Protein 1N1C (pdb70)

Organism: Shewanella massilia (NCBI:txid76854)

Solvent-accessible surface area: 19824 Å² total

Sequence (391 aa):
VDINPARALVYQLLSSLFAREVDEQQRLKELTSEAAQQFWEQLSLEANFTQSVDKIRSTLNGIKDDEALLELAADYCCGLFLVGTSASPYASLYLLLFGEQHQQSEFLHQSKLQVQSHFPEPADHLAVLAYAHLCCHSENSVQLSFLQTCVNSWLAKFINHLTQCNKNGFYSAVATLTLAWVKQDIAQLEPAVAIISLDINPARALVYQLLSSLFAREVDEQRLKELTSEAAQQFWEQLSLEEANFTQSVDKIRSTLNGIKDDEALLELAADYCCGLFLVGSASPYASLYLGEQHQQSEFLHQSKLQVQSHFPEEPADHLAVLAYAHLCCHSENSVQLSFLQTCVNSWLAKFINHLTQCNKNGFYSAVATLTLAWVKQDIAQLEPAVAIISLEHHH

Radius of gyration: 26.05 Å; Cα contacts (8 Å, |Δi|>4): 404; chains: 2; bounding box: 69×71×58 Å

Foldseek 3Di:
DDCVVVVVVVVVVVVVVLQAQADDVNLCVCQPPVNVVVLVVQLPPVVCVPVSCVVVVLSVVPDDVVSSVVRRVVSCVAAAPDPDHHPDPVVVHVCVVVVVVVVVCCVVVVRHGDYPDDDPCLDPVVVVVCVCVPVHDLVVVLCCLVPRPLVCLVVVLVVCVVPDPVCPVNVVSVVVNVVSVVSNVVSVVVVVVVVD/DCVVVVVVVVVVVCVVLQAQDDPVNLCVCQDPVNVVVLVVQLVDPVCVVVSCVVRVLSVPPDDDVSSVVSRVVSCCCDAPPVVPPDPVVPHDVVVVCCVCCVPVVRHGDYPDDDPCLDPVVVVVCVCVPVHDLVVVLCCLVPRNLVPLVVVLVVVVVPDPPCPVNVVSVVVNVVSVVSNVVSVVVVVVCCVVVVD

InterPro domains:
  IPR020945 DMSO/Nitrate reductase chaperone [PF02613] (47-171)
  IPR023069 Chaperone TorD [MF_01150] (2-201)
  IPR023069 Chaperone TorD [NF003442] (2-202)
  IPR036386 HscB, C-terminal domain superfamily [G3DSA:1.20.1280.20] (129-209)
  IPR036411 TorD-like superfamily [SSF89155] (5-204)
  IPR050289 TorD/DmsD family chaperones [PTHR34227] (1-204)

Nearest PDB structures (foldseek):
  1n1c-assembly1_B  TM=1.005E+00  e=2.623E-27  Shewanella massilia
  1n1c-assembly1_A  TM=9.947E-01  e=1.427E-23  Shewanella massilia
  1n1c-assembly1_A  TM=1.005E+00  e=2.225E-29  Shewanella massilia
  1n1c-assembly1_B  TM=9.793E-01  e=1.863E-25  Shewanella massilia

Structure (mmCIF, N/CA/C/O backbone):
data_1N1C
#
_entry.id   1N1C
#
_cell.length_a   65.958
_cell.length_b   93.441
_cell.length_c   95.136
_cell.angle_alpha   90.00
_cell.angle_beta   90.00
_cell.angle_gamma   90.00
#
_symmetry.space_group_name_H-M   'P 21 21 21'
#
loop_
_entity.id
_entity.type
_entity.pdbx_description
1 polymer 'TorA specific chaperone'
2 non-polymer 2,3-DIHYDROXY-1,4-DITHIOBUTANE
3 water water
#
loop_
_atom_site.group_PDB
_atom_site.id
_atom_site.type_symbol
_atom_site.label_atom_id
_atom_site.label_alt_id
_atom_site.label_comp_id
_atom_site.label_asym_id
_atom_site.label_entity_id
_atom_site.label_seq_id
_atom_site.pdbx_PDB_ins_code
_atom_site.Cartn_x
_atom_site.Cartn_y
_atom_site.Cartn_z
_atom_site.occupancy
_atom_site.B_iso_or_equiv
_atom_site.auth_seq_id
_atom_site.auth_comp_id
_atom_site.auth_asym_id
_atom_site.auth_atom_id
_atom_site.pdbx_PDB_model_num
ATOM 1 N N . VAL A 1 4 ? 11.258 46.687 1.107 1.00 57.97 4 VAL A N 1
ATOM 2 C CA . VAL A 1 4 ? 12.422 46.056 0.425 1.00 57.61 4 VAL A CA 1
ATOM 3 C C . VAL A 1 4 ? 13.476 45.622 1.450 1.00 56.30 4 VAL A C 1
ATOM 4 O O . VAL A 1 4 ? 13.694 46.300 2.456 1.00 56.13 4 VAL A O 1
ATOM 8 N N . ASP A 1 5 ? 14.124 44.490 1.184 1.00 54.18 5 ASP A N 1
ATOM 9 C CA . ASP A 1 5 ? 15.129 43.943 2.086 1.00 51.58 5 ASP A CA 1
ATOM 10 C C . ASP A 1 5 ? 16.518 44.549 1.893 1.00 48.78 5 ASP A C 1
ATOM 11 O O . ASP A 1 5 ? 17.143 44.394 0.835 1.00 49.23 5 ASP A O 1
ATOM 16 N N . ILE A 1 6 ? 16.994 45.221 2.938 1.00 45.53 6 ILE A N 1
ATOM 17 C CA . ILE A 1 6 ? 18.294 45.877 2.927 1.00 42.54 6 ILE A CA 1
ATOM 18 C C . ILE A 1 6 ? 19.407 45.089 3.635 1.00 39.77 6 ILE A C 1
ATOM 19 O O . ILE A 1 6 ? 20.569 45.505 3.626 1.00 38.58 6 ILE A O 1
ATOM 24 N N . ASN A 1 7 ? 19.062 43.966 4.259 1.00 37.59 7 ASN A N 1
ATOM 25 C CA . ASN A 1 7 ? 20.073 43.174 4.938 1.00 35.09 7 ASN A CA 1
ATOM 26 C C . ASN A 1 7 ? 21.170 42.728 3.980 1.00 34.24 7 ASN A C 1
ATOM 27 O O . ASN A 1 7 ? 22.345 42.710 4.350 1.00 34.03 7 ASN A O 1
ATOM 32 N N . PRO A 1 8 ? 20.809 42.325 2.748 1.00 33.00 8 PRO A N 1
ATOM 33 C CA . PRO A 1 8 ? 21.953 41.932 1.918 1.00 31.87 8 PRO A CA 1
ATOM 34 C C . PRO A 1 8 ? 22.842 43.108 1.514 1.00 30.70 8 PRO A C 1
ATOM 35 O O . PRO A 1 8 ? 24.040 42.933 1.255 1.00 30.17 8 PRO A O 1
ATOM 39 N N . ALA A 1 9 ? 22.257 44.302 1.473 1.00 28.93 9 ALA A N 1
ATOM 40 C CA . ALA A 1 9 ? 22.999 45.510 1.128 1.00 28.42 9 ALA A CA 1
ATOM 41 C C . ALA A 1 9 ? 23.949 45.857 2.284 1.00 27.69 9 ALA A C 1
ATOM 42 O O . ALA A 1 9 ? 25.102 46.235 2.068 1.00 27.24 9 ALA A O 1
ATOM 44 N N . ARG A 1 10 ? 23.462 45.720 3.513 1.00 27.01 10 ARG A N 1
ATOM 45 C CA . ARG A 1 10 ? 24.296 45.992 4.679 1.00 26.73 10 ARG A CA 1
ATOM 46 C C . ARG A 1 10 ? 25.470 45.007 4.706 1.00 25.81 10 ARG A C 1
ATOM 47 O O . ARG A 1 10 ? 26.602 45.393 4.962 1.00 26.99 10 ARG A O 1
ATOM 55 N N . ALA A 1 11 ? 25.211 43.739 4.422 1.00 25.01 11 ALA A N 1
ATOM 56 C CA . ALA A 1 11 ? 26.279 42.747 4.440 1.00 25.57 11 ALA A CA 1
ATOM 57 C C . ALA A 1 11 ? 27.391 43.100 3.446 1.00 25.24 11 ALA A C 1
ATOM 58 O O . ALA A 1 11 ? 28.584 42.996 3.754 1.00 25.75 11 ALA A O 1
ATOM 60 N N . LEU A 1 12 ? 27.000 43.539 2.259 1.00 25.49 12 LEU A N 1
ATOM 61 C CA . LEU A 1 12 ? 27.979 43.913 1.248 1.00 25.46 12 LEU A CA 1
ATOM 62 C C . LEU A 1 12 ? 28.860 45.048 1.742 1.00 25.52 12 LEU A C 1
ATOM 63 O O . LEU A 1 12 ? 30.056 45.055 1.475 1.00 27.23 12 LEU A O 1
ATOM 68 N N . VAL A 1 13 ? 28.286 46.008 2.464 1.00 25.62 13 VAL A N 1
ATOM 69 C CA . VAL A 1 13 ? 29.091 47.123 2.946 1.00 26.21 13 VAL A CA 1
ATOM 70 C C . VAL A 1 13 ? 30.048 46.654 4.023 1.00 27.23 13 VAL A C 1
ATOM 71 O O . VAL A 1 13 ? 31.217 47.050 4.035 1.00 26.75 13 VAL A O 1
ATOM 75 N N . TYR A 1 14 ? 29.572 45.793 4.920 1.00 26.89 14 TYR A N 1
ATOM 76 C CA . TYR A 1 14 ? 30.458 45.285 5.959 1.00 27.95 14 TYR A CA 1
ATOM 77 C C . TYR A 1 14 ? 31.607 44.489 5.345 1.00 28.31 14 TYR A C 1
ATOM 78 O O . TYR A 1 14 ? 32.735 44.561 5.841 1.00 28.30 14 TYR A O 1
ATOM 87 N N . GLN A 1 15 ? 31.314 43.750 4.268 1.00 28.23 15 GLN A N 1
ATOM 88 C CA . GLN A 1 15 ? 32.321 42.943 3.578 1.00 29.00 15 GLN A CA 1
ATOM 89 C C . GLN A 1 15 ? 33.359 43.810 2.920 1.00 28.63 15 GLN A C 1
ATOM 90 O O . GLN A 1 15 ? 34.549 43.465 2.906 1.00 29.17 15 GLN A O 1
ATOM 96 N N . LEU A 1 16 ? 32.908 44.938 2.375 1.00 27.94 16 LEU A N 1
ATOM 97 C CA . LEU A 1 16 ? 33.803 45.882 1.732 1.00 26.57 16 LEU A CA 1
ATOM 98 C C . LEU A 1 16 ? 34.743 46.446 2.776 1.00 26.63 16 LEU A C 1
ATOM 99 O O . LEU A 1 16 ? 35.943 46.517 2.546 1.00 27.51 16 LEU A O 1
ATOM 104 N N . LEU A 1 17 ? 34.195 46.867 3.917 1.00 26.85 17 LEU A N 1
ATOM 105 C CA . LEU A 1 17 ? 35.021 47.410 4.995 1.00 27.25 17 LEU A CA 1
ATOM 106 C C . LEU A 1 17 ? 35.960 46.300 5.494 1.00 27.44 17 LEU A C 1
ATOM 107 O O . LEU A 1 17 ? 37.134 46.530 5.815 1.00 27.10 17 LEU A O 1
ATOM 112 N N . SER A 1 18 ? 35.427 45.087 5.543 1.00 27.51 18 SER A N 1
ATOM 113 C CA . SER A 1 18 ? 36.205 43.935 5.966 1.00 28.70 18 SER A CA 1
ATOM 114 C C . SER A 1 18 ? 37.416 43.774 5.057 1.00 29.05 18 SER A C 1
ATOM 115 O O . SER A 1 18 ? 38.545 43.674 5.526 1.00 29.76 18 SER A O 1
ATOM 118 N N . SER A 1 19 ? 37.170 43.748 3.752 1.00 28.75 19 SER A N 1
ATOM 119 C CA . SER A 1 19 ? 38.246 43.577 2.775 1.00 29.62 19 SER A CA 1
ATOM 120 C C . SER A 1 19 ? 39.365 44.603 2.920 1.00 29.66 19 SER A C 1
ATOM 121 O O . SER A 1 19 ? 40.537 44.271 2.752 1.00 29.99 19 SER A O 1
ATOM 124 N N . LEU A 1 20 ? 39.008 45.847 3.227 1.00 28.92 20 LEU A N 1
ATOM 125 C CA . LEU A 1 20 ? 40.006 46.893 3.354 1.00 28.80 20 LEU A CA 1
ATOM 126 C C . LEU A 1 20 ? 40.965 46.687 4.524 1.00 29.50 20 LEU A C 1
ATOM 127 O O . LEU A 1 20 ? 42.088 47.204 4.507 1.00 30.60 20 LEU A O 1
ATOM 132 N N . PHE A 1 21 ? 40.535 45.944 5.543 1.00 28.72 21 PHE A N 1
ATOM 133 C CA . PHE A 1 21 ? 41.411 45.645 6.664 1.00 28.55 21 PHE A CA 1
ATOM 134 C C . PHE A 1 21 ? 41.995 44.244 6.491 1.00 30.85 21 PHE A C 1
ATOM 135 O O . PHE A 1 21 ? 43.031 43.915 7.078 1.00 30.70 21 PHE A O 1
ATOM 143 N N . ALA A 1 22 ? 41.338 43.429 5.672 1.00 30.86 22 ALA A N 1
ATOM 144 C CA . ALA A 1 22 ? 41.769 42.061 5.438 1.00 34.15 22 ALA A CA 1
ATOM 145 C C . ALA A 1 22 ? 43.128 41.913 4.778 1.00 36.53 22 ALA A C 1
ATOM 146 O O . ALA A 1 22 ? 43.913 41.063 5.181 1.00 37.77 22 ALA A O 1
ATOM 148 N N . ARG A 1 23 ? 43.417 42.731 3.772 1.00 37.72 23 ARG A N 1
ATOM 149 C CA . ARG A 1 23 ? 44.694 42.621 3.066 1.00 38.27 23 ARG A CA 1
ATOM 150 C C . ARG A 1 23 ? 45.022 43.862 2.256 1.00 38.98 23 ARG A C 1
ATOM 151 O O . ARG A 1 23 ? 44.141 44.661 1.931 1.00 39.43 23 ARG A O 1
ATOM 159 N N . GLU A 1 24 ? 46.301 44.022 1.935 1.00 39.15 24 GLU A N 1
ATOM 160 C CA . GLU A 1 24 ? 46.746 45.168 1.159 1.00 38.73 24 GLU A CA 1
ATOM 161 C C . GLU A 1 24 ? 46.023 45.155 -0.174 1.00 38.36 24 GLU A C 1
ATOM 162 O O . GLU A 1 24 ? 45.671 44.091 -0.688 1.00 37.76 24 GLU A O 1
ATOM 168 N N . VAL A 1 25 ? 45.812 46.338 -0.738 1.00 38.46 25 VAL A N 1
ATOM 169 C CA . VAL A 1 25 ? 45.131 46.445 -2.022 1.00 39.91 25 VAL A CA 1
ATOM 170 C C . VAL A 1 25 ? 46.080 46.120 -3.178 1.00 40.88 25 VAL A C 1
ATOM 171 O O . VAL A 1 25 ? 47.173 46.687 -3.264 1.00 40.94 25 VAL A O 1
ATOM 175 N N . ASP A 1 26 ? 45.676 45.196 -4.048 1.00 41.85 26 ASP A N 1
ATOM 176 C CA . ASP A 1 26 ? 46.496 44.856 -5.203 1.00 44.11 26 ASP A CA 1
ATOM 177 C C . ASP A 1 26 ? 45.849 45.421 -6.474 1.00 45.29 26 ASP A C 1
ATOM 178 O O . ASP A 1 26 ? 44.744 45.962 -6.428 1.00 46.29 26 ASP A O 1
ATOM 183 N N . GLU A 1 27 ? 46.537 45.298 -7.602 1.00 46.12 27 GLU A N 1
ATOM 184 C CA . GLU A 1 27 ? 46.049 45.830 -8.875 1.00 46.93 27 GLU A CA 1
ATOM 185 C C . GLU A 1 27 ? 44.619 45.451 -9.242 1.00 45.96 27 GLU A C 1
ATOM 186 O O . GLU A 1 27 ? 43.816 46.316 -9.604 1.00 46.80 27 GLU A O 1
ATOM 192 N N A GLN A 1 28 ? 44.305 44.163 -9.155 0.50 45.29 28 GLN A N 1
ATOM 193 N N B GLN A 1 28 ? 44.294 44.165 -9.167 0.50 45.38 28 GLN A N 1
ATOM 194 C CA A GLN A 1 28 ? 42.964 43.691 -9.472 0.50 44.58 28 GLN A CA 1
ATOM 195 C CA B GLN A 1 28 ? 42.943 43.729 -9.498 0.50 44.76 28 GLN A CA 1
ATOM 196 C C A GLN A 1 28 ? 41.946 44.361 -8.554 0.50 43.48 28 GLN A C 1
ATOM 197 C C B GLN A 1 28 ? 41.935 44.376 -8.552 0.50 43.59 28 GLN A C 1
ATOM 198 O O A GLN A 1 28 ? 40.912 44.841 -9.011 0.50 43.58 28 GLN A O 1
ATOM 199 O O B GLN A 1 28 ? 40.891 44.853 -8.989 0.50 43.70 28 GLN A O 1
ATOM 210 N N . ARG A 1 29 ? 42.254 44.399 -7.260 1.00 42.34 29 ARG A N 1
ATOM 211 C CA . ARG A 1 29 ? 41.360 45.002 -6.274 1.00 41.22 29 ARG A CA 1
ATOM 212 C C . ARG A 1 29 ? 41.196 46.500 -6.487 1.00 39.26 29 ARG A C 1
ATOM 213 O O . ARG A 1 29 ? 40.111 47.039 -6.274 1.00 37.74 29 ARG A O 1
ATOM 221 N N . LEU A 1 30 ? 42.265 47.177 -6.895 1.00 39.38 30 LEU A N 1
ATOM 222 C CA . LEU A 1 30 ? 42.170 48.610 -7.136 1.00 39.37 30 LEU A CA 1
ATOM 223 C C . LEU A 1 30 ? 41.173 48.835 -8.268 1.00 39.36 30 LEU A C 1
ATOM 224 O O . LEU A 1 30 ? 40.356 49.745 -8.202 1.00 39.25 30 LEU A O 1
ATOM 229 N N . LYS A 1 31 ? 41.236 47.989 -9.296 1.00 40.41 31 LYS A N 1
ATOM 230 C CA . LYS A 1 31 ? 40.321 48.098 -10.428 1.00 41.29 31 LYS A CA 1
ATOM 231 C C . LYS A 1 31 ? 38.876 47.883 -10.018 1.00 40.59 31 LYS A C 1
ATOM 232 O O . LYS A 1 31 ? 37.995 48.642 -10.428 1.00 40.96 31 LYS A O 1
ATOM 238 N N . GLU A 1 32 ? 38.611 46.853 -9.219 1.00 40.11 32 GLU A N 1
ATOM 239 C CA . GLU A 1 32 ? 37.236 46.628 -8.806 1.00 40.42 32 GLU A CA 1
ATOM 240 C C . GLU A 1 32 ? 36.727 47.679 -7.810 1.00 38.81 32 GLU A C 1
ATOM 241 O O . GLU A 1 32 ? 35.528 47.900 -7.698 1.00 38.62 32 GLU A O 1
ATOM 247 N N . LEU A 1 33 ? 37.637 48.347 -7.111 1.00 38.32 33 LEU A N 1
ATOM 248 C CA . LEU A 1 33 ? 37.248 49.389 -6.167 1.00 38.65 33 LEU A CA 1
ATOM 249 C C . LEU A 1 33 ? 37.091 50.736 -6.881 1.00 39.32 33 LEU A C 1
ATOM 250 O O . LEU A 1 33 ? 36.570 51.684 -6.303 1.00 38.91 33 LEU A O 1
ATOM 255 N N . THR A 1 34 ? 37.549 50.831 -8.131 1.00 39.66 34 THR A N 1
ATOM 256 C CA . THR A 1 34 ? 37.429 52.093 -8.854 1.00 39.78 34 THR A CA 1
ATOM 257 C C . THR A 1 34 ? 36.666 51.998 -10.168 1.00 40.51 34 THR A C 1
ATOM 258 O O . THR A 1 34 ? 36.650 52.952 -10.949 1.00 40.47 34 THR A O 1
ATOM 262 N N . SER A 1 35 ? 36.028 50.856 -10.408 1.00 40.62 35 SER A N 1
ATOM 263 C CA . SER A 1 35 ? 35.251 50.671 -11.633 1.00 40.76 35 SER A CA 1
ATOM 264 C C . SER A 1 35 ? 34.134 51.720 -11.702 1.00 41.45 35 SER A C 1
ATOM 265 O O . SER A 1 35 ? 33.852 52.426 -10.730 1.00 41.52 35 SER A O 1
ATOM 268 N N . GLU A 1 36 ? 33.494 51.810 -12.859 1.00 41.77 36 GLU A N 1
ATOM 269 C CA . GLU A 1 36 ? 32.420 52.765 -13.052 1.00 41.55 36 GLU A CA 1
ATOM 270 C C . GLU A 1 36 ? 31.246 52.443 -12.127 1.00 40.37 36 GLU A C 1
ATOM 271 O O . GLU A 1 36 ? 30.546 53.348 -11.659 1.00 40.96 36 GLU A O 1
ATOM 277 N N . ALA A 1 37 ? 31.036 51.158 -11.857 1.00 38.48 37 ALA A N 1
ATOM 278 C CA . ALA A 1 37 ? 29.954 50.732 -10.971 1.00 37.06 37 ALA A CA 1
ATOM 279 C C . ALA A 1 37 ? 30.334 51.104 -9.535 1.00 36.74 37 ALA A C 1
ATOM 280 O O . ALA A 1 37 ? 29.490 51.529 -8.740 1.00 35.96 37 ALA A O 1
ATOM 282 N N . ALA A 1 38 ? 31.616 50.946 -9.217 1.00 36.68 38 ALA A N 1
ATOM 283 C CA . ALA A 1 38 ? 32.125 51.284 -7.893 1.00 36.81 38 ALA A CA 1
ATOM 284 C C . ALA A 1 38 ? 32.091 52.799 -7.643 1.00 36.57 38 ALA A C 1
ATOM 285 O O . ALA A 1 38 ? 31.872 53.225 -6.521 1.00 35.97 38 ALA A O 1
ATOM 287 N N . GLN A 1 39 ? 32.310 53.611 -8.680 1.00 37.22 39 GLN A N 1
ATOM 288 C CA . GLN A 1 39 ? 32.283 55.070 -8.519 1.00 37.28 39 GLN A CA 1
ATOM 289 C C . GLN A 1 39 ? 30.896 55.526 -8.108 1.00 37.36 39 GLN A C 1
ATOM 290 O O . GLN A 1 39 ? 30.749 56.478 -7.345 1.00 38.51 39 GLN A O 1
ATOM 296 N N . GLN A 1 40 ? 29.879 54.844 -8.618 1.00 36.96 40 GLN A N 1
ATOM 297 C CA . GLN A 1 40 ? 28.498 55.182 -8.296 1.00 37.13 40 GLN A CA 1
ATOM 298 C C . GLN A 1 40 ? 28.249 54.915 -6.812 1.00 36.35 40 GLN A C 1
ATOM 299 O O . GLN A 1 40 ? 27.633 55.727 -6.108 1.00 36.60 40 GLN A O 1
ATOM 305 N N . PHE A 1 41 ? 28.728 53.765 -6.342 1.00 34.89 41 PHE A N 1
ATOM 306 C CA . PHE A 1 41 ? 28.560 53.396 -4.955 1.00 33.39 41 PHE A CA 1
ATOM 307 C C . PHE A 1 41 ? 29.189 54.428 -4.012 1.00 32.83 41 PHE A C 1
ATOM 308 O O . PHE A 1 41 ? 28.528 54.913 -3.090 1.00 32.93 41 PHE A O 1
ATOM 316 N N . TRP A 1 42 ? 30.459 54.763 -4.240 1.00 31.70 42 TRP A N 1
ATOM 317 C CA . TRP A 1 42 ? 31.163 55.740 -3.404 1.00 31.86 42 TRP A CA 1
ATOM 318 C C . TRP A 1 42 ? 30.479 57.111 -3.390 1.00 32.37 42 TRP A C 1
ATOM 319 O O . TRP A 1 42 ? 30.326 57.731 -2.334 1.00 32.51 42 TRP A O 1
ATOM 330 N N . GLU A 1 43 ? 30.081 57.590 -4.566 1.00 33.30 43 GLU A N 1
ATOM 331 C CA . GLU A 1 43 ? 29.416 58.886 -4.684 1.00 33.60 43 GLU A CA 1
ATOM 332 C C . GLU A 1 43 ? 28.177 58.908 -3.792 1.00 33.32 43 GLU A C 1
ATOM 333 O O . GLU A 1 43 ? 27.974 59.825 -2.995 1.00 33.85 43 GLU A O 1
ATOM 339 N N . GLN A 1 44 ? 27.366 57.869 -3.926 1.00 33.19 44 GLN A N 1
ATOM 340 C CA . GLN A 1 44 ? 26.141 57.729 -3.162 1.00 33.43 44 GLN A CA 1
ATOM 341 C C . GLN A 1 44 ? 26.444 57.627 -1.672 1.00 33.74 44 GLN A C 1
ATOM 342 O O . GLN A 1 44 ? 25.751 58.222 -0.845 1.00 33.79 44 GLN A O 1
ATOM 348 N N . LEU A 1 45 ? 27.480 56.873 -1.321 1.00 33.16 45 LEU A N 1
ATOM 349 C CA . LEU A 1 45 ? 27.820 56.730 0.082 1.00 32.92 45 LEU A CA 1
ATOM 350 C C . LEU A 1 45 ? 28.291 58.076 0.636 1.00 33.34 45 LEU A C 1
ATOM 351 O O . LEU A 1 45 ? 27.976 58.425 1.776 1.00 32.15 45 LEU A O 1
ATOM 356 N N . SER A 1 46 ? 29.023 58.835 -0.183 1.00 33.77 46 SER A N 1
ATOM 357 C CA . SER A 1 46 ? 29.541 60.144 0.227 1.00 34.66 46 SER A CA 1
ATOM 358 C C . SER A 1 46 ? 28.449 61.173 0.481 1.00 35.02 46 SER A C 1
ATOM 359 O O . SER A 1 46 ? 28.689 62.188 1.132 1.00 35.77 46 SER A O 1
ATOM 362 N N . LEU A 1 47 ? 27.254 60.923 -0.031 1.00 35.32 47 LEU A N 1
ATOM 363 C CA . LEU A 1 47 ? 26.154 61.848 0.176 1.00 36.20 47 LEU A CA 1
ATOM 364 C C . LEU A 1 47 ? 25.594 61.767 1.597 1.00 37.86 47 LEU A C 1
ATOM 365 O O . LEU A 1 47 ? 24.813 62.620 2.012 1.00 39.33 47 LEU A O 1
ATOM 370 N N . GLU A 1 48 ? 25.977 60.737 2.341 1.00 38.68 48 GLU A N 1
ATOM 371 C CA . GLU A 1 48 ? 25.538 60.630 3.724 1.00 40.14 48 GLU A CA 1
ATOM 372 C C . GLU A 1 48 ? 26.442 61.628 4.429 1.00 40.48 48 GLU A C 1
ATOM 373 O O . GLU A 1 48 ? 27.668 61.516 4.349 1.00 41.08 48 GLU A O 1
ATOM 379 N N . ALA A 1 49 ? 25.853 62.608 5.106 1.00 40.23 49 ALA A N 1
ATOM 380 C CA . ALA A 1 49 ? 26.650 63.629 5.787 1.00 40.07 49 ALA A CA 1
ATOM 381 C C . ALA A 1 49 ? 27.727 63.068 6.712 1.00 39.41 49 ALA A C 1
ATOM 382 O O . ALA A 1 49 ? 28.846 63.566 6.727 1.00 39.54 49 ALA A O 1
ATOM 384 N N . ASN A 1 50 ? 27.383 62.046 7.494 1.00 39.71 50 ASN A N 1
ATOM 385 C CA . ASN A 1 50 ? 28.338 61.425 8.416 1.00 39.43 50 ASN A CA 1
ATOM 386 C C . ASN A 1 50 ? 29.537 60.746 7.721 1.00 38.29 50 ASN A C 1
ATOM 387 O O . ASN A 1 50 ? 30.598 60.606 8.322 1.00 37.58 50 ASN A O 1
ATOM 392 N N . PHE A 1 51 ? 29.372 60.340 6.464 1.00 37.41 51 PHE A N 1
ATOM 393 C CA . PHE A 1 51 ? 30.435 59.643 5.730 1.00 37.33 51 PHE A CA 1
ATOM 394 C C . PHE A 1 51 ? 31.291 60.474 4.754 1.00 38.30 51 PHE A C 1
ATOM 395 O O . PHE A 1 51 ? 32.422 60.088 4.428 1.00 38.66 51 PHE A O 1
ATOM 403 N N . THR A 1 52 ? 30.753 61.599 4.287 1.00 38.38 52 THR A N 1
ATOM 404 C CA . THR A 1 52 ? 31.427 62.445 3.306 1.00 37.71 52 THR A CA 1
ATOM 405 C C . THR A 1 52 ? 32.944 62.598 3.358 1.00 37.45 52 THR A C 1
ATOM 406 O O . THR A 1 52 ? 33.637 62.251 2.403 1.00 37.37 52 THR A O 1
ATOM 410 N N . GLN A 1 53 ? 33.459 63.132 4.461 1.00 37.52 53 GLN A N 1
ATOM 411 C CA . GLN A 1 53 ? 34.889 63.369 4.587 1.00 37.93 53 GLN A CA 1
ATOM 412 C C . GLN A 1 53 ? 35.794 62.142 4.427 1.00 37.92 53 GLN A C 1
ATOM 413 O O . GLN A 1 53 ? 36.770 62.182 3.658 1.00 37.84 53 GLN A O 1
ATOM 419 N N . SER A 1 54 ? 35.490 61.056 5.136 1.00 35.96 54 SER A N 1
ATOM 420 C CA . SER A 1 54 ? 36.311 59.857 5.015 1.00 35.13 54 SER A CA 1
ATOM 421 C C . SER A 1 54 ? 36.155 59.201 3.633 1.00 34.18 54 SER A C 1
ATOM 422 O O . SER A 1 54 ? 37.132 58.724 3.050 1.00 33.51 54 SER A O 1
ATOM 425 N N . VAL A 1 55 ? 34.935 59.192 3.104 1.00 33.38 55 VAL A N 1
ATOM 426 C CA . VAL A 1 55 ? 34.693 58.599 1.794 1.00 33.24 55 VAL A CA 1
ATOM 427 C C . VAL A 1 55 ? 35.523 59.310 0.720 1.00 34.05 55 VAL A C 1
ATOM 428 O O . VAL A 1 55 ? 36.178 58.654 -0.099 1.00 33.47 55 VAL A O 1
ATOM 432 N N . ASP A 1 56 ? 35.502 60.646 0.729 1.00 33.81 56 ASP A N 1
ATOM 433 C CA . ASP A 1 56 ? 36.262 61.418 -0.254 1.00 34.59 56 ASP A CA 1
ATOM 434 C C . ASP A 1 56 ? 37.760 61.189 -0.089 1.00 34.00 56 ASP A C 1
ATOM 435 O O . ASP A 1 56 ? 38.522 61.352 -1.038 1.00 35.12 56 ASP A O 1
ATOM 440 N N . LYS A 1 57 ? 38.193 60.840 1.117 1.00 33.11 57 LYS A N 1
ATOM 441 C CA . LYS A 1 57 ? 39.614 60.575 1.331 1.00 33.48 57 LYS A CA 1
ATOM 442 C C . LYS A 1 57 ? 39.888 59.196 0.750 1.00 33.67 57 LYS A C 1
ATOM 443 O O . LYS A 1 57 ? 40.925 58.955 0.141 1.00 33.59 57 LYS A O 1
ATOM 449 N N . ILE A 1 58 ? 38.923 58.299 0.923 1.00 34.32 58 ILE A N 1
ATOM 450 C CA . ILE A 1 58 ? 39.058 56.945 0.419 1.00 34.34 58 ILE A CA 1
ATOM 451 C C . ILE A 1 58 ? 39.150 56.914 -1.084 1.00 34.29 58 ILE A C 1
ATOM 452 O O . ILE A 1 58 ? 40.104 56.366 -1.635 1.00 33.94 58 ILE A O 1
ATOM 457 N N . ARG A 1 59 ? 38.162 57.506 -1.750 1.00 35.25 59 ARG A N 1
ATOM 458 C CA . ARG A 1 59 ? 38.144 57.466 -3.202 1.00 36.65 59 ARG A CA 1
ATOM 459 C C . ARG A 1 59 ? 39.158 58.360 -3.896 1.00 36.64 59 ARG A C 1
ATOM 460 O O . ARG A 1 59 ? 39.630 58.021 -4.978 1.00 37.74 59 ARG A O 1
ATOM 468 N N . SER A 1 60 ? 39.514 59.484 -3.285 1.00 37.21 60 SER A N 1
ATOM 469 C CA . SER A 1 60 ? 40.509 60.359 -3.895 1.00 38.00 60 SER A CA 1
ATOM 470 C C . SER A 1 60 ? 41.853 59.630 -3.884 1.00 38.31 60 SER A C 1
ATOM 471 O O . SER A 1 60 ? 42.660 59.771 -4.806 1.00 38.40 60 SER A O 1
ATOM 474 N N . THR A 1 61 ? 42.085 58.853 -2.826 1.00 38.77 61 THR A N 1
ATOM 475 C CA . THR A 1 61 ? 43.309 58.077 -2.692 1.00 38.94 61 THR A CA 1
ATOM 476 C C . THR A 1 61 ? 43.328 56.967 -3.734 1.00 39.79 61 THR A C 1
ATOM 477 O O . THR A 1 61 ? 44.314 56.806 -4.446 1.00 40.73 61 THR A O 1
ATOM 481 N N . LEU A 1 62 ? 42.238 56.206 -3.827 1.00 40.29 62 LEU A N 1
ATOM 482 C CA . LEU A 1 62 ? 42.145 55.108 -4.794 1.00 40.29 62 LEU A CA 1
ATOM 483 C C . LEU A 1 62 ? 42.165 55.608 -6.234 1.00 41.51 62 LEU A C 1
ATOM 484 O O . LEU A 1 62 ? 42.769 54.978 -7.102 1.00 41.49 62 LEU A O 1
ATOM 489 N N . ASN A 1 63 ? 41.508 56.734 -6.502 1.00 42.24 63 ASN A N 1
ATOM 490 C CA . ASN A 1 63 ? 41.512 57.271 -7.863 1.00 43.09 63 ASN A CA 1
ATOM 491 C C . ASN A 1 63 ? 42.870 57.895 -8.208 1.00 43.85 63 ASN A C 1
ATOM 492 O O . ASN A 1 63 ? 43.253 57.963 -9.373 1.00 44.21 63 ASN A O 1
ATOM 497 N N . GLY A 1 64 ? 43.594 58.342 -7.190 1.00 44.48 64 GLY A N 1
ATOM 498 C CA . GLY A 1 64 ? 44.897 58.937 -7.418 1.00 46.48 64 GLY A CA 1
ATOM 499 C C . GLY A 1 64 ? 45.969 57.926 -7.784 1.00 48.08 64 GLY A C 1
ATOM 500 O O . GLY A 1 64 ? 47.014 58.295 -8.320 1.00 47.86 64 GLY A O 1
ATOM 501 N N . ILE A 1 65 ? 45.720 56.650 -7.499 1.00 49.94 65 ILE A N 1
ATOM 502 C CA . ILE A 1 65 ? 46.691 55.598 -7.803 1.00 52.57 65 ILE A CA 1
ATOM 503 C C . ILE A 1 65 ? 46.769 55.398 -9.311 1.00 54.48 65 ILE A C 1
ATOM 504 O O . ILE A 1 65 ? 45.912 54.738 -9.890 1.00 53.96 65 ILE A O 1
ATOM 509 N N . LYS A 1 66 ? 47.792 55.948 -9.955 1.00 56.90 66 LYS A N 1
ATOM 510 C CA . LYS A 1 66 ? 47.888 55.788 -11.403 1.00 59.75 66 LYS A CA 1
ATOM 511 C C . LYS A 1 66 ? 49.121 55.048 -11.915 1.00 61.28 66 LYS A C 1
ATOM 512 O O . LYS A 1 66 ? 49.249 54.807 -13.113 1.00 61.83 66 LYS A O 1
ATOM 518 N N . ASP A 1 67 ? 50.016 54.680 -11.001 1.00 62.57 67 ASP A N 1
ATOM 519 C CA . ASP A 1 67 ? 51.223 53.925 -11.336 1.00 63.49 67 ASP A CA 1
ATOM 520 C C . ASP A 1 67 ? 51.505 52.955 -10.193 1.00 63.46 67 ASP A C 1
ATOM 521 O O . ASP A 1 67 ? 50.944 53.092 -9.107 1.00 62.85 67 ASP A O 1
ATOM 526 N N . ASP A 1 68 ? 52.365 51.973 -10.432 1.00 64.12 68 ASP A N 1
ATOM 527 C CA . ASP A 1 68 ? 52.677 50.984 -9.405 1.00 64.32 68 ASP A CA 1
ATOM 528 C C . ASP A 1 68 ? 53.373 51.563 -8.176 1.00 63.94 68 ASP A C 1
ATOM 529 O O . ASP A 1 68 ? 53.250 51.020 -7.080 1.00 64.06 68 ASP A O 1
ATOM 534 N N . GLU A 1 69 ? 54.095 52.666 -8.350 1.00 63.29 69 GLU A N 1
ATOM 535 C CA . GLU A 1 69 ? 54.788 53.288 -7.225 1.00 62.61 69 GLU A CA 1
ATOM 536 C C . GLU A 1 69 ? 53.788 53.708 -6.156 1.00 61.17 69 GLU A C 1
ATOM 537 O O . GLU A 1 69 ? 53.977 53.432 -4.970 1.00 61.19 69 GLU A O 1
ATOM 543 N N . ALA A 1 70 ? 52.727 54.385 -6.583 1.00 59.61 70 ALA A N 1
ATOM 544 C CA . ALA A 1 70 ? 51.701 54.845 -5.660 1.00 58.00 70 ALA A CA 1
ATOM 545 C C . ALA A 1 70 ? 50.986 53.648 -5.035 1.00 57.09 70 ALA A C 1
ATOM 546 O O . ALA A 1 70 ? 50.611 53.687 -3.860 1.00 56.81 70 ALA A O 1
ATOM 548 N N . LEU A 1 71 ? 50.804 52.586 -5.816 1.00 55.83 71 LEU A N 1
ATOM 549 C CA . LEU A 1 71 ? 50.143 51.386 -5.316 1.00 55.69 71 LEU A CA 1
ATOM 550 C C . LEU A 1 71 ? 51.013 50.723 -4.250 1.00 55.72 71 LEU A C 1
ATOM 551 O O . LEU A 1 71 ? 50.512 50.315 -3.208 1.00 55.87 71 LEU A O 1
ATOM 556 N N . LEU A 1 72 ? 52.314 50.626 -4.520 1.00 55.99 72 LEU A N 1
ATOM 557 C CA . LEU A 1 72 ? 53.269 50.031 -3.583 1.00 56.14 72 LEU A CA 1
ATOM 558 C C . LEU A 1 72 ? 53.337 50.865 -2.314 1.00 55.24 72 LEU A C 1
ATOM 559 O O . LEU A 1 72 ? 53.603 50.354 -1.228 1.00 55.24 72 LEU A O 1
ATOM 564 N N . GLU A 1 73 ? 53.098 52.160 -2.466 1.00 54.53 73 GLU A N 1
ATOM 565 C CA . GLU A 1 73 ? 53.126 53.073 -1.338 1.00 54.27 73 GLU A CA 1
ATOM 566 C C . GLU A 1 73 ? 51.944 52.801 -0.408 1.00 53.20 73 GLU A C 1
ATOM 567 O O . GLU A 1 73 ? 52.081 52.878 0.809 1.00 53.53 73 GLU A O 1
ATOM 573 N N . LEU A 1 74 ? 50.785 52.479 -0.981 1.00 51.44 74 LEU A N 1
ATOM 574 C CA . LEU A 1 74 ? 49.604 52.190 -0.174 1.00 50.32 74 LEU A CA 1
ATOM 575 C C . LEU A 1 74 ? 49.794 50.847 0.525 1.00 49.72 74 LEU A C 1
ATOM 576 O O . LEU A 1 74 ? 49.453 50.692 1.700 1.00 48.30 74 LEU A O 1
ATOM 581 N N . ALA A 1 75 ? 50.353 49.885 -0.204 1.00 50.12 75 ALA A N 1
ATOM 582 C CA . ALA A 1 75 ? 50.596 48.553 0.339 1.00 50.96 75 ALA A CA 1
ATOM 583 C C . ALA A 1 75 ? 51.604 48.646 1.469 1.00 51.45 75 ALA A C 1
ATOM 584 O O . ALA A 1 75 ? 51.570 47.854 2.411 1.00 52.28 75 ALA A O 1
ATOM 586 N N . ALA A 1 76 ? 52.498 49.623 1.371 1.00 51.24 76 ALA A N 1
ATOM 587 C CA . ALA A 1 76 ? 53.522 49.823 2.388 1.00 50.88 76 ALA A CA 1
ATOM 588 C C . ALA A 1 76 ? 52.877 50.408 3.633 1.00 50.71 76 ALA A C 1
ATOM 589 O O . ALA A 1 76 ? 53.291 50.114 4.757 1.00 50.38 76 ALA A O 1
ATOM 591 N N . ASP A 1 77 ? 51.866 51.248 3.420 1.00 50.48 77 ASP A N 1
ATOM 592 C CA . ASP A 1 77 ? 51.143 51.875 4.523 1.00 49.90 77 ASP A CA 1
ATOM 593 C C . ASP A 1 77 ? 50.443 50.780 5.288 1.00 48.76 77 ASP A C 1
ATOM 594 O O . ASP A 1 77 ? 50.460 50.753 6.516 1.00 47.46 77 ASP A O 1
ATOM 599 N N . TYR A 1 78 ? 49.835 49.872 4.532 1.00 48.33 78 TYR A N 1
ATOM 600 C CA . TYR A 1 78 ? 49.116 48.748 5.099 1.00 48.65 78 TYR A CA 1
ATOM 601 C C . TYR A 1 78 ? 50.014 47.883 5.989 1.00 48.75 78 TYR A C 1
ATOM 602 O O . TYR A 1 78 ? 49.688 47.623 7.150 1.00 49.10 78 TYR A O 1
ATOM 611 N N A CYS A 1 79 ? 51.141 47.444 5.435 0.50 48.35 79 CYS A N 1
ATOM 612 N N B CYS A 1 79 ? 51.137 47.443 5.426 0.50 48.84 79 CYS A N 1
ATOM 613 C CA A CYS A 1 79 ? 52.089 46.596 6.154 0.50 47.58 79 CYS A CA 1
ATOM 614 C CA B CYS A 1 79 ? 52.100 46.594 6.125 0.50 48.59 79 CYS A CA 1
ATOM 615 C C A CYS A 1 79 ? 52.732 47.294 7.341 0.50 47.55 79 CYS A C 1
ATOM 616 C C B CYS A 1 79 ? 52.759 47.279 7.318 0.50 48.09 79 CYS A C 1
ATOM 617 O O A CYS A 1 79 ? 52.800 46.739 8.438 0.50 47.83 79 CYS A O 1
ATOM 618 O O B CYS A 1 79 ? 52.860 46.698 8.398 0.50 48.34 79 CYS A O 1
ATOM 623 N N . GLY A 1 80 ? 53.210 48.512 7.119 1.00 47.81 80 GLY A N 1
ATOM 624 C CA . GLY A 1 80 ? 53.859 49.248 8.191 1.00 47.90 80 GLY A CA 1
ATOM 625 C C . GLY A 1 80 ? 52.907 49.716 9.266 1.00 48.45 80 GLY A C 1
ATOM 626 O O . GLY A 1 80 ? 53.320 50.325 10.258 1.00 49.65 80 GLY A O 1
ATOM 627 N N . LEU A 1 81 ? 51.629 49.408 9.081 1.00 47.26 81 LEU A N 1
ATOM 628 C CA . LEU A 1 81 ? 50.599 49.826 10.015 1.00 46.15 81 LEU A CA 1
ATOM 629 C C . LEU A 1 81 ? 49.951 48.649 10.745 1.00 46.07 81 LEU A C 1
ATOM 630 O O . LEU A 1 81 ? 49.732 48.706 11.959 1.00 44.91 81 LEU A O 1
ATOM 635 N N . PHE A 1 82 ? 49.666 47.583 10.002 1.00 46.21 82 PHE A N 1
ATOM 636 C CA . PHE A 1 82 ? 48.997 46.412 10.555 1.00 47.45 82 PHE A CA 1
ATOM 637 C C . PHE A 1 82 ? 49.842 45.147 10.690 1.00 49.53 82 PHE A C 1
ATOM 638 O O . PHE A 1 82 ? 49.671 44.387 11.641 1.00 50.27 82 PHE A O 1
ATOM 646 N N . LEU A 1 83 ? 50.745 44.914 9.747 1.00 51.45 83 LEU A N 1
ATOM 647 C CA . LEU A 1 83 ? 51.574 43.715 9.776 1.00 53.64 83 LEU A CA 1
ATOM 648 C C . LEU A 1 83 ? 52.856 43.784 10.611 1.00 55.95 83 LEU A C 1
ATOM 649 O O . LEU A 1 83 ? 53.438 42.749 10.918 1.00 57.06 83 LEU A O 1
ATOM 654 N N . VAL A 1 84 ? 53.306 44.982 10.973 1.00 58.16 84 VAL A N 1
ATOM 655 C CA . VAL A 1 84 ? 54.525 45.112 11.774 1.00 60.24 84 VAL A CA 1
ATOM 656 C C . VAL A 1 84 ? 54.271 44.576 13.185 1.00 62.11 84 VAL A C 1
ATOM 657 O O . VAL A 1 84 ? 54.290 43.363 13.417 1.00 62.52 84 VAL A O 1
ATOM 659 N N . GLY A 1 85 ? 54.032 45.486 14.126 1.00 63.16 85 GLY A N 1
ATOM 660 C CA . GLY A 1 85 ? 53.764 45.076 15.499 1.00 64.35 85 GLY A CA 1
ATOM 661 C C . GLY A 1 85 ? 54.324 46.129 16.435 1.00 65.46 85 GLY A C 1
ATOM 662 O O . GLY A 1 85 ? 54.578 45.847 17.627 1.00 65.50 85 GLY A O 1
ATOM 663 N N . THR A 1 86 ? 54.524 47.339 15.886 1.00 66.17 86 THR A N 1
ATOM 664 C CA . THR A 1 86 ? 55.072 48.491 16.633 1.00 66.67 86 THR A CA 1
ATOM 665 C C . THR A 1 86 ? 55.929 49.337 15.686 1.00 66.68 86 THR A C 1
ATOM 666 O O . THR A 1 86 ? 57.080 48.942 15.376 1.00 66.71 86 THR A O 1
ATOM 668 N N . SER A 1 89 ? 52.444 49.416 14.198 1.00 51.39 89 SER A N 1
ATOM 669 C CA . SER A 1 89 ? 52.119 50.466 15.157 1.00 50.88 89 SER A CA 1
ATOM 670 C C . SER A 1 89 ? 50.629 50.555 15.502 1.00 49.35 89 SER A C 1
ATOM 671 O O . SER A 1 89 ? 50.257 51.236 16.452 1.00 48.66 89 SER A O 1
ATOM 674 N N . ALA A 1 90 ? 49.782 49.870 14.734 1.00 48.46 90 ALA A N 1
ATOM 675 C CA . ALA A 1 90 ? 48.339 49.866 14.995 1.00 47.15 90 ALA A CA 1
ATOM 676 C C . ALA A 1 90 ? 47.697 48.536 14.590 1.00 46.55 90 ALA A C 1
ATOM 677 O O . ALA A 1 90 ? 46.901 48.484 13.655 1.00 46.89 90 ALA A O 1
ATOM 679 N N . SER A 1 91 ? 48.039 47.454 15.279 1.00 45.62 91 SER A N 1
ATOM 680 C CA . SER A 1 91 ? 47.455 46.160 14.935 1.00 44.84 91 SER A CA 1
ATOM 681 C C . SER A 1 91 ? 45.938 46.201 15.060 1.00 42.97 91 SER A C 1
ATOM 682 O O . SER A 1 91 ? 45.403 46.724 16.036 1.00 43.59 91 SER A O 1
ATOM 685 N N . PRO A 1 92 ? 45.226 45.638 14.071 1.00 40.92 92 PRO A N 1
ATOM 686 C CA . PRO A 1 92 ? 43.763 45.607 14.046 1.00 39.24 92 PRO A CA 1
ATOM 687 C C . PRO A 1 92 ? 43.104 44.539 14.931 1.00 38.29 92 PRO A C 1
ATOM 688 O O . PRO A 1 92 ? 42.076 43.963 14.565 1.00 36.95 92 PRO A O 1
ATOM 692 N N . TYR A 1 93 ? 43.692 44.275 16.095 1.00 38.26 93 TYR A N 1
ATOM 693 C CA . TYR A 1 93 ? 43.126 43.288 17.013 1.00 37.19 93 TYR A CA 1
ATOM 694 C C . TYR A 1 93 ? 42.482 43.966 18.203 1.00 36.91 93 TYR A C 1
ATOM 695 O O . TYR A 1 93 ? 43.120 44.765 18.889 1.00 35.73 93 TYR A O 1
ATOM 704 N N . ALA A 1 94 ? 41.212 43.639 18.431 1.00 37.96 94 ALA A N 1
ATOM 705 C CA . ALA A 1 94 ? 40.418 44.206 19.522 1.00 40.09 94 ALA A CA 1
ATOM 706 C C . ALA A 1 94 ? 41.066 44.062 20.898 1.00 41.81 94 ALA A C 1
ATOM 707 O O . ALA A 1 94 ? 41.095 45.013 21.675 1.00 41.53 94 ALA A O 1
ATOM 709 N N . SER A 1 95 ? 41.585 42.875 21.193 1.00 44.35 95 SER A N 1
ATOM 710 C CA . SER A 1 95 ? 42.222 42.615 22.479 1.00 47.72 95 SER A CA 1
ATOM 711 C C . SER A 1 95 ? 43.310 43.636 22.813 1.00 49.45 95 SER A C 1
ATOM 712 O O . SER A 1 95 ? 43.527 43.955 23.985 1.00 50.42 95 SER A O 1
ATOM 715 N N . LEU A 1 96 ? 43.983 44.153 21.785 1.00 49.96 96 LEU A N 1
ATOM 716 C CA . LEU A 1 96 ? 45.056 45.133 21.977 1.00 50.35 96 LEU A CA 1
ATOM 717 C C . LEU A 1 96 ? 44.600 46.535 22.374 1.00 50.67 96 LEU A C 1
ATOM 718 O O . LEU A 1 96 ? 45.438 47.400 22.628 1.00 50.80 96 LEU A O 1
ATOM 723 N N . TYR A 1 97 ? 43.289 46.765 22.423 1.00 51.14 97 TYR A N 1
ATOM 724 C CA . TYR A 1 97 ? 42.758 48.078 22.786 1.00 51.39 97 TYR A CA 1
ATOM 725 C C . TYR A 1 97 ? 41.708 47.977 23.892 1.00 53.17 97 TYR A C 1
ATOM 726 O O . TYR A 1 97 ? 41.148 48.986 24.326 1.00 53.92 97 TYR A O 1
ATOM 735 N N . LEU A 1 98 ? 41.442 46.755 24.339 1.00 54.21 98 LEU A N 1
ATOM 736 C CA . LEU A 1 98 ? 40.474 46.506 25.405 1.00 55.29 98 LEU A CA 1
ATOM 737 C C . LEU A 1 98 ? 41.156 45.836 26.598 1.00 56.42 98 LEU A C 1
ATOM 738 O O . LEU A 1 98 ? 41.482 44.643 26.554 1.00 57.47 98 LEU A O 1
ATOM 743 N N . LEU A 1 105 ? 31.223 41.935 28.801 1.00 87.12 105 LEU A N 1
ATOM 744 C CA . LEU A 1 105 ? 30.972 40.689 29.516 1.00 87.44 105 LEU A CA 1
ATOM 745 C C . LEU A 1 105 ? 30.561 39.591 28.535 1.00 87.66 105 LEU A C 1
ATOM 746 O O . LEU A 1 105 ? 31.088 38.477 28.579 1.00 87.63 105 LEU A O 1
ATOM 748 N N . LEU A 1 106 ? 29.618 39.910 27.651 1.00 87.82 106 LEU A N 1
ATOM 749 C CA . LEU A 1 106 ? 29.150 38.956 26.650 1.00 87.70 106 LEU A CA 1
ATOM 750 C C . LEU A 1 106 ? 30.112 38.969 25.464 1.00 87.72 106 LEU A C 1
ATOM 751 O O . LEU A 1 106 ? 29.784 38.489 24.379 1.00 87.95 106 LEU A O 1
ATOM 753 N N . PHE A 1 107 ? 31.303 39.520 25.694 1.00 87.61 107 PHE A N 1
ATOM 754 C CA . PHE A 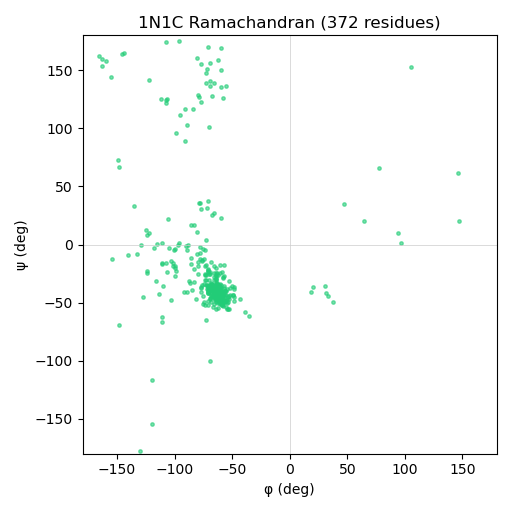1 107 ? 32.353 39.638 24.679 1.00 87.36 107 PHE A CA 1
ATOM 755 C C . PHE A 1 107 ? 33.010 38.301 24.364 1.00 86.98 107 PHE A C 1
ATOM 756 O O . PHE A 1 107 ? 32.909 37.792 23.249 1.00 86.95 107 PHE A O 1
ATOM 764 N N . GLY A 1 108 ? 33.688 37.742 25.358 1.00 86.92 108 GLY A N 1
ATOM 765 C CA . GLY A 1 108 ? 34.373 36.476 25.177 1.00 86.90 108 GLY A CA 1
ATOM 766 C C . GLY A 1 108 ? 33.511 35.316 24.716 1.00 86.74 108 GLY A C 1
ATOM 767 O O . GLY A 1 108 ? 34.014 34.395 24.070 1.00 86.53 108 GLY A O 1
ATOM 768 N N . GLU A 1 109 ? 32.219 35.347 25.027 1.00 86.80 109 GLU A N 1
ATOM 769 C CA . GLU A 1 109 ? 31.347 34.247 24.631 1.00 86.94 109 GLU A CA 1
ATOM 770 C C . GLU A 1 109 ? 30.901 34.309 23.169 1.00 86.48 109 GLU A C 1
ATOM 771 O O . GLU A 1 109 ? 30.391 33.325 22.629 1.00 86.52 109 GLU A O 1
ATOM 777 N N . GLN A 1 110 ? 31.085 35.459 22.529 1.00 85.87 110 GLN A N 1
ATOM 778 C CA . GLN A 1 110 ? 30.705 35.598 21.126 1.00 84.84 110 GLN A CA 1
ATOM 779 C C . GLN A 1 110 ? 31.874 35.189 20.236 1.00 83.93 110 GLN A C 1
ATOM 780 O O . GLN A 1 110 ? 31.749 35.144 19.013 1.00 83.87 110 GLN A O 1
ATOM 786 N N . HIS A 1 111 ? 33.009 34.888 20.863 1.00 82.84 111 HIS A N 1
ATOM 787 C CA . HIS A 1 111 ? 34.201 34.472 20.138 1.00 81.25 111 HIS A CA 1
ATOM 788 C C . HIS A 1 111 ? 34.103 33.005 19.750 1.00 79.88 111 HIS A C 1
ATOM 789 O O . HIS A 1 111 ? 34.808 32.543 18.855 1.00 79.80 111 HIS A O 1
ATOM 796 N N . GLN A 1 112 ? 33.220 32.278 20.424 1.00 78.35 112 GLN A N 1
ATOM 797 C CA . GLN A 1 112 ? 33.033 30.866 20.135 1.00 76.44 112 GLN A CA 1
ATOM 798 C C . GLN A 1 112 ? 32.397 30.687 18.760 1.00 74.90 112 GLN A C 1
ATOM 799 O O . GLN A 1 112 ? 32.752 29.770 18.021 1.00 74.90 112 GLN A O 1
ATOM 801 N N . GLN A 1 113 ? 31.464 31.569 18.414 1.00 73.39 113 GLN A N 1
ATOM 802 C CA . GLN A 1 113 ? 30.783 31.474 17.128 1.00 71.60 113 GLN A CA 1
ATOM 803 C C . GLN A 1 113 ? 31.622 32.003 15.967 1.00 69.24 113 GLN A C 1
ATOM 804 O O . GLN A 1 113 ? 31.479 31.542 14.834 1.00 69.13 113 GLN A O 1
ATOM 818 N N . SER A 1 115 ? 34.893 31.716 15.647 1.00 60.91 115 SER A N 1
ATOM 819 C CA . SER A 1 115 ? 35.886 30.705 15.304 1.00 58.52 115 SER A CA 1
ATOM 820 C C . SER A 1 115 ? 35.253 29.735 14.320 1.00 56.50 115 SER A C 1
ATOM 821 O O . SER A 1 115 ? 35.880 29.338 13.335 1.00 56.12 115 SER A O 1
ATOM 823 N N . GLU A 1 116 ? 34.000 29.368 14.581 1.00 54.57 116 GLU A N 1
ATOM 824 C CA . GLU A 1 116 ? 33.290 28.449 13.703 1.00 52.62 116 GLU A CA 1
ATOM 825 C C . GLU A 1 116 ? 33.117 29.082 12.326 1.00 50.74 116 GLU A C 1
ATOM 826 O O . GLU A 1 116 ? 33.328 28.428 11.309 1.00 50.24 116 GLU A O 1
ATOM 832 N N . PHE A 1 117 ? 32.726 30.356 12.309 1.00 48.69 117 PHE A N 1
ATOM 833 C CA . PHE A 1 117 ? 32.539 31.103 11.067 1.00 46.66 117 PHE A CA 1
ATOM 834 C C . PHE A 1 117 ? 33.891 31.286 10.380 1.00 45.99 117 PHE A C 1
ATOM 835 O O . PHE A 1 117 ? 33.982 31.268 9.157 1.00 45.25 117 PHE A O 1
ATOM 843 N N . LEU A 1 118 ? 34.939 31.471 11.176 1.00 46.25 118 LEU A N 1
ATOM 844 C CA . LEU A 1 118 ? 36.275 31.661 10.637 1.00 47.54 118 LEU A CA 1
ATOM 845 C C . LEU A 1 118 ? 36.778 30.373 9.988 1.00 48.46 118 LEU A C 1
ATOM 846 O O . LEU A 1 118 ? 37.519 30.408 9.011 1.00 48.48 118 LEU A O 1
ATOM 851 N N . HIS A 1 119 ? 36.365 29.239 10.543 1.00 49.89 119 HIS A N 1
ATOM 852 C CA . HIS A 1 119 ? 36.760 27.935 10.027 1.00 51.35 119 HIS A CA 1
ATOM 853 C C . HIS A 1 119 ? 35.972 27.592 8.773 1.00 52.37 119 HIS A C 1
ATOM 854 O O . HIS A 1 119 ? 36.493 26.971 7.851 1.00 51.78 119 HIS A O 1
ATOM 861 N N . GLN A 1 120 ? 34.706 27.992 8.755 1.00 54.14 120 GLN A N 1
ATOM 862 C CA . GLN A 1 120 ? 33.829 27.726 7.626 1.00 56.87 120 GLN A CA 1
ATOM 863 C C . GLN A 1 120 ? 34.013 28.707 6.478 1.00 57.59 120 GLN A C 1
ATOM 864 O O . GLN A 1 120 ? 34.107 28.304 5.324 1.00 58.59 120 GLN A O 1
ATOM 870 N N . SER A 1 121 ? 34.062 29.995 6.789 1.00 58.07 121 SER A N 1
ATOM 871 C CA . SER A 1 121 ? 34.209 31.007 5.752 1.00 58.72 121 SER A CA 1
ATOM 872 C C . SER A 1 121 ? 35.547 30.872 5.040 1.00 59.02 121 SER A C 1
ATOM 873 O O . SER A 1 121 ? 35.721 31.357 3.923 1.00 59.03 121 SER A O 1
ATOM 876 N N . LYS A 1 122 ? 36.487 30.200 5.690 1.00 59.65 122 LYS A N 1
ATOM 877 C CA . LYS A 1 122 ? 37.819 30.029 5.131 1.00 60.82 122 LYS A CA 1
ATOM 878 C C . LYS A 1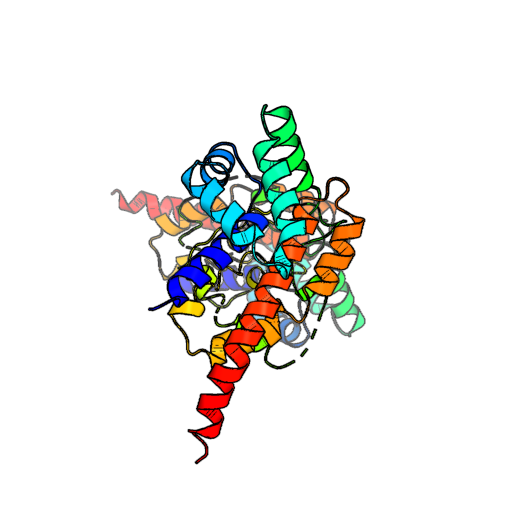 122 ? 38.332 31.368 4.614 1.00 61.18 122 LYS A C 1
ATOM 879 O O . LYS A 1 122 ? 39.043 31.446 3.610 1.00 61.04 122 LYS A O 1
ATOM 885 N N . LEU A 1 123 ? 37.949 32.426 5.320 1.00 61.07 123 LEU A N 1
ATOM 886 C CA . LEU A 1 123 ? 38.370 33.768 4.976 1.00 60.11 123 LEU A CA 1
ATOM 887 C C . LEU A 1 123 ? 39.838 33.880 5.365 1.00 59.06 123 LEU A C 1
ATOM 888 O O . LEU A 1 123 ? 40.251 33.404 6.425 1.00 59.21 123 LEU A O 1
ATOM 890 N N . GLN A 1 124 ? 40.624 34.519 4.505 1.00 57.89 124 GLN A N 1
ATOM 891 C CA . GLN A 1 124 ? 42.052 34.657 4.738 1.00 56.58 124 GLN A CA 1
ATOM 892 C C . GLN A 1 124 ? 42.449 36.091 5.020 1.00 55.49 124 GLN A C 1
ATOM 893 O O . GLN A 1 124 ? 42.147 36.991 4.211 1.00 55.35 124 GLN A O 1
ATOM 895 N N . VAL A 1 125 ? 43.122 36.304 6.147 1.00 54.10 125 VAL A N 1
ATOM 896 C CA . VAL A 1 125 ? 43.589 37.624 6.529 1.00 52.75 125 VAL A CA 1
ATOM 897 C C . VAL A 1 125 ? 45.100 37.638 6.339 1.00 53.15 125 VAL A C 1
ATOM 898 O O . VAL A 1 125 ? 45.807 36.783 6.875 1.00 53.49 125 VAL A O 1
ATOM 902 N N . GLN A 1 126 ? 45.588 38.595 5.559 1.00 52.78 126 GLN A N 1
ATOM 903 C CA . GLN A 1 126 ? 47.016 38.741 5.321 1.00 52.48 126 GLN A CA 1
ATOM 904 C C . GLN A 1 126 ? 47.679 38.855 6.693 1.00 52.11 126 GLN A C 1
ATOM 905 O O . GLN A 1 126 ? 47.176 39.558 7.570 1.00 51.48 126 GLN A O 1
ATOM 911 N N . SER A 1 127 ? 48.797 38.158 6.887 1.00 52.27 127 SER A N 1
ATOM 912 C CA . SER A 1 127 ? 49.475 38.195 8.179 1.00 52.00 127 SER A CA 1
ATOM 913 C C . SER A 1 127 ? 50.916 37.705 8.149 1.00 52.07 127 SER A C 1
ATOM 914 O O . SER A 1 127 ? 51.295 36.901 7.299 1.00 52.08 127 SER A O 1
ATOM 917 N N . HIS A 1 128 ? 51.711 38.200 9.092 1.00 51.83 128 HIS A N 1
ATOM 918 C CA . HIS A 1 128 ? 53.111 37.805 9.216 1.00 51.73 128 HIS A CA 1
ATOM 919 C C . HIS A 1 128 ? 53.273 36.746 10.313 1.00 51.05 128 HIS A C 1
ATOM 920 O O . HIS A 1 128 ? 54.372 36.230 10.542 1.00 51.13 128 HIS A O 1
ATOM 927 N N . PHE A 1 129 ? 52.173 36.444 10.998 1.00 49.47 129 PHE A N 1
ATOM 928 C CA . PHE A 1 129 ? 52.165 35.443 12.056 1.00 47.84 129 PHE A CA 1
ATOM 929 C C . PHE A 1 129 ? 52.282 34.060 11.425 1.00 46.97 129 PHE A C 1
ATOM 930 O O . PHE A 1 129 ? 51.806 33.826 10.314 1.00 47.12 129 PHE A O 1
ATOM 938 N N . PRO A 1 130 ? 52.932 33.123 12.121 1.00 45.93 130 PRO A N 1
ATOM 939 C CA . PRO A 1 130 ? 53.046 31.789 11.535 1.00 45.07 130 PRO A CA 1
ATOM 940 C C . PRO A 1 130 ? 51.709 31.077 11.706 1.00 44.51 130 PRO A C 1
ATOM 941 O O . PRO A 1 130 ? 50.936 31.409 12.605 1.00 44.91 130 PRO A O 1
ATOM 945 N N . GLU A 1 131 ? 51.433 30.111 10.840 1.00 44.03 131 GLU A N 1
ATOM 946 C CA . GLU A 1 131 ? 50.194 29.337 10.909 1.00 43.06 131 GLU A CA 1
ATOM 947 C C . GLU A 1 131 ? 50.145 28.490 12.186 1.00 41.31 131 GLU A C 1
ATOM 948 O O . GLU A 1 131 ? 51.150 27.895 12.587 1.00 40.60 131 GLU A O 1
ATOM 954 N N . PRO A 1 132 ? 48.973 28.423 12.843 1.00 39.88 132 PRO A N 1
ATOM 955 C CA . PRO A 1 132 ? 48.833 27.627 14.071 1.00 38.13 132 PRO A CA 1
ATOM 956 C C . PRO A 1 132 ? 49.223 26.154 13.855 1.00 37.76 132 PRO A C 1
ATOM 957 O O . PRO A 1 132 ? 49.871 25.542 14.711 1.00 36.81 132 PRO A O 1
ATOM 961 N N . ALA A 1 133 ? 48.840 25.594 12.709 1.00 36.59 133 ALA A N 1
ATOM 962 C CA . ALA A 1 133 ? 49.157 24.198 12.411 1.00 36.44 133 ALA A CA 1
ATOM 963 C C . ALA A 1 133 ? 50.653 23.963 12.190 1.00 35.80 133 ALA A C 1
ATOM 964 O O . ALA A 1 133 ? 51.116 22.824 12.195 1.00 36.23 133 ALA A O 1
ATOM 966 N N . ASP A 1 134 ? 51.406 25.037 11.984 1.00 34.68 134 ASP A N 1
ATOM 967 C CA . ASP A 1 134 ? 52.845 24.938 11.784 1.00 32.55 134 ASP A CA 1
ATOM 968 C C . ASP A 1 134 ? 53.579 24.735 13.114 1.00 30.78 134 ASP A C 1
ATOM 969 O O . ASP A 1 134 ? 54.769 24.409 13.137 1.00 29.74 134 ASP A O 1
ATOM 974 N N . HIS A 1 135 ? 52.869 24.943 14.219 1.00 29.58 135 HIS A N 1
ATOM 975 C CA . HIS A 1 135 ? 53.435 24.788 15.556 1.00 28.64 135 HIS A CA 1
ATOM 976 C C . HIS A 1 135 ? 53.760 23.304 15.801 1.00 28.42 135 HIS A C 1
ATOM 977 O O . HIS A 1 135 ? 52.898 22.444 15.611 1.00 28.32 135 HIS A O 1
ATOM 984 N N . LEU A 1 136 ? 54.991 23.007 16.220 1.00 27.34 136 LEU A N 1
ATOM 985 C CA . LEU A 1 136 ? 55.423 21.620 16.465 1.00 27.23 136 LEU A CA 1
ATOM 986 C C . LEU A 1 136 ? 54.474 20.832 17.382 1.00 27.08 136 LEU A C 1
ATOM 987 O O . LEU A 1 136 ? 54.233 19.640 17.161 1.00 27.03 136 LEU A O 1
ATOM 992 N N . ALA A 1 137 ? 53.921 21.486 18.397 1.00 26.02 137 ALA A N 1
ATOM 993 C CA . ALA A 1 137 ? 53.030 20.790 19.311 1.00 25.68 137 ALA A CA 1
ATOM 994 C C . ALA A 1 137 ? 51.782 20.279 18.599 1.00 26.57 137 ALA A C 1
ATOM 995 O O . ALA A 1 137 ? 51.244 19.232 18.960 1.00 27.33 137 ALA A O 1
ATOM 997 N N . VAL A 1 138 ? 51.323 21.012 17.590 1.00 27.04 138 VAL A N 1
ATOM 998 C CA . VAL A 1 138 ? 50.141 20.603 16.841 1.00 28.18 138 VAL A CA 1
ATOM 999 C C . VAL A 1 138 ? 50.489 19.494 15.866 1.00 28.96 138 VAL A C 1
ATOM 1000 O O . VAL A 1 138 ? 49.664 18.634 15.589 1.00 30.42 138 VAL A O 1
ATOM 1012 N N . LEU A 1 140 ? 52.890 17.189 16.316 1.00 28.31 140 LEU A N 1
ATOM 1013 C CA . LEU A 1 140 ? 53.111 15.978 17.091 1.00 27.84 140 LEU A CA 1
ATOM 1014 C C . LEU A 1 140 ? 51.773 15.407 17.536 1.00 27.18 140 LEU A C 1
ATOM 1015 O O . LEU A 1 140 ? 51.597 14.186 17.580 1.00 26.69 140 LEU A O 1
ATOM 1020 N N . ALA A 1 141 ? 50.827 16.284 17.862 1.00 27.11 141 ALA A N 1
ATOM 1021 C CA . ALA A 1 141 ? 49.505 15.823 18.287 1.00 28.02 141 ALA A CA 1
ATOM 1022 C C . ALA A 1 141 ? 48.821 15.179 17.086 1.00 28.11 141 ALA A C 1
ATOM 1023 O O . ALA A 1 141 ? 48.121 14.171 17.220 1.00 27.99 141 ALA A O 1
ATOM 1025 N N . TYR A 1 142 ? 49.028 15.775 15.914 1.00 28.54 142 TYR A N 1
ATOM 1026 C CA . TYR A 1 142 ? 48.448 15.251 14.687 1.00 29.95 142 TYR A CA 1
ATOM 1027 C C . TYR A 1 142 ? 49.063 13.891 14.384 1.00 29.52 142 TYR A C 1
ATOM 1028 O O . TYR A 1 142 ? 48.342 12.958 14.025 1.00 29.77 142 TYR A O 1
ATOM 1045 N N . ALA A 1 144 ? 50.265 11.850 16.492 1.00 29.10 144 ALA A N 1
ATOM 1046 C CA . ALA A 1 144 ? 49.724 10.914 17.477 1.00 29.91 144 ALA A CA 1
ATOM 1047 C C . ALA A 1 144 ? 48.424 10.369 16.929 1.00 29.83 144 ALA A C 1
ATOM 1048 O O . ALA A 1 144 ? 48.160 9.173 16.997 1.00 29.45 144 ALA A O 1
ATOM 1050 N N . HIS A 1 145 ? 47.614 11.258 16.378 1.00 30.41 145 HIS A N 1
ATOM 1051 C CA . HIS A 1 145 ? 46.344 10.862 15.811 1.00 31.96 145 HIS A CA 1
ATOM 1052 C C . HIS A 1 145 ? 46.544 9.883 14.645 1.00 33.17 145 HIS A C 1
ATOM 1053 O O . HIS A 1 145 ? 45.901 8.833 14.597 1.00 32.84 145 HIS A O 1
ATOM 1060 N N . LEU A 1 146 ? 47.436 10.223 13.714 1.00 33.36 146 LEU A N 1
ATOM 1061 C CA . LEU A 1 146 ? 47.701 9.361 12.566 1.00 33.76 146 LEU A CA 1
ATOM 1062 C C . LEU A 1 146 ? 48.143 7.963 12.990 1.00 35.42 146 LEU A C 1
ATOM 1063 O O . LEU A 1 146 ? 47.778 6.979 12.354 1.00 36.19 146 LEU A O 1
ATOM 1068 N N . CYS A 1 147 ? 48.925 7.872 14.064 1.00 36.96 147 CYS A N 1
ATOM 1069 C CA . CYS A 1 147 ? 49.407 6.582 14.553 1.00 38.51 147 CYS A CA 1
ATOM 1070 C C . CYS A 1 147 ? 48.317 5.520 14.673 1.00 40.46 147 CYS A C 1
ATOM 1071 O O . CYS A 1 147 ? 48.559 4.344 14.398 1.00 41.03 147 CYS A O 1
ATOM 1074 N N . CYS A 1 148 ? 47.118 5.926 15.073 1.00 42.16 148 CYS A N 1
ATOM 1075 C CA . CYS A 1 148 ? 46.035 4.960 15.253 1.00 44.18 148 CYS A CA 1
ATOM 1076 C C . CYS A 1 148 ? 44.831 5.102 14.321 1.00 45.33 148 CYS A C 1
ATOM 1077 O O . CYS A 1 148 ? 43.880 4.325 14.420 1.00 45.27 148 CYS A O 1
ATOM 1080 N N . HIS A 1 149 ? 44.868 6.080 13.419 1.00 46.17 149 HIS A N 1
ATOM 1081 C CA . HIS A 1 149 ? 43.757 6.295 12.495 1.00 46.90 149 HIS A CA 1
ATOM 1082 C C . HIS A 1 149 ? 44.231 6.526 11.068 1.00 46.65 149 HIS A C 1
ATOM 1083 O O . HIS A 1 149 ? 43.601 7.269 10.312 1.00 47.42 149 HIS A O 1
ATOM 1090 N N . SER A 1 150 ? 45.331 5.882 10.691 1.00 45.66 150 SER A N 1
ATOM 1091 C CA . SER A 1 150 ? 45.872 6.068 9.353 1.00 44.64 150 SER A CA 1
ATOM 1092 C C . SER A 1 150 ? 46.795 4.928 8.919 1.00 43.46 150 SER A C 1
ATOM 1093 O O . SER A 1 150 ? 47.337 4.198 9.746 1.00 42.88 150 SER A O 1
ATOM 1096 N N . GLU A 1 151 ? 46.959 4.779 7.612 1.00 43.26 151 GLU A N 1
ATOM 1097 C CA . GLU A 1 151 ? 47.823 3.737 7.060 1.00 42.92 151 GLU A CA 1
ATOM 1098 C C . GLU A 1 151 ? 49.271 4.125 7.338 1.00 41.70 151 GLU A C 1
ATOM 1099 O O . GLU A 1 151 ? 49.589 5.315 7.424 1.00 41.07 151 GLU A O 1
ATOM 1105 N N . ASN A 1 152 ? 50.142 3.127 7.477 1.00 40.30 152 ASN A N 1
ATOM 1106 C CA . ASN A 1 152 ? 51.550 3.384 7.755 1.00 38.75 152 ASN A CA 1
ATOM 1107 C C . ASN A 1 152 ? 52.171 4.396 6.798 1.00 37.65 152 ASN A C 1
ATOM 1108 O O . ASN A 1 152 ? 53.024 5.194 7.199 1.00 37.39 152 ASN A O 1
ATOM 1113 N N . SER A 1 153 ? 51.740 4.368 5.540 1.00 36.57 153 SER A N 1
ATOM 1114 C CA . SER A 1 153 ? 52.302 5.267 4.541 1.00 35.93 153 SER A CA 1
ATOM 1115 C C . SER A 1 153 ? 51.900 6.715 4.757 1.00 34.05 153 SER A C 1
ATOM 1116 O O . SER A 1 153 ? 52.662 7.627 4.427 1.00 34.20 153 SER A O 1
ATOM 1119 N N . VAL A 1 154 ? 50.714 6.945 5.312 1.00 32.22 154 VAL A N 1
ATOM 1120 C CA . VAL A 1 154 ? 50.306 8.326 5.558 1.00 31.92 154 VAL A CA 1
ATOM 1121 C C . VAL A 1 154 ? 51.127 8.894 6.724 1.00 31.03 154 VAL A C 1
ATOM 1122 O O . VAL A 1 154 ? 51.487 10.074 6.734 1.00 31.48 154 VAL A O 1
ATOM 1126 N N . GLN A 1 155 ? 51.436 8.038 7.693 1.00 30.08 155 GLN A N 1
ATOM 1127 C CA . GLN A 1 155 ? 52.224 8.434 8.852 1.00 29.80 155 GLN A CA 1
ATOM 1128 C C . GLN A 1 155 ? 53.660 8.712 8.428 1.00 29.40 155 GLN A C 1
ATOM 1129 O O . GLN A 1 155 ? 54.267 9.699 8.839 1.00 29.33 155 GLN A O 1
ATOM 1135 N N . LEU A 1 156 ? 54.211 7.813 7.621 1.00 29.47 156 LEU A N 1
ATOM 1136 C CA . LEU A 1 156 ? 55.575 7.968 7.138 1.00 30.27 156 LEU A CA 1
ATOM 1137 C C . LEU A 1 156 ? 55.679 9.256 6.348 1.00 31.57 156 LEU A C 1
ATOM 1138 O O . LEU A 1 156 ? 56.581 10.081 6.580 1.00 31.32 156 LEU A O 1
ATOM 1143 N N . SER A 1 157 ? 54.748 9.421 5.411 1.00 31.27 157 SER A N 1
ATOM 1144 C CA . SER A 1 157 ? 54.735 10.599 4.565 1.00 32.34 157 SER A CA 1
ATOM 1145 C C . SER A 1 157 ? 54.744 11.870 5.387 1.00 31.86 157 SER A C 1
ATOM 1146 O O . SER A 1 157 ? 55.542 12.767 5.132 1.00 33.05 157 SER A O 1
ATOM 1149 N N . PHE A 1 158 ? 53.862 11.954 6.377 1.00 31.92 158 PHE A N 1
ATOM 1150 C CA . PHE A 1 158 ? 53.806 13.143 7.222 1.00 31.13 158 PHE A CA 1
ATOM 1151 C C . PHE A 1 158 ? 55.111 13.385 7.992 1.00 31.41 158 PHE A C 1
ATOM 1152 O O . PHE A 1 158 ? 55.532 14.525 8.153 1.00 30.68 158 PHE A O 1
ATOM 1160 N N . LEU A 1 159 ? 55.754 12.325 8.474 1.00 32.47 159 LEU A N 1
ATOM 1161 C CA . LEU A 1 159 ? 56.988 12.518 9.228 1.00 34.06 159 LEU A CA 1
ATOM 1162 C C . LEU A 1 159 ? 58.091 13.072 8.339 1.00 35.73 159 LEU A C 1
ATOM 1163 O O . LEU A 1 159 ? 58.721 14.078 8.672 1.00 36.01 159 LEU A O 1
ATOM 1168 N N . GLN A 1 160 ? 58.319 12.422 7.206 1.00 37.03 160 GLN A N 1
ATOM 1169 C CA . GLN A 1 160 ? 59.358 12.857 6.287 1.00 39.80 160 GLN A CA 1
ATOM 1170 C C . GLN A 1 160 ? 59.098 14.249 5.730 1.00 40.05 160 GLN A C 1
ATOM 1171 O O . GLN A 1 160 ? 60.004 15.074 5.641 1.00 40.53 160 GLN A O 1
ATOM 1177 N N . THR A 1 161 ? 57.846 14.498 5.373 1.00 40.51 161 THR A N 1
ATOM 1178 C CA . THR A 1 161 ? 57.432 15.764 4.790 1.00 40.77 161 THR A CA 1
ATOM 1179 C C . THR A 1 161 ? 57.354 16.971 5.715 1.00 41.50 161 THR A C 1
ATOM 1180 O O . THR A 1 161 ? 57.935 18.022 5.417 1.00 42.37 161 THR A O 1
ATOM 1184 N N . CYS A 1 162 ? 56.644 16.830 6.833 1.00 41.59 162 CYS A N 1
ATOM 1185 C CA . CYS A 1 162 ? 56.435 17.956 7.746 1.00 42.00 162 CYS A CA 1
ATOM 1186 C C . CYS A 1 162 ? 57.245 18.088 9.030 1.00 41.37 162 CYS A C 1
ATOM 1187 O O . CYS A 1 162 ? 57.295 19.177 9.599 1.00 42.11 162 CYS A O 1
ATOM 1190 N N . VAL A 1 163 ? 57.864 17.006 9.491 1.00 40.55 163 VAL A N 1
ATOM 1191 C CA . VAL A 1 163 ? 58.618 17.034 10.738 1.00 40.33 163 VAL A CA 1
ATOM 1192 C C . VAL A 1 163 ? 60.128 16.892 10.573 1.00 41.64 163 VAL A C 1
ATOM 1193 O O . VAL A 1 163 ? 60.894 17.787 10.940 1.00 42.14 163 VAL A O 1
ATOM 1197 N N . ASN A 1 164 ? 60.547 15.748 10.043 1.00 42.22 164 ASN A N 1
ATOM 1198 C CA . ASN A 1 164 ? 61.957 15.458 9.836 1.00 43.30 164 ASN A CA 1
ATOM 1199 C C . ASN A 1 164 ? 62.622 16.472 8.895 1.00 43.72 164 ASN A C 1
ATOM 1200 O O . ASN A 1 164 ? 63.847 16.596 8.858 1.00 43.73 164 ASN A O 1
ATOM 1205 N N . SER A 1 165 ? 61.812 17.207 8.148 1.00 43.50 165 SER A N 1
ATOM 1206 C CA . SER A 1 165 ? 62.339 18.179 7.202 1.00 44.40 165 SER A CA 1
ATOM 1207 C C . SER A 1 165 ? 62.940 19.434 7.827 1.00 44.88 165 SER A C 1
ATOM 1208 O O . SER A 1 165 ? 63.812 20.061 7.230 1.00 45.26 165 SER A O 1
ATOM 1211 N N . TRP A 1 166 ? 62.493 19.796 9.026 1.00 44.29 166 TRP A N 1
ATOM 1212 C CA . TRP A 1 166 ? 62.988 21.009 9.668 1.00 43.51 166 TRP A CA 1
ATOM 1213 C C . TRP A 1 166 ? 63.397 20.871 11.127 1.00 43.98 166 TRP A C 1
ATOM 1214 O O . TRP A 1 166 ? 63.951 21.803 11.706 1.00 45.16 166 TRP A O 1
ATOM 1225 N N . LEU A 1 167 ? 63.124 19.723 11.727 1.00 44.04 167 LEU A N 1
ATOM 1226 C CA . LEU A 1 167 ? 63.429 19.546 13.139 1.00 43.83 167 LEU A CA 1
ATOM 1227 C C . LEU A 1 167 ? 64.886 19.793 13.548 1.00 43.92 167 LEU A C 1
ATOM 1228 O O . LEU A 1 167 ? 65.136 20.382 14.601 1.00 43.66 167 LEU A O 1
ATOM 1233 N N . ALA A 1 168 ? 65.846 19.365 12.730 1.00 44.35 168 ALA A N 1
ATOM 1234 C CA . ALA A 1 168 ? 67.254 19.567 13.078 1.00 44.69 168 ALA A CA 1
ATOM 1235 C C . ALA A 1 168 ? 67.615 21.052 13.070 1.00 44.99 168 ALA A C 1
ATOM 1236 O O . ALA A 1 168 ? 68.389 21.511 13.917 1.00 44.84 168 ALA A O 1
ATOM 1238 N N . LYS A 1 169 ? 67.066 21.804 12.122 1.00 45.00 169 LYS A N 1
ATOM 1239 C CA . LYS A 1 169 ? 67.342 23.233 12.071 1.00 46.33 169 LYS A CA 1
ATOM 1240 C C . LYS A 1 169 ? 66.852 23.842 13.381 1.00 46.06 169 LYS A C 1
ATOM 1241 O O . LYS A 1 169 ? 67.546 24.642 14.004 1.00 45.44 169 LYS A O 1
ATOM 1247 N N . PHE A 1 170 ? 65.649 23.436 13.788 1.00 45.57 170 PHE A N 1
ATOM 1248 C CA . PHE A 1 170 ? 65.028 23.907 15.021 1.00 44.45 170 PHE A CA 1
ATOM 1249 C C . PHE A 1 170 ? 65.864 23.526 16.240 1.00 45.07 170 PHE A C 1
ATOM 1250 O O . PHE A 1 170 ? 66.128 24.362 17.102 1.00 45.91 170 PHE A O 1
ATOM 1258 N N . ILE A 1 171 ? 66.285 22.270 16.316 1.00 45.02 171 ILE A N 1
ATOM 1259 C CA . ILE A 1 171 ? 67.085 21.819 17.448 1.00 46.41 171 ILE A CA 1
ATOM 1260 C C . ILE A 1 171 ? 68.390 22.606 17.555 1.00 48.49 171 ILE A C 1
ATOM 1261 O O . ILE A 1 171 ? 68.879 22.885 18.654 1.00 48.94 171 ILE A O 1
ATOM 1266 N N . ASN A 1 172 ? 68.950 22.971 16.412 1.00 50.17 172 ASN A N 1
ATOM 1267 C CA . ASN A 1 172 ? 70.199 23.710 16.402 1.00 52.16 172 ASN A CA 1
ATOM 1268 C C . ASN A 1 172 ? 70.031 25.089 17.029 1.00 53.23 172 ASN A C 1
ATOM 1269 O O . ASN A 1 172 ? 70.842 25.509 17.856 1.00 52.75 172 ASN A O 1
ATOM 1274 N N . HIS A 1 173 ? 68.973 25.788 16.638 1.00 53.99 173 HIS A N 1
ATOM 1275 C CA . HIS A 1 173 ? 68.724 27.118 17.168 1.00 55.28 173 HIS A CA 1
ATOM 1276 C C . HIS A 1 173 ? 68.298 27.034 18.627 1.00 55.74 173 HIS A C 1
ATOM 1277 O O . HIS A 1 173 ? 68.722 27.832 19.465 1.00 55.41 173 HIS A O 1
ATOM 1284 N N . LEU A 1 174 ? 67.450 26.057 18.923 1.00 55.84 174 LEU A N 1
ATOM 1285 C CA . LEU A 1 174 ? 66.967 25.864 20.276 1.00 55.75 174 LEU A CA 1
ATOM 1286 C C . LEU A 1 174 ? 68.158 25.660 21.209 1.00 57.32 174 LEU A C 1
ATOM 1287 O O . LEU A 1 174 ? 68.246 26.293 22.262 1.00 57.10 174 LEU A O 1
ATOM 1292 N N . THR A 1 175 ? 69.077 24.783 20.808 1.00 58.58 175 THR A N 1
ATOM 1293 C CA . THR A 1 175 ? 70.271 24.485 21.602 1.00 59.69 175 THR A CA 1
ATOM 1294 C C . THR A 1 175 ? 71.107 25.741 21.877 1.00 60.26 175 THR A C 1
ATOM 1295 O O . THR A 1 175 ? 71.807 25.824 22.885 1.00 60.70 175 THR A O 1
ATOM 1299 N N . GLN A 1 176 ? 71.022 26.720 20.984 1.00 60.84 176 GLN A N 1
ATOM 1300 C CA . GLN A 1 176 ? 71.764 27.967 21.143 1.00 61.37 176 GLN A CA 1
ATOM 1301 C C . GLN A 1 176 ? 71.133 28.966 22.127 1.00 60.96 176 GLN A C 1
ATOM 1302 O O . GLN A 1 176 ? 71.838 29.796 22.706 1.00 61.57 176 GLN A O 1
ATOM 1308 N N . CYS A 1 177 ? 69.817 28.884 22.320 1.00 59.49 177 CYS A N 1
ATOM 1309 C CA . CYS A 1 177 ? 69.108 29.801 23.215 1.00 58.11 177 CYS A CA 1
ATOM 1310 C C . CYS A 1 177 ? 68.734 29.201 24.571 1.00 57.28 177 CYS A C 1
ATOM 1311 O O . CYS A 1 177 ? 68.367 29.927 25.495 1.00 56.57 177 CYS A O 1
ATOM 1314 N N . ASN A 1 178 ? 68.817 27.879 24.683 1.00 56.99 178 ASN A N 1
ATOM 1315 C CA . ASN A 1 178 ? 68.445 27.175 25.910 1.00 56.60 178 ASN A CA 1
ATOM 1316 C C . ASN A 1 178 ? 69.612 26.973 26.877 1.00 56.50 178 ASN A C 1
ATOM 1317 O O . ASN A 1 178 ? 70.297 25.946 26.826 1.00 57.07 178 ASN A O 1
ATOM 1322 N N . LYS A 1 179 ? 69.821 27.945 27.762 1.00 55.81 179 LYS A N 1
ATOM 1323 C CA . LYS A 1 179 ? 70.902 27.884 28.747 1.00 55.19 179 LYS A CA 1
ATOM 1324 C C . LYS A 1 179 ? 70.833 26.655 29.665 1.00 54.28 179 LYS A C 1
ATOM 1325 O O . LYS A 1 179 ? 71.808 25.920 29.789 1.00 55.13 179 LYS A O 1
ATOM 1327 N N . ASN A 1 180 ? 69.690 26.430 30.306 1.00 52.57 180 ASN A N 1
ATOM 1328 C CA . ASN A 1 180 ? 69.544 25.285 31.204 1.00 51.24 180 ASN A CA 1
ATOM 1329 C C . ASN A 1 180 ? 69.551 23.958 30.439 1.00 49.70 180 ASN A C 1
ATOM 1330 O O . ASN A 1 180 ? 70.123 22.970 30.905 1.00 50.01 180 ASN A O 1
ATOM 1335 N N . GLY A 1 181 ? 68.901 23.939 29.275 1.00 47.55 181 GLY A N 1
ATOM 1336 C CA . GLY A 1 181 ? 68.884 22.751 28.433 1.00 44.70 181 GLY A CA 1
ATOM 1337 C C . GLY A 1 181 ? 67.762 21.722 28.507 1.00 42.19 181 GLY A C 1
ATOM 1338 O O . GLY A 1 181 ? 67.895 20.650 27.907 1.00 42.39 181 GLY A O 1
ATOM 1339 N N . PHE A 1 182 ? 66.674 22.018 29.215 1.00 39.81 182 PHE A N 1
ATOM 1340 C CA . PHE A 1 182 ? 65.566 21.071 29.330 1.00 37.33 182 PHE A CA 1
ATOM 1341 C C . PHE A 1 182 ? 64.787 20.920 28.037 1.00 35.84 182 PHE A C 1
ATOM 1342 O O . PHE A 1 182 ? 64.510 19.805 27.596 1.00 34.03 182 PHE A O 1
ATOM 1350 N N . TYR A 1 183 ? 64.425 22.043 27.432 1.00 35.33 183 TYR A N 1
ATOM 1351 C CA . TYR A 1 183 ? 63.686 22.003 26.185 1.00 35.61 183 TYR A CA 1
ATOM 1352 C C . TYR A 1 183 ? 64.526 21.519 25.006 1.00 35.80 183 TYR A C 1
ATOM 1353 O O . TYR A 1 183 ? 63.992 20.983 24.040 1.00 36.61 183 TYR A O 1
ATOM 1362 N N . SER A 1 184 ? 65.841 21.684 25.091 1.00 35.74 184 SER A N 1
ATOM 1363 C CA . SER A 1 184 ? 66.718 21.195 24.038 1.00 35.10 184 SER A CA 1
ATOM 1364 C C . SER A 1 184 ? 66.691 19.678 24.134 1.00 34.36 184 SER A C 1
ATOM 1365 O O . SER A 1 184 ? 66.750 18.979 23.120 1.00 34.99 184 SER A O 1
ATOM 1368 N N . ALA A 1 185 ? 66.605 19.177 25.365 1.00 33.03 185 ALA A N 1
ATOM 1369 C CA . ALA A 1 185 ? 66.570 17.738 25.604 1.00 32.28 185 ALA A CA 1
ATOM 1370 C C . ALA A 1 185 ? 65.257 17.164 25.080 1.00 32.28 185 ALA A C 1
ATOM 1371 O O . ALA A 1 185 ? 65.223 16.037 24.573 1.00 32.94 185 ALA A O 1
ATOM 1373 N N . VAL A 1 186 ? 64.182 17.938 25.199 1.00 31.42 186 VAL A N 1
ATOM 1374 C CA . VAL A 1 186 ? 62.893 17.487 24.713 1.00 32.05 186 VAL A CA 1
ATOM 1375 C C . VAL A 1 186 ? 62.951 17.447 23.193 1.00 31.96 186 VAL A C 1
ATOM 1376 O O . VAL A 1 186 ? 62.568 16.448 22.593 1.00 31.47 186 VAL A O 1
ATOM 1380 N N . ALA A 1 187 ? 63.463 18.517 22.585 1.00 31.62 187 ALA A N 1
ATOM 1381 C CA . ALA A 1 187 ? 63.584 18.604 21.131 1.00 32.19 187 ALA A CA 1
ATOM 1382 C C . ALA A 1 187 ? 64.507 17.526 20.575 1.00 32.80 187 ALA A C 1
ATOM 1383 O O . ALA A 1 187 ? 64.226 16.926 19.539 1.00 34.07 187 ALA A O 1
ATOM 1385 N N . THR A 1 188 ? 65.614 17.292 21.269 1.00 32.87 188 THR A N 1
ATOM 1386 C CA . THR A 1 188 ? 66.594 16.280 20.877 1.00 32.00 188 THR A CA 1
ATOM 1387 C C . THR A 1 188 ? 65.971 14.882 20.924 1.00 31.27 188 THR A C 1
ATOM 1388 O O . THR A 1 188 ? 66.179 14.070 20.025 1.00 32.34 188 THR A O 1
ATOM 1392 N N . LEU A 1 189 ? 65.208 14.610 21.975 1.00 30.48 189 LEU A N 1
ATOM 1393 C CA . LEU A 1 189 ? 64.548 13.320 22.134 1.00 29.84 189 LEU A CA 1
ATOM 1394 C C . LEU A 1 189 ? 63.482 13.164 21.058 1.00 29.56 189 LEU A C 1
ATOM 1395 O O . LEU A 1 189 ? 63.247 12.059 20.567 1.00 29.84 189 LEU A O 1
ATOM 1400 N N . THR A 1 190 ? 62.838 14.273 20.698 1.00 29.82 190 THR A N 1
ATOM 1401 C CA . THR A 1 190 ? 61.805 14.245 19.673 1.00 29.91 190 THR A CA 1
ATOM 1402 C C . THR A 1 190 ? 62.372 13.811 18.326 1.00 30.31 190 THR A C 1
ATOM 1403 O O . THR A 1 190 ? 61.829 12.916 17.689 1.00 30.69 190 THR A O 1
ATOM 1407 N N . LEU A 1 191 ? 63.466 14.430 17.896 1.00 31.42 191 LEU A N 1
ATOM 1408 C CA . LEU A 1 191 ? 64.079 14.071 16.613 1.00 31.89 191 LEU A CA 1
ATOM 1409 C C . LEU A 1 191 ? 64.534 12.609 16.603 1.00 30.95 191 LEU A C 1
ATOM 1410 O O . LEU A 1 191 ? 64.308 11.872 15.642 1.00 31.41 191 LEU A O 1
ATOM 1415 N N . ALA A 1 192 ? 65.184 12.190 17.681 1.00 30.76 192 ALA A N 1
ATOM 1416 C CA . ALA A 1 192 ? 65.674 10.829 17.758 1.00 29.48 192 ALA A CA 1
ATOM 1417 C C . ALA A 1 192 ? 64.509 9.859 17.744 1.00 29.59 192 ALA A C 1
ATOM 1418 O O . ALA A 1 192 ? 64.643 8.732 17.292 1.00 30.27 192 ALA A O 1
ATOM 1420 N N . TRP A 1 193 ? 63.362 10.305 18.242 1.00 29.72 193 TRP A N 1
ATOM 1421 C CA . TRP A 1 193 ? 62.171 9.466 18.285 1.00 29.26 193 TRP A CA 1
ATOM 1422 C C . TRP A 1 193 ? 61.583 9.363 16.885 1.00 28.76 193 TRP A C 1
ATOM 1423 O O . TRP A 1 193 ? 61.190 8.280 16.434 1.00 27.42 193 TRP A O 1
ATOM 1434 N N . VAL A 1 194 ? 61.522 10.509 16.215 1.00 28.75 194 VAL A N 1
ATOM 1435 C CA . VAL A 1 194 ? 61.005 10.584 14.864 1.00 30.81 194 VAL A CA 1
ATOM 1436 C C . VAL A 1 194 ? 61.855 9.759 13.899 1.00 32.63 194 VAL A C 1
ATOM 1437 O O . VAL A 1 194 ? 61.312 9.032 13.060 1.00 33.11 194 VAL A O 1
ATOM 1441 N N . LYS A 1 195 ? 63.178 9.872 14.016 1.00 32.95 195 LYS A N 1
ATOM 1442 C CA . LYS A 1 195 ? 64.076 9.119 13.140 1.00 34.55 195 LYS A CA 1
ATOM 1443 C C . LYS A 1 195 ? 63.923 7.610 13.326 1.00 34.61 195 LYS A C 1
ATOM 1444 O O . LYS A 1 195 ? 63.819 6.871 12.348 1.00 35.23 195 LYS A O 1
ATOM 1450 N N . GLN A 1 196 ? 63.903 7.149 14.572 1.00 34.19 196 GLN A N 1
ATOM 1451 C CA . GLN A 1 196 ? 63.727 5.720 14.838 1.00 34.53 196 GLN A CA 1
ATOM 1452 C C . GLN A 1 196 ? 62.364 5.238 14.307 1.00 33.70 196 GLN A C 1
ATOM 1453 O O . GLN A 1 196 ? 62.232 4.112 13.832 1.00 34.65 196 GLN A O 1
ATOM 1459 N N . ASP A 1 197 ? 61.361 6.105 14.383 1.00 32.19 197 ASP A N 1
ATOM 1460 C CA . ASP A 1 197 ? 60.021 5.772 13.920 1.00 30.25 197 ASP A CA 1
ATOM 1461 C C . ASP A 1 197 ? 59.982 5.663 12.388 1.00 30.55 197 ASP A C 1
ATOM 1462 O O . ASP A 1 197 ? 59.303 4.792 11.835 1.00 30.20 197 ASP A O 1
ATOM 1467 N N . ILE A 1 198 ? 60.711 6.544 11.707 1.00 30.29 198 ILE A N 1
ATOM 1468 C CA . ILE A 1 198 ? 60.759 6.518 10.249 1.00 30.59 198 ILE A CA 1
ATOM 1469 C C . ILE A 1 198 ? 61.484 5.248 9.825 1.00 31.38 198 ILE A C 1
ATOM 1470 O O . ILE A 1 198 ? 61.169 4.655 8.797 1.00 31.61 198 ILE A O 1
ATOM 1475 N N . ALA A 1 199 ? 62.457 4.844 10.638 1.00 31.76 199 ALA A N 1
ATOM 1476 C CA . ALA A 1 199 ? 63.249 3.654 10.381 1.00 32.34 199 ALA A CA 1
ATOM 1477 C C . ALA A 1 199 ? 62.404 2.389 10.463 1.00 32.61 199 ALA A C 1
ATOM 1478 O O . ALA A 1 199 ? 62.688 1.403 9.787 1.00 33.03 199 ALA A O 1
ATOM 1480 N N . GLN A 1 200 ? 61.368 2.419 11.297 1.00 33.04 200 GLN A N 1
ATOM 1481 C CA . GLN A 1 200 ? 60.476 1.275 11.455 1.00 33.51 200 GLN A CA 1
ATOM 1482 C C . GLN A 1 200 ? 59.405 1.333 10.375 1.00 32.22 200 GLN A C 1
ATOM 1483 O O . GLN A 1 200 ? 59.022 0.308 9.816 1.00 32.99 200 GLN A O 1
ATOM 1489 N N . LEU A 1 201 ? 58.933 2.541 10.082 1.00 30.96 201 LEU A N 1
ATOM 1490 C CA . LEU A 1 201 ? 57.887 2.742 9.092 1.00 30.33 201 LEU A CA 1
ATOM 1491 C C . LEU A 1 201 ? 58.253 2.358 7.659 1.00 30.86 201 LEU A C 1
ATOM 1492 O O . LEU A 1 201 ? 57.466 1.707 6.976 1.00 30.21 201 LEU A O 1
ATOM 1497 N N . GLU A 1 202 ? 59.445 2.738 7.203 1.00 31.90 202 GLU A N 1
ATOM 1498 C CA . GLU A 1 202 ? 59.855 2.426 5.830 1.00 32.67 202 GLU A CA 1
ATOM 1499 C C . GLU A 1 202 ? 59.749 0.946 5.472 1.00 33.74 202 GLU A C 1
ATOM 1500 O O . GLU A 1 202 ? 59.079 0.588 4.498 1.00 34.36 202 GLU A O 1
ATOM 1506 N N . PRO A 1 203 ? 60.394 0.062 6.255 1.00 34.55 203 PRO A N 1
ATOM 1507 C CA . PRO A 1 203 ? 60.326 -1.375 5.963 1.00 33.89 203 PRO A CA 1
ATOM 1508 C C . PRO A 1 203 ? 58.881 -1.865 5.990 1.00 34.16 203 PRO A C 1
ATOM 1509 O O . PRO A 1 203 ? 58.458 -2.634 5.120 1.00 34.28 203 PRO A O 1
ATOM 1513 N N . ALA A 1 204 ? 58.125 -1.406 6.990 1.00 33.35 204 ALA A N 1
ATOM 1514 C CA . ALA A 1 204 ? 56.726 -1.789 7.146 1.00 33.38 204 ALA A CA 1
ATOM 1515 C C . ALA A 1 204 ? 55.878 -1.398 5.941 1.00 33.27 204 ALA A C 1
ATOM 1516 O O . ALA A 1 204 ? 55.021 -2.164 5.515 1.00 34.56 204 ALA A O 1
ATOM 1518 N N . VAL A 1 205 ? 56.109 -0.210 5.391 1.00 33.30 205 VAL A N 1
ATOM 1519 C CA . VAL A 1 205 ? 55.356 0.243 4.216 1.00 32.52 205 VAL A CA 1
ATOM 1520 C C . VAL A 1 205 ? 55.797 -0.472 2.924 1.00 32.61 205 VAL A C 1
ATOM 1521 O O . VAL A 1 205 ? 54.968 -0.978 2.168 1.00 31.71 205 VAL A O 1
ATOM 1525 N N . ALA A 1 206 ? 57.101 -0.505 2.680 1.00 33.68 206 ALA A N 1
ATOM 1526 C CA . ALA A 1 206 ? 57.654 -1.140 1.485 1.00 35.94 206 ALA A CA 1
ATOM 1527 C C . ALA A 1 206 ? 57.097 -2.538 1.234 1.00 36.84 206 ALA A C 1
ATOM 1528 O O . ALA A 1 206 ? 56.842 -2.923 0.090 1.00 36.99 206 ALA A O 1
ATOM 1530 N N . ILE A 1 207 ? 56.905 -3.282 2.316 1.00 37.35 207 ILE A N 1
ATOM 1531 C CA . ILE A 1 207 ? 56.405 -4.652 2.256 1.00 38.78 207 ILE A CA 1
ATOM 1532 C C . ILE A 1 207 ? 55.013 -4.830 1.632 1.00 39.11 207 ILE A C 1
ATOM 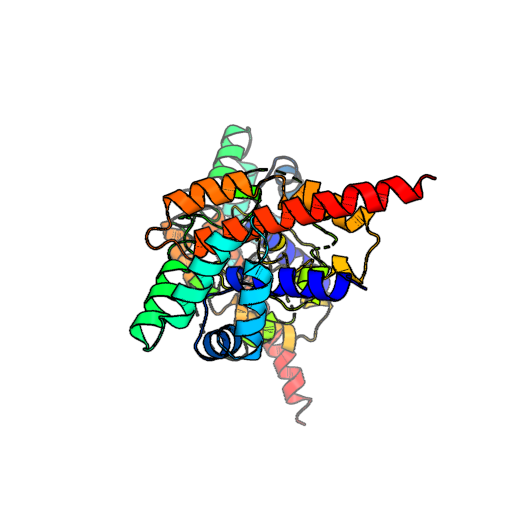1533 O O . ILE A 1 207 ? 54.702 -5.909 1.124 1.00 38.45 207 ILE A O 1
ATOM 1538 N N . ILE A 1 208 ? 54.181 -3.788 1.649 1.00 40.19 208 ILE A N 1
ATOM 1539 C CA . ILE A 1 208 ? 52.830 -3.916 1.096 1.00 41.31 208 ILE A CA 1
ATOM 1540 C C . ILE A 1 208 ? 52.761 -3.865 -0.423 1.00 42.04 208 ILE A C 1
ATOM 1541 O O . ILE A 1 208 ? 51.682 -3.991 -0.997 1.00 42.82 208 ILE A O 1
ATOM 1546 N N . SER A 1 209 ? 53.907 -3.666 -1.069 1.00 42.55 209 SER A N 1
ATOM 1547 C CA . SER A 1 209 ? 53.975 -3.634 -2.529 1.00 42.55 209 SER A CA 1
ATOM 1548 C C . SER A 1 209 ? 54.233 -5.051 -3.032 1.00 44.28 209 SER A C 1
ATOM 1549 O O . SER A 1 209 ? 54.315 -5.280 -4.242 1.00 44.97 209 SER A O 1
ATOM 1552 N N . LEU A 1 210 ? 54.367 -5.993 -2.098 1.00 44.84 210 LEU A N 1
ATOM 1553 C CA . LEU A 1 210 ? 54.633 -7.393 -2.423 1.00 46.35 210 LEU A CA 1
ATOM 1554 C C . LEU A 1 210 ? 53.360 -8.230 -2.532 1.00 47.76 210 LEU A C 1
ATOM 1555 O O . LEU A 1 210 ? 52.256 -7.659 -2.403 1.00 48.73 210 LEU A O 1
ATOM 1560 N N . ASP B 1 5 ? 48.751 -2.364 17.437 1.00 58.33 5 ASP B N 1
ATOM 1561 C CA . ASP B 1 5 ? 49.496 -3.245 18.389 1.00 58.78 5 ASP B CA 1
ATOM 1562 C C . ASP B 1 5 ? 50.561 -2.443 19.119 1.00 57.79 5 ASP B C 1
ATOM 1563 O O . ASP B 1 5 ? 50.637 -2.467 20.346 1.00 58.17 5 ASP B O 1
ATOM 1568 N N . ILE B 1 6 ? 51.399 -1.753 18.353 1.00 55.78 6 ILE B N 1
ATOM 1569 C CA . ILE B 1 6 ? 52.456 -0.939 18.930 1.00 53.02 6 ILE B CA 1
ATOM 1570 C C . ILE B 1 6 ? 52.071 0.524 18.754 1.00 50.26 6 ILE B C 1
ATOM 1571 O O . ILE B 1 6 ? 52.619 1.417 19.406 1.00 50.14 6 ILE B O 1
ATOM 1576 N N . ASN B 1 7 ? 51.106 0.755 17.874 1.00 47.25 7 ASN B N 1
ATOM 1577 C CA . ASN B 1 7 ? 50.652 2.099 17.570 1.00 44.31 7 ASN B CA 1
ATOM 1578 C C . ASN B 1 7 ? 50.106 2.901 18.754 1.00 42.68 7 ASN B C 1
ATOM 1579 O O . ASN B 1 7 ? 50.391 4.092 18.861 1.00 42.48 7 ASN B O 1
ATOM 1584 N N . PRO B 1 8 ? 49.295 2.283 19.639 1.00 40.99 8 PRO B N 1
ATOM 1585 C CA . PRO B 1 8 ? 48.805 3.087 20.766 1.00 38.56 8 PRO B CA 1
ATOM 1586 C C . PRO B 1 8 ? 49.962 3.600 21.628 1.00 36.63 8 PRO B C 1
ATOM 1587 O O . PRO B 1 8 ? 49.921 4.729 22.117 1.00 36.02 8 PRO B O 1
ATOM 1591 N N . ALA B 1 9 ? 51.005 2.791 21.787 1.00 34.40 9 ALA B N 1
ATOM 1592 C CA . ALA B 1 9 ? 52.159 3.224 22.558 1.00 32.77 9 ALA B CA 1
ATOM 1593 C C . ALA B 1 9 ? 52.834 4.388 21.824 1.00 31.93 9 ALA B C 1
ATOM 1594 O O . ALA B 1 9 ? 53.243 5.372 22.450 1.00 31.04 9 ALA B O 1
ATOM 1596 N N . ARG B 1 10 ? 52.943 4.284 20.498 1.00 30.18 10 ARG B N 1
ATOM 1597 C CA . ARG B 1 10 ? 53.551 5.349 19.720 1.00 29.48 10 ARG B CA 1
ATOM 1598 C C . ARG B 1 10 ? 52.717 6.623 19.825 1.00 29.15 10 ARG B C 1
ATOM 1599 O O . ARG B 1 10 ? 53.264 7.713 19.981 1.00 28.74 10 ARG B O 1
ATOM 1607 N N . ALA B 1 11 ? 51.395 6.497 19.745 1.00 28.26 11 ALA B N 1
ATOM 1608 C CA . ALA B 1 11 ? 50.543 7.674 19.860 1.00 29.52 11 ALA B CA 1
ATOM 1609 C C . ALA B 1 11 ? 50.825 8.342 21.210 1.00 30.03 11 ALA B C 1
ATOM 1610 O O . ALA B 1 11 ? 50.961 9.558 21.301 1.00 29.19 11 ALA B O 1
ATOM 1612 N N . LEU B 1 12 ? 50.936 7.522 22.247 1.00 30.30 12 LEU B N 1
ATOM 1613 C CA . LEU B 1 12 ? 51.186 8.003 23.602 1.00 31.12 12 LEU B CA 1
ATOM 1614 C C . LEU B 1 12 ? 52.486 8.797 23.714 1.00 30.62 12 LEU B C 1
ATOM 1615 O O . LEU B 1 12 ? 52.523 9.818 24.397 1.00 31.48 12 LEU B O 1
ATOM 1620 N N . VAL B 1 13 ? 53.547 8.335 23.053 1.00 29.93 13 VAL B N 1
ATOM 1621 C CA . VAL B 1 13 ? 54.836 9.034 23.104 1.00 27.57 13 VAL B CA 1
ATOM 1622 C C . VAL B 1 13 ? 54.734 10.374 22.363 1.00 26.60 13 VAL B C 1
ATOM 1623 O O . VAL B 1 13 ? 55.276 11.385 22.815 1.00 26.06 13 VAL B O 1
ATOM 1627 N N . TYR B 1 14 ? 54.033 10.382 21.232 1.00 25.28 14 TYR B N 1
ATOM 1628 C CA . TYR B 1 14 ? 53.853 11.608 20.468 1.00 25.65 14 TYR B CA 1
ATOM 1629 C C . TYR B 1 14 ? 53.020 12.619 21.250 1.00 26.18 14 TYR B C 1
ATOM 1630 O O . TYR B 1 14 ? 53.291 13.826 21.199 1.00 26.92 14 TYR B O 1
ATOM 1639 N N . GLN B 1 15 ? 52.017 12.136 21.980 1.00 26.95 15 GLN B N 1
ATOM 1640 C C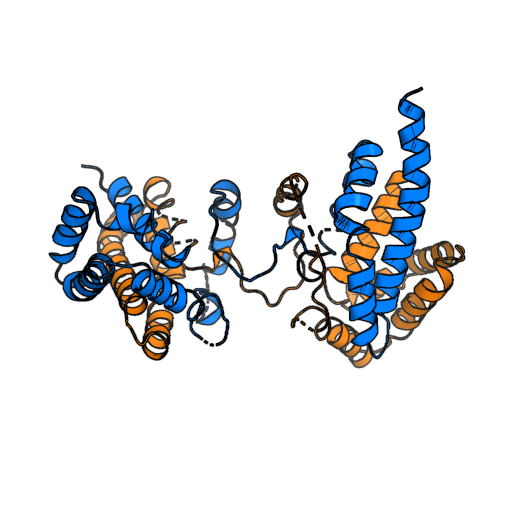A . GLN B 1 15 ? 51.167 13.016 22.781 1.00 28.10 15 GLN B CA 1
ATOM 1641 C C . GLN B 1 15 ? 51.986 13.667 23.889 1.00 26.90 15 GLN B C 1
ATOM 1642 O O . GLN B 1 15 ? 51.910 14.878 24.102 1.00 26.90 15 GLN B O 1
ATOM 1648 N N . LEU B 1 16 ? 52.771 12.859 24.588 1.00 26.10 16 LEU B N 1
ATOM 1649 C CA . LEU B 1 16 ? 53.627 13.368 25.655 1.00 26.02 16 LEU B CA 1
ATOM 1650 C C . LEU B 1 16 ? 54.568 14.440 25.092 1.00 25.71 16 LEU B C 1
ATOM 1651 O O . LEU B 1 16 ? 54.648 15.533 25.632 1.00 25.70 16 LEU B O 1
ATOM 1656 N N . LEU B 1 17 ? 55.267 14.132 24.001 1.00 25.91 17 LEU B N 1
ATOM 1657 C CA . LEU B 1 17 ? 56.188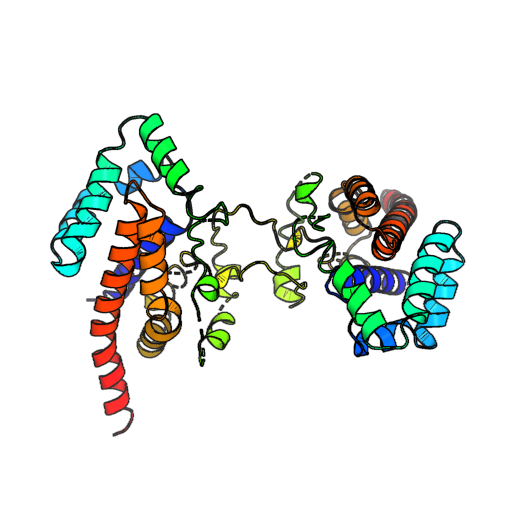 15.105 23.411 1.00 27.56 17 LEU B CA 1
ATOM 1658 C C . LEU B 1 17 ? 55.438 16.362 23.002 1.00 27.40 17 LEU B C 1
ATOM 1659 O O . LEU B 1 17 ? 55.940 17.467 23.166 1.00 28.07 17 LEU B O 1
ATOM 1664 N N . SER B 1 18 ? 54.237 16.184 22.458 1.00 27.10 18 SER B N 1
ATOM 1665 C CA . SER B 1 18 ? 53.412 17.311 22.030 1.00 27.33 18 SER B CA 1
ATOM 1666 C C . SER B 1 18 ? 53.086 18.202 23.220 1.00 27.42 18 SER B C 1
ATOM 1667 O O . SER B 1 18 ? 53.236 19.423 23.144 1.00 27.44 18 SER B O 1
ATOM 1670 N N . SER B 1 19 ? 52.644 17.581 24.312 1.00 26.11 19 SER B N 1
ATOM 1671 C CA . SER B 1 19 ? 52.292 18.317 25.520 1.00 26.28 19 SER B CA 1
ATOM 1672 C C . SER B 1 19 ? 53.453 19.181 26.002 1.00 25.32 19 SER B C 1
ATOM 1673 O O . SER B 1 19 ? 53.247 20.313 26.420 1.00 24.72 19 SER B O 1
ATOM 1676 N N . LEU B 1 20 ? 54.674 18.661 25.933 1.00 25.48 20 LEU B N 1
ATOM 1677 C CA . LEU B 1 20 ? 55.827 19.438 26.381 1.00 25.76 20 LEU B CA 1
ATOM 1678 C C . LEU B 1 20 ? 56.080 20.727 25.579 1.00 26.95 20 LEU B C 1
ATOM 1679 O O . LEU B 1 20 ? 56.681 21.671 26.093 1.00 28.38 20 LEU B O 1
ATOM 1684 N N . PHE B 1 21 ? 55.624 20.783 24.331 1.00 27.14 21 PHE B N 1
ATOM 1685 C CA . PHE B 1 21 ? 55.818 21.985 23.519 1.00 26.65 21 PHE B CA 1
ATOM 1686 C C . PHE B 1 21 ? 54.543 22.812 23.462 1.00 26.63 21 PHE B C 1
ATOM 1687 O O . PHE B 1 21 ? 54.566 23.975 23.057 1.00 24.88 21 PHE B O 1
ATOM 1695 N N . ALA B 1 22 ? 53.431 22.196 23.841 1.00 27.53 22 ALA B N 1
ATOM 1696 C CA . ALA B 1 22 ? 52.133 22.852 23.790 1.00 29.13 22 ALA B CA 1
ATOM 1697 C C . ALA B 1 22 ? 51.972 24.026 24.743 1.00 30.98 22 ALA B C 1
ATOM 1698 O O . ALA B 1 22 ? 51.390 25.047 24.382 1.00 31.69 22 ALA B O 1
ATOM 1700 N N . ARG B 1 23 ? 52.485 23.868 25.959 1.00 31.65 23 ARG B N 1
ATOM 1701 C CA . ARG B 1 23 ? 52.377 24.890 26.989 1.00 32.07 23 ARG B CA 1
ATOM 1702 C C . ARG B 1 23 ? 53.350 24.581 28.122 1.00 32.30 23 ARG B C 1
ATOM 1703 O O . ARG B 1 23 ? 53.822 23.447 28.273 1.00 31.10 23 ARG B O 1
ATOM 1711 N N . GLU B 1 24 ? 53.625 25.601 28.927 1.00 32.94 24 GLU B N 1
ATOM 1712 C CA . GLU B 1 24 ? 54.523 25.479 30.069 1.00 33.63 24 GLU B CA 1
ATOM 1713 C C . GLU B 1 24 ? 53.902 24.462 31.026 1.00 34.59 24 GLU B C 1
ATOM 1714 O O . GLU B 1 24 ? 52.698 24.221 30.981 1.00 33.34 24 GLU B O 1
ATOM 1720 N N . VAL B 1 25 ? 54.727 23.882 31.894 1.00 36.49 25 VAL B N 1
ATOM 1721 C CA . VAL B 1 25 ? 54.286 22.860 32.842 1.00 38.23 25 VAL B CA 1
ATOM 1722 C C . VAL B 1 25 ? 53.829 23.397 34.196 1.00 39.07 25 VAL B C 1
ATOM 1723 O O . VAL B 1 25 ? 54.624 23.967 34.930 1.00 39.54 25 VAL B O 1
ATOM 1727 N N . ASP B 1 26 ? 52.555 23.197 34.535 1.00 39.72 26 ASP B N 1
ATOM 1728 C CA . ASP B 1 26 ? 52.044 23.657 35.831 1.00 40.89 26 ASP B CA 1
ATOM 1729 C C . ASP B 1 26 ? 52.060 22.536 36.882 1.00 41.62 26 ASP B C 1
ATOM 1730 O O . ASP B 1 26 ? 52.374 21.382 36.563 1.00 42.33 26 ASP B O 1
ATOM 1735 N N . GLU B 1 27 ? 51.715 22.871 38.125 1.00 42.03 27 GLU B N 1
ATOM 1736 C CA . GLU B 1 27 ? 51.733 21.897 39.221 1.00 43.11 27 GLU B CA 1
ATOM 1737 C C . GLU B 1 27 ? 51.041 20.570 38.928 1.00 42.22 27 GLU B C 1
ATOM 1738 O O . GLU B 1 27 ? 51.600 19.505 39.188 1.00 42.48 27 GLU B O 1
ATOM 1744 N N . GLN B 1 28 ? 49.825 20.630 38.406 1.00 41.63 28 GLN B N 1
ATOM 1745 C CA . GLN B 1 28 ? 49.094 19.423 38.083 1.00 41.08 28 GLN B CA 1
ATOM 1746 C C . GLN B 1 28 ? 49.875 18.579 37.068 1.00 40.60 28 GLN B C 1
ATOM 1747 O O . GLN B 1 28 ? 50.032 17.378 37.254 1.00 40.56 28 GLN B O 1
ATOM 1753 N N . ARG B 1 29 ? 50.362 19.202 35.996 1.00 39.59 29 ARG B N 1
ATOM 1754 C CA . ARG B 1 29 ? 51.113 18.461 34.985 1.00 38.71 29 ARG B CA 1
ATOM 1755 C C . ARG B 1 29 ? 52.393 17.878 35.575 1.00 38.19 29 ARG B C 1
ATOM 1756 O O . ARG B 1 29 ? 52.700 16.708 35.341 1.00 37.57 29 ARG B O 1
ATOM 1764 N N . LEU B 1 30 ? 53.139 18.682 36.332 1.00 37.86 30 LEU B N 1
ATOM 1765 C CA . LEU B 1 30 ? 54.374 18.187 36.952 1.00 38.88 30 LEU B CA 1
ATOM 1766 C C . LEU B 1 30 ? 54.106 16.905 37.746 1.00 39.18 30 LEU B C 1
ATOM 1767 O O . LEU B 1 30 ? 54.874 15.954 37.662 1.00 40.00 30 LEU B O 1
ATOM 1772 N N . LYS B 1 31 ? 53.019 16.891 38.514 1.00 39.31 31 LYS B N 1
ATOM 1773 C CA . LYS B 1 31 ? 52.650 15.720 39.301 1.00 40.17 31 LYS B CA 1
ATOM 1774 C C . LYS B 1 31 ? 52.361 14.525 38.378 1.00 41.00 31 LYS B C 1
ATOM 1775 O O . LYS B 1 31 ? 52.653 13.380 38.720 1.00 42.24 31 LYS B O 1
ATOM 1777 N N . GLU B 1 32 ? 51.792 14.793 37.206 1.00 40.71 32 GLU B N 1
ATOM 1778 C CA . GLU B 1 32 ? 51.482 13.734 36.249 1.00 40.90 32 GLU B CA 1
ATOM 1779 C C . GLU B 1 32 ? 52.759 13.175 35.617 1.00 40.70 32 GLU B C 1
ATOM 1780 O O . GLU B 1 32 ? 52.865 11.974 35.381 1.00 39.70 32 GLU B O 1
ATOM 1786 N N . LEU B 1 33 ? 53.727 14.057 35.369 1.00 41.03 33 LEU B N 1
ATOM 1787 C CA . LEU B 1 33 ? 55.001 13.693 34.747 1.00 42.05 33 LEU B CA 1
ATOM 1788 C C . LEU B 1 33 ? 56.039 13.082 35.688 1.00 43.38 33 LEU B C 1
ATOM 1789 O O . LEU B 1 33 ? 57.081 12.597 35.233 1.00 44.12 33 LEU B O 1
ATOM 1794 N N . THR B 1 34 ? 55.766 13.097 36.989 1.00 43.63 34 THR B N 1
ATOM 1795 C CA . THR B 1 34 ? 56.717 12.558 37.948 1.00 44.11 34 THR B CA 1
ATOM 1796 C C . THR B 1 34 ? 56.145 11.467 38.839 1.00 45.04 34 THR B C 1
ATOM 1797 O O . THR B 1 34 ? 56.797 11.040 39.789 1.00 44.73 34 THR B O 1
ATOM 1801 N N . SER B 1 35 ? 54.931 11.016 38.533 1.00 45.75 35 SER B N 1
ATOM 1802 C CA . SER B 1 35 ? 54.304 9.952 39.313 1.00 47.02 35 SER B CA 1
ATOM 1803 C C . SER B 1 35 ? 55.008 8.618 39.038 1.00 48.03 35 SER B C 1
ATOM 1804 O O . SER B 1 35 ? 55.821 8.510 38.114 1.00 48.05 35 SER B O 1
ATOM 1807 N N . GLU B 1 36 ? 54.672 7.603 39.830 1.00 48.35 36 GLU B N 1
ATOM 1808 C CA . GLU B 1 36 ? 55.268 6.280 39.683 1.00 48.29 36 GLU B CA 1
ATOM 1809 C C . GLU B 1 36 ? 55.079 5.721 38.278 1.00 47.55 36 GLU B C 1
ATOM 1810 O O . GLU B 1 36 ? 56.016 5.209 37.667 1.00 47.13 36 GLU B O 1
ATOM 1816 N N . ALA B 1 37 ? 53.855 5.821 37.776 1.00 47.10 37 ALA B N 1
ATOM 1817 C CA . ALA B 1 37 ? 53.528 5.328 36.450 1.00 46.75 37 ALA B CA 1
ATOM 1818 C C . ALA B 1 37 ? 54.321 6.062 35.371 1.00 46.84 37 ALA B C 1
ATOM 1819 O O . ALA B 1 37 ? 54.559 5.522 34.286 1.00 47.23 37 ALA B O 1
ATOM 1821 N N . ALA B 1 38 ? 54.721 7.293 35.674 1.00 46.01 38 ALA B N 1
ATOM 1822 C CA . ALA B 1 38 ? 55.476 8.109 34.731 1.00 44.96 38 ALA B CA 1
ATOM 1823 C C . ALA B 1 38 ? 56.953 7.829 34.874 1.00 43.88 38 ALA B C 1
ATOM 1824 O O . ALA B 1 38 ? 57.705 7.918 33.912 1.00 43.35 38 ALA B O 1
ATOM 1826 N N . GLN B 1 39 ? 57.367 7.494 36.086 1.00 43.43 39 GLN B N 1
ATOM 1827 C CA . GLN B 1 39 ? 58.770 7.197 36.355 1.00 43.41 39 GLN B CA 1
ATOM 1828 C C . GLN B 1 39 ? 59.210 5.953 35.593 1.00 42.62 39 GLN B C 1
ATOM 1829 O O . GLN B 1 39 ? 60.285 5.930 34.992 1.00 42.11 39 GLN B O 1
ATOM 1835 N N . GLN B 1 40 ? 58.366 4.925 35.617 1.00 42.22 40 GLN B N 1
ATOM 1836 C CA . GLN B 1 40 ? 58.662 3.681 34.921 1.00 42.20 40 GLN B CA 1
ATOM 1837 C C . GLN B 1 40 ? 58.758 3.969 33.436 1.00 41.58 40 GLN B C 1
ATOM 1838 O O . GLN B 1 40 ? 59.677 3.498 32.756 1.00 41.42 40 GLN B O 1
ATOM 1844 N N . PHE B 1 41 ? 57.814 4.768 32.949 1.00 40.57 41 PHE B N 1
ATOM 1845 C CA . PHE B 1 41 ? 57.766 5.156 31.547 1.00 39.70 41 PHE B CA 1
ATOM 1846 C C . PHE B 1 41 ? 59.100 5.772 31.113 1.00 39.76 41 PHE B C 1
ATOM 1847 O O . PHE B 1 41 ? 59.734 5.315 30.153 1.00 39.55 41 PHE B O 1
ATOM 1855 N N . TRP B 1 42 ? 59.524 6.808 31.833 1.00 39.05 42 TRP B N 1
ATOM 1856 C CA . TRP B 1 42 ? 60.770 7.485 31.517 1.00 38.54 42 TRP B CA 1
ATOM 1857 C C . TRP B 1 42 ? 61.944 6.501 31.525 1.00 38.62 42 TRP B C 1
ATOM 1858 O O . TRP B 1 42 ? 62.831 6.577 30.681 1.00 38.08 42 TRP B O 1
ATOM 1869 N N . GLU B 1 43 ? 61.936 5.578 32.482 1.00 39.78 43 GLU B N 1
ATOM 1870 C CA . GLU B 1 43 ? 62.987 4.569 32.597 1.00 40.69 43 GLU B CA 1
ATOM 1871 C C . GLU B 1 43 ? 63.008 3.692 31.342 1.00 40.67 43 GLU B C 1
ATOM 1872 O O . GLU B 1 43 ? 64.059 3.446 30.762 1.00 40.40 43 GLU B O 1
ATOM 1878 N N . GLN B 1 44 ? 61.837 3.230 30.920 1.00 40.87 44 GLN B N 1
ATOM 1879 C CA . GLN B 1 44 ? 61.749 2.399 29.726 1.00 41.42 44 GLN B CA 1
ATOM 1880 C C . GLN B 1 44 ? 62.282 3.179 28.521 1.00 41.14 44 GLN B C 1
ATOM 1881 O O . GLN B 1 44 ? 63.092 2.662 27.751 1.00 40.49 44 GLN B O 1
ATOM 1887 N N . LEU B 1 45 ? 61.843 4.424 28.356 1.00 40.70 45 LEU B N 1
ATOM 1888 C CA . LEU B 1 45 ? 62.331 5.219 27.238 1.00 40.50 45 LEU B CA 1
ATOM 1889 C C . LEU B 1 45 ? 63.843 5.397 27.309 1.00 41.25 45 LEU B C 1
ATOM 1890 O O . LEU B 1 45 ? 64.507 5.455 26.272 1.00 40.80 45 LEU B O 1
ATOM 1895 N N . SER B 1 46 ? 64.393 5.485 28.522 1.00 41.65 46 SER B N 1
ATOM 1896 C CA . SER B 1 46 ? 65.838 5.691 28.659 1.00 42.49 46 SER B CA 1
ATOM 1897 C C . SER B 1 46 ? 66.660 4.482 28.240 1.00 42.44 46 SER B C 1
ATOM 1898 O O . SER B 1 46 ? 67.822 4.620 27.861 1.00 42.75 46 SER B O 1
ATOM 1901 N N . LEU B 1 47 ? 66.049 3.304 28.289 1.00 42.49 47 LEU B N 1
ATOM 1902 C CA . LEU B 1 47 ? 66.741 2.081 27.905 1.00 43.18 47 LEU B CA 1
ATOM 1903 C C . LEU B 1 47 ? 67.234 2.089 26.466 1.00 43.11 47 LEU B C 1
ATOM 1904 O O . LEU B 1 47 ? 68.121 1.314 26.116 1.00 43.73 47 LEU B O 1
ATOM 1909 N N A GLU B 1 48 ? 66.664 2.957 25.638 0.50 43.07 48 GLU B N 1
ATOM 1910 N N B GLU B 1 48 ? 66.664 2.955 25.632 0.50 43.19 48 GLU B N 1
ATOM 1911 C CA A GLU B 1 48 ? 67.079 3.051 24.244 0.50 43.04 48 GLU B CA 1
ATOM 1912 C CA B GLU B 1 48 ? 67.096 3.047 24.238 0.50 43.26 48 GLU B CA 1
ATOM 1913 C C A GLU B 1 48 ? 68.296 3.978 24.166 0.50 42.88 48 GLU B C 1
ATOM 1914 C C B GLU B 1 48 ? 68.307 3.971 24.188 0.50 42.99 48 GLU B C 1
ATOM 1915 O O A GLU B 1 48 ? 68.204 5.161 24.498 0.50 42.81 48 GLU B O 1
ATOM 1916 O O B GLU B 1 48 ? 68.221 5.144 24.556 0.50 42.93 48 GLU B O 1
ATOM 1927 N N . ALA B 1 49 ? 69.429 3.432 23.726 1.00 42.50 49 ALA B N 1
ATOM 1928 C CA . ALA B 1 49 ? 70.679 4.190 23.618 1.00 42.38 49 ALA B CA 1
ATOM 1929 C C . ALA B 1 49 ? 70.567 5.593 23.029 1.00 42.29 49 ALA B C 1
ATOM 1930 O O . ALA B 1 49 ? 71.223 6.521 23.493 1.00 43.44 49 ALA B O 1
ATOM 1932 N N . ASN B 1 50 ? 69.746 5.752 22.001 1.00 41.25 50 ASN B N 1
ATOM 1933 C CA . ASN B 1 50 ? 69.596 7.045 21.361 1.00 40.81 50 ASN B CA 1
ATOM 1934 C C . ASN B 1 50 ? 68.743 8.024 22.163 1.00 40.50 50 ASN B C 1
ATOM 1935 O O . ASN B 1 50 ? 68.740 9.216 21.866 1.00 40.50 50 ASN B O 1
ATOM 1940 N N . PHE B 1 51 ? 68.030 7.527 23.175 1.00 40.06 51 PHE B N 1
ATOM 1941 C CA . PHE B 1 51 ? 67.162 8.372 24.003 1.00 39.95 51 PHE B CA 1
ATOM 1942 C C . PHE B 1 51 ? 67.725 8.628 25.409 1.00 40.72 51 PHE B C 1
ATOM 1943 O O . PHE B 1 51 ? 67.374 9.621 26.047 1.00 41.24 51 PHE B O 1
ATOM 1951 N N . THR B 1 52 ? 68.587 7.733 25.885 1.00 40.67 52 THR B N 1
ATOM 1952 C CA . THR B 1 52 ? 69.169 7.817 27.228 1.00 42.01 52 THR B CA 1
ATOM 1953 C C . THR B 1 52 ? 69.556 9.194 27.779 1.00 41.99 52 THR B C 1
ATOM 1954 O O . THR B 1 52 ? 69.077 9.608 28.838 1.00 41.48 52 THR B O 1
ATOM 1958 N N . GLN B 1 53 ? 70.428 9.899 27.068 1.00 42.45 53 GLN B N 1
ATOM 1959 C CA . GLN B 1 53 ? 70.885 11.201 27.527 1.00 43.68 53 GLN B CA 1
ATOM 1960 C C . GLN B 1 53 ? 69.781 12.253 27.645 1.00 43.52 53 GLN B C 1
ATOM 1961 O O . GLN B 1 53 ? 69.704 12.974 28.650 1.00 44.51 53 GLN B O 1
ATOM 1967 N N . SER B 1 54 ? 68.939 12.342 26.620 1.00 41.78 54 SER B N 1
ATOM 1968 C CA . SER B 1 54 ? 67.837 13.290 26.615 1.00 39.72 54 SER B CA 1
ATOM 1969 C C . SER B 1 54 ? 66.810 12.913 27.680 1.00 38.95 54 SER B C 1
ATOM 1970 O O . SER B 1 54 ? 66.260 13.779 28.362 1.00 38.95 54 SER B O 1
ATOM 1973 N N . VAL B 1 55 ? 66.540 11.622 27.829 1.00 37.94 55 VAL B N 1
ATOM 1974 C CA . VAL B 1 55 ? 65.568 11.222 28.828 1.00 38.04 55 VAL B CA 1
ATOM 1975 C C . VAL B 1 55 ? 66.059 11.521 30.239 1.00 39.12 55 VAL B C 1
ATOM 1976 O O . VAL B 1 55 ? 65.262 11.868 31.107 1.00 39.78 55 VAL B O 1
ATOM 1980 N N . ASP B 1 56 ? 67.363 11.399 30.478 1.00 40.05 56 ASP B N 1
ATOM 1981 C CA . ASP B 1 56 ? 67.895 11.679 31.818 1.00 40.43 56 ASP B CA 1
ATOM 1982 C C . ASP B 1 56 ? 67.849 13.170 32.138 1.00 39.63 56 ASP B C 1
ATOM 1983 O O . ASP B 1 56 ? 67.572 13.556 33.268 1.00 38.71 56 ASP B O 1
ATOM 1988 N N . LYS B 1 57 ? 68.114 14.009 31.141 1.00 40.22 57 LYS B N 1
ATOM 1989 C CA . LYS B 1 57 ? 68.067 15.451 31.352 1.00 40.80 57 LYS B CA 1
ATOM 1990 C C . LYS B 1 57 ? 66.635 15.857 31.719 1.00 41.21 57 LYS B C 1
ATOM 1991 O O . LYS B 1 57 ? 66.418 16.578 32.694 1.00 42.84 57 LYS B O 1
ATOM 1997 N N . ILE B 1 58 ? 65.666 15.380 30.941 1.00 40.43 58 ILE B N 1
ATOM 1998 C CA . ILE B 1 58 ? 64.247 15.682 31.161 1.00 40.50 58 ILE B CA 1
ATOM 1999 C C . ILE B 1 58 ? 63.726 15.227 32.525 1.00 41.00 58 ILE B C 1
ATOM 2000 O O . ILE B 1 58 ? 63.075 15.983 33.253 1.00 40.85 58 ILE B O 1
ATOM 2005 N N . ARG B 1 59 ? 64.009 13.975 32.850 1.00 42.09 59 ARG B N 1
ATOM 2006 C CA . ARG B 1 59 ? 63.570 13.361 34.096 1.00 43.30 59 ARG B CA 1
ATOM 2007 C C . ARG B 1 59 ? 64.263 13.908 35.345 1.00 43.85 59 ARG B C 1
ATOM 2008 O O . ARG B 1 59 ? 63.646 14.008 36.411 1.00 43.82 59 ARG B O 1
ATOM 2016 N N . SER B 1 60 ? 65.539 14.261 35.226 1.00 43.68 60 SER B N 1
ATOM 2017 C CA . SER B 1 60 ? 66.244 14.780 36.384 1.00 44.79 60 SER B CA 1
ATOM 2018 C C . SER B 1 60 ? 65.773 16.213 36.653 1.00 45.69 60 SER B C 1
ATOM 2019 O O . SER B 1 60 ? 65.682 16.645 37.806 1.00 45.80 60 SER B O 1
ATOM 2022 N N . THR B 1 61 ? 65.457 16.943 35.589 1.00 45.60 61 THR B N 1
ATOM 2023 C CA . THR B 1 61 ? 64.975 18.304 35.737 1.00 45.13 61 THR B CA 1
ATOM 2024 C C . THR B 1 61 ? 63.612 18.276 36.425 1.00 46.18 61 THR B C 1
ATOM 2025 O O . THR B 1 61 ? 63.406 18.946 37.438 1.00 46.74 61 THR B O 1
ATOM 2029 N N . LEU B 1 62 ? 62.680 17.501 35.877 1.00 46.10 62 LEU B N 1
ATOM 2030 C CA . LEU B 1 62 ? 61.345 17.416 36.458 1.00 47.15 62 LEU B CA 1
ATOM 2031 C C . LEU B 1 62 ? 61.363 16.913 37.910 1.00 48.07 62 LEU B C 1
ATOM 2032 O O . LEU B 1 62 ? 60.581 17.373 38.745 1.00 48.24 62 LEU B O 1
ATOM 2037 N N . ASN B 1 63 ? 62.245 15.968 38.217 1.00 48.74 63 ASN B N 1
ATOM 2038 C CA . ASN B 1 63 ? 62.321 15.454 39.580 1.00 49.65 63 ASN B CA 1
ATOM 2039 C C . ASN B 1 63 ? 62.961 16.467 40.541 1.00 50.49 63 ASN B C 1
ATOM 2040 O O . ASN B 1 63 ? 62.793 16.363 41.759 1.00 51.10 63 ASN B O 1
ATOM 2045 N N . GLY B 1 64 ? 63.664 17.453 39.986 1.00 50.42 64 GLY B N 1
ATOM 2046 C CA . GLY B 1 64 ? 64.296 18.479 40.798 1.00 50.61 64 GLY B CA 1
ATOM 2047 C C . GLY B 1 64 ? 63.428 19.693 41.124 1.00 51.07 64 GLY B C 1
ATOM 2048 O O . GLY B 1 64 ? 63.876 20.618 41.799 1.00 50.66 64 GLY B O 1
ATOM 2049 N N . ILE B 1 65 ? 62.190 19.711 40.647 1.00 51.54 65 ILE B N 1
ATOM 2050 C CA . ILE B 1 65 ? 61.312 20.837 40.936 1.00 52.65 65 ILE B CA 1
ATOM 2051 C C . ILE B 1 65 ? 60.575 20.527 42.240 1.00 53.79 65 ILE B C 1
ATOM 2052 O O . ILE B 1 65 ? 59.631 19.740 42.261 1.00 53.59 65 ILE B O 1
ATOM 2057 N N . LYS B 1 66 ? 61.010 21.145 43.333 1.00 54.99 66 LYS B N 1
ATOM 2058 C CA . LYS B 1 66 ? 60.387 20.888 44.624 1.00 56.11 66 LYS B CA 1
ATOM 2059 C C . LYS B 1 66 ? 59.603 22.064 45.185 1.00 55.96 66 LYS B C 1
ATOM 2060 O O . LYS B 1 66 ? 58.797 21.889 46.094 1.00 56.23 66 LYS B O 1
ATOM 2066 N N . ASP B 1 67 ? 59.842 23.261 44.654 1.00 55.46 67 ASP B N 1
ATOM 2067 C CA . ASP B 1 67 ? 59.130 24.448 45.122 1.00 54.49 67 ASP B CA 1
ATOM 2068 C C . ASP B 1 67 ? 58.538 25.265 43.973 1.00 53.62 67 ASP B C 1
ATOM 2069 O O . ASP B 1 67 ? 58.639 24.885 42.804 1.00 54.04 67 ASP B O 1
ATOM 2074 N N . ASP B 1 68 ? 57.915 26.385 44.320 1.00 52.03 68 ASP B N 1
ATOM 2075 C CA . ASP B 1 68 ? 57.298 27.264 43.340 1.00 50.57 68 ASP B CA 1
ATOM 2076 C C . ASP B 1 68 ? 58.308 27.946 42.439 1.00 49.04 68 ASP B C 1
ATOM 2077 O O . ASP B 1 68 ? 58.072 28.091 41.238 1.00 48.55 68 ASP B O 1
ATOM 2082 N N . GLU B 1 69 ? 59.430 28.367 43.016 1.00 47.62 69 GLU B N 1
ATOM 2083 C CA . GLU B 1 69 ? 60.464 29.046 42.250 1.00 46.87 69 GLU B CA 1
ATOM 2084 C C . GLU B 1 69 ? 61.053 28.140 41.177 1.00 46.50 69 GLU B C 1
ATOM 2085 O O . GLU B 1 69 ? 61.425 28.609 40.102 1.00 46.99 69 GLU B O 1
ATOM 2091 N N . ALA B 1 70 ? 61.135 26.848 41.475 1.00 45.09 70 ALA B N 1
ATOM 2092 C CA . ALA B 1 70 ? 61.684 25.881 40.533 1.00 44.52 70 ALA B CA 1
ATOM 2093 C C . ALA B 1 70 ? 60.755 25.712 39.329 1.00 43.51 70 ALA B C 1
ATOM 2094 O O . ALA B 1 70 ? 61.199 25.676 38.185 1.00 42.95 70 ALA B O 1
ATOM 2096 N N . LEU B 1 71 ? 59.462 25.611 39.601 1.00 42.74 71 LEU B N 1
ATOM 2097 C CA . LEU B 1 71 ? 58.473 25.449 38.551 1.00 41.57 71 LEU B CA 1
ATOM 2098 C C . LEU B 1 71 ? 58.361 26.739 37.731 1.00 41.41 71 LEU B C 1
ATOM 2099 O O . LEU B 1 71 ? 58.201 26.698 36.513 1.00 41.40 71 LEU B O 1
ATOM 2104 N N . LEU B 1 72 ? 58.456 27.884 38.403 1.00 40.75 72 LEU B N 1
ATOM 2105 C CA . LEU B 1 72 ? 58.364 29.180 37.740 1.00 39.88 72 LEU B CA 1
ATOM 2106 C C . LEU B 1 72 ? 59.551 29.437 36.793 1.00 39.64 72 LEU B C 1
ATOM 2107 O O . LEU B 1 72 ? 59.394 30.058 35.739 1.00 39.23 72 LEU B O 1
ATOM 2112 N N . GLU B 1 73 ? 60.736 28.967 37.165 1.00 39.42 73 GLU B N 1
ATOM 2113 C CA . GLU B 1 73 ? 61.906 29.170 36.320 1.00 40.51 73 GLU B CA 1
ATOM 2114 C C . GLU B 1 73 ? 61.785 28.354 35.022 1.00 39.81 73 GLU B C 1
ATOM 2115 O O . GLU B 1 73 ? 62.036 28.872 33.933 1.00 38.54 73 GLU B O 1
ATOM 2121 N N . LEU B 1 74 ? 61.391 27.086 35.139 1.00 39.00 74 LEU B N 1
ATOM 2122 C CA . LEU B 1 74 ? 61.214 26.245 33.956 1.00 38.66 74 LEU B CA 1
ATOM 2123 C C . LEU B 1 74 ? 60.224 26.927 33.005 1.00 37.68 74 LEU B C 1
ATOM 2124 O O . LEU B 1 74 ? 60.436 26.976 31.795 1.00 36.52 74 LEU B O 1
ATOM 2129 N N . ALA B 1 75 ? 59.142 27.453 33.565 1.00 37.89 75 ALA B N 1
ATOM 2130 C CA . ALA B 1 75 ? 58.142 28.133 32.763 1.00 38.53 75 ALA B CA 1
ATOM 2131 C C . ALA B 1 75 ? 58.776 29.353 32.094 1.00 39.58 75 ALA B C 1
ATOM 2132 O O . ALA B 1 75 ? 58.489 29.648 30.929 1.00 40.82 75 ALA B O 1
ATOM 2134 N N . ALA B 1 76 ? 59.647 30.054 32.817 1.00 39.44 76 ALA B N 1
ATOM 2135 C CA . ALA B 1 76 ? 60.300 31.229 32.241 1.00 39.40 76 ALA B CA 1
ATOM 2136 C C . ALA B 1 76 ? 61.098 30.794 31.022 1.00 39.14 76 ALA B C 1
ATOM 2137 O O . ALA B 1 76 ? 61.183 31.516 30.032 1.00 39.95 76 ALA B O 1
ATOM 2139 N N . ASP B 1 77 ? 61.687 29.607 31.099 1.00 38.87 77 ASP B N 1
ATOM 2140 C CA . ASP B 1 77 ? 62.455 29.061 29.979 1.00 39.30 77 ASP B CA 1
ATOM 2141 C C . ASP B 1 77 ? 61.524 28.817 28.796 1.00 38.40 77 ASP B C 1
ATOM 2142 O O . ASP B 1 77 ? 61.851 29.128 27.657 1.00 38.79 77 ASP B O 1
ATOM 2147 N N . TYR B 1 78 ? 60.360 28.251 29.079 1.00 38.05 78 TYR B N 1
ATOM 2148 C CA . TYR B 1 78 ? 59.379 27.986 28.044 1.00 38.81 78 TYR B CA 1
ATOM 2149 C C . TYR B 1 78 ? 58.967 29.297 27.354 1.00 40.03 78 TYR B C 1
ATOM 2150 O O . TYR B 1 78 ? 58.999 29.406 26.122 1.00 39.72 78 TYR B O 1
ATOM 2159 N N A CYS B 1 79 ? 58.581 30.287 28.157 0.50 39.97 79 CYS B N 1
ATOM 2160 N N B CYS B 1 79 ? 58.577 30.284 28.154 0.50 39.81 79 CYS B N 1
ATOM 2161 C CA A CYS B 1 79 ? 58.164 31.585 27.634 0.50 40.60 79 CYS B CA 1
ATOM 2162 C CA B CYS B 1 79 ? 58.152 31.568 27.620 0.50 40.27 79 CYS B CA 1
ATOM 2163 C C A CYS B 1 79 ? 59.295 32.295 26.900 0.50 40.93 79 CYS B C 1
ATOM 2164 C C B CYS B 1 79 ? 59.287 32.311 26.912 0.50 40.75 79 CYS B C 1
ATOM 2165 O O A CYS B 1 79 ? 59.105 32.830 25.805 0.50 41.04 79 CYS B O 1
ATOM 2166 O O B CYS B 1 79 ? 59.090 32.884 25.837 0.50 40.88 79 CYS B O 1
ATOM 2171 N N . GLY B 1 80 ? 60.474 32.298 27.510 1.00 40.57 80 GLY B N 1
ATOM 2172 C CA . GLY B 1 80 ? 61.608 32.964 26.901 1.00 40.94 80 GLY B CA 1
ATOM 2173 C C . GLY B 1 80 ? 62.039 32.319 25.602 1.00 41.92 80 GLY B C 1
ATOM 2174 O O . GLY B 1 80 ? 62.587 32.983 24.724 1.00 42.89 80 GLY B O 1
ATOM 2175 N N . LEU B 1 81 ? 61.797 31.020 25.463 1.00 42.47 81 LEU B N 1
ATOM 2176 C CA . LEU B 1 81 ? 62.191 30.323 24.246 1.00 41.51 81 LEU B CA 1
ATOM 2177 C C . LEU B 1 81 ? 61.115 30.279 23.169 1.00 41.28 81 LEU B C 1
ATOM 2178 O O . LEU B 1 81 ? 61.416 30.480 21.994 1.00 42.00 81 LEU B O 1
ATOM 2183 N N . PHE B 1 82 ? 59.860 30.063 23.558 1.00 40.86 82 PHE B N 1
ATOM 2184 C CA . PHE B 1 82 ? 58.798 29.919 22.564 1.00 41.82 82 PHE B CA 1
ATOM 2185 C C . PHE B 1 82 ? 57.709 30.990 22.417 1.00 43.93 82 PHE B C 1
ATOM 2186 O O . PHE B 1 82 ? 56.999 31.014 21.411 1.00 44.28 82 PHE B O 1
ATOM 2194 N N . LEU B 1 83 ? 57.562 31.876 23.391 1.00 45.91 83 LEU B N 1
ATOM 2195 C CA . LEU B 1 83 ? 56.518 32.883 23.287 1.00 48.61 83 LEU B CA 1
ATOM 2196 C C . LEU B 1 83 ? 57.028 34.282 22.961 1.00 51.48 83 LEU B C 1
ATOM 2197 O O . LEU B 1 83 ? 56.342 35.261 23.238 1.00 52.44 83 LEU B O 1
ATOM 2202 N N . VAL B 1 84 ? 58.219 34.390 22.378 1.00 53.88 84 VAL B N 1
ATOM 2203 C CA . VAL B 1 84 ? 58.757 35.708 22.045 1.00 56.96 84 VAL B CA 1
ATOM 2204 C C . VAL B 1 84 ? 59.193 35.844 20.580 1.00 59.32 84 VAL B C 1
ATOM 2205 O O . VAL B 1 84 ? 58.880 36.842 19.930 1.00 60.31 84 VAL B O 1
ATOM 2209 N N . GLY B 1 85 ? 59.909 34.847 20.063 1.00 61.08 85 GLY B N 1
ATOM 2210 C CA . GLY B 1 85 ? 60.357 34.891 18.676 1.00 62.19 85 GLY B CA 1
ATOM 2211 C C . GLY B 1 85 ? 61.557 35.794 18.431 1.00 63.16 85 GLY B C 1
ATOM 2212 O O . GLY B 1 85 ? 61.639 36.491 17.412 1.00 63.46 85 GLY B O 1
ATOM 2213 N N . SER B 1 89 ? 65.594 33.412 21.095 1.00 48.28 89 SER B N 1
ATOM 2214 C CA . SER B 1 89 ? 64.261 32.855 20.862 1.00 47.71 89 SER B CA 1
ATOM 2215 C C . SER B 1 89 ? 64.258 31.769 19.783 1.00 47.23 89 SER B C 1
ATOM 2216 O O . SER B 1 89 ? 65.094 31.765 18.874 1.00 46.81 89 SER B O 1
ATOM 2218 N N . ALA B 1 90 ? 63.301 30.854 19.887 1.00 46.64 90 ALA B N 1
ATOM 2219 C CA . ALA B 1 90 ? 63.175 29.764 18.930 1.00 45.56 90 ALA B CA 1
ATOM 2220 C C . ALA B 1 90 ? 61.712 29.372 18.786 1.00 45.19 90 ALA B C 1
ATOM 2221 O O . ALA B 1 90 ? 61.297 28.325 19.288 1.00 45.23 90 ALA B O 1
ATOM 2223 N N . SER B 1 91 ? 60.922 30.213 18.124 1.00 44.17 91 SER B N 1
ATOM 2224 C CA . SER B 1 91 ? 59.508 29.898 17.938 1.00 42.90 91 SER B CA 1
ATOM 2225 C C . SER B 1 91 ? 59.403 28.565 17.220 1.00 41.55 91 SER B C 1
ATOM 2226 O O . SER B 1 91 ? 59.991 28.373 16.149 1.00 41.23 91 SER B O 1
ATOM 2229 N N . PRO B 1 92 ? 58.644 27.624 17.808 1.00 40.38 92 PRO B N 1
ATOM 2230 C CA . PRO B 1 92 ? 58.409 26.266 17.304 1.00 39.14 92 PRO B CA 1
ATOM 2231 C C . PRO B 1 92 ? 57.528 26.143 16.068 1.00 38.52 92 PRO B C 1
ATOM 2232 O O . PRO B 1 92 ? 56.739 25.209 15.971 1.00 39.48 92 PRO B O 1
ATOM 2236 N N . TYR B 1 93 ? 57.647 27.078 15.130 1.00 38.15 93 TYR B N 1
ATOM 2237 C CA . TYR B 1 93 ? 56.845 27.017 13.914 1.00 37.84 93 TYR B CA 1
ATOM 2238 C C . TYR B 1 93 ? 57.716 26.619 12.734 1.00 38.79 93 TYR B C 1
ATOM 2239 O O . TYR B 1 93 ? 58.703 27.286 12.430 1.00 38.57 93 TYR B O 1
ATOM 2248 N N . ALA B 1 94 ? 57.336 25.516 12.089 1.00 39.88 94 ALA B N 1
ATOM 2249 C CA . ALA B 1 94 ? 58.055 24.958 10.946 1.00 41.66 94 ALA B CA 1
ATOM 2250 C C . ALA B 1 94 ? 58.522 25.980 9.911 1.00 43.43 94 ALA B C 1
ATOM 2251 O O . ALA B 1 94 ? 59.674 25.935 9.466 1.00 43.56 94 ALA B O 1
ATOM 2253 N N . SER B 1 95 ? 57.629 26.890 9.530 1.00 44.37 95 SER B N 1
ATOM 2254 C CA . SER B 1 95 ? 57.931 27.907 8.528 1.00 45.86 95 SER B CA 1
ATOM 2255 C C . SER B 1 95 ? 59.100 28.833 8.864 1.00 46.74 95 SER B C 1
ATOM 2256 O O . SER B 1 95 ? 59.702 29.416 7.965 1.00 47.02 95 SER B O 1
ATOM 2259 N N . LEU B 1 96 ? 59.417 28.983 10.144 1.00 47.63 96 LEU B N 1
ATOM 2260 C CA . LEU B 1 96 ? 60.529 29.846 10.537 1.00 49.10 96 LEU B CA 1
ATOM 2261 C C . LEU B 1 96 ? 61.898 29.198 10.321 1.00 50.12 96 LEU B C 1
ATOM 2262 O O . LEU B 1 96 ? 62.930 29.857 10.481 1.00 50.90 96 LEU B O 1
ATOM 2267 N N . TYR B 1 97 ? 61.911 27.916 9.956 1.00 50.64 97 TYR B N 1
ATOM 2268 C CA . TYR B 1 97 ? 63.169 27.207 9.731 1.00 51.42 97 TYR B CA 1
ATOM 2269 C C . TYR B 1 97 ? 63.247 26.584 8.348 1.00 52.99 97 TYR B C 1
ATOM 2270 O O . TYR B 1 97 ? 64.333 26.322 7.846 1.00 54.09 97 TYR B O 1
ATOM 2279 N N . LEU B 1 98 ? 62.095 26.348 7.731 1.00 54.35 98 LEU B N 1
ATOM 2280 C CA . LEU B 1 98 ? 62.051 25.752 6.403 1.00 54.84 98 LEU B CA 1
ATOM 2281 C C . LEU B 1 98 ? 61.374 26.697 5.418 1.00 55.30 98 LEU B C 1
ATOM 2282 O O . LEU B 1 98 ? 62.045 27.384 4.645 1.00 56.05 98 LEU B O 1
ATOM 2284 N N . GLY B 1 108 ? 52.013 20.598 2.455 1.00 81.06 108 GLY B N 1
ATOM 2285 C CA . GLY B 1 108 ? 51.145 21.450 1.659 1.00 80.94 108 GLY B CA 1
ATOM 2286 C C . GLY B 1 108 ? 49.665 21.135 1.827 1.00 80.77 108 GLY B C 1
ATOM 2287 O O . GLY B 1 108 ? 48.915 21.928 2.399 1.00 80.71 108 GLY B O 1
ATOM 2288 N N . GLU B 1 109 ? 49.240 19.978 1.325 1.00 80.51 109 GLU B N 1
ATOM 2289 C CA . GLU B 1 109 ? 47.843 19.563 1.424 1.00 80.20 109 GLU B CA 1
ATOM 2290 C C . GLU B 1 109 ? 47.568 18.922 2.779 1.00 79.99 109 GLU B C 1
ATOM 2291 O O . GLU B 1 109 ? 46.419 18.839 3.220 1.00 79.68 109 GLU B O 1
ATOM 2293 N N . GLN B 1 110 ? 48.627 18.461 3.436 1.00 79.91 110 GLN B N 1
ATOM 2294 C CA . GLN B 1 110 ? 48.477 17.838 4.744 1.00 79.99 110 GLN B CA 1
ATOM 2295 C C . GLN B 1 110 ? 48.485 18.904 5.840 1.00 79.62 110 GLN B C 1
ATOM 2296 O O . GLN B 1 110 ? 48.683 18.605 7.017 1.00 79.95 110 GLN B O 1
ATOM 2302 N N . HIS B 1 111 ? 48.279 20.153 5.430 1.00 79.10 111 HIS B N 1
ATOM 2303 C CA . HIS B 1 111 ? 48.202 21.274 6.358 1.00 78.39 111 HIS B CA 1
ATOM 2304 C C . HIS B 1 111 ? 46.713 21.529 6.538 1.00 77.85 111 HIS B C 1
ATOM 2305 O O . HIS B 1 111 ? 46.274 22.040 7.570 1.00 77.87 111 HIS B O 1
ATOM 2312 N N . GLN B 1 112 ? 45.943 21.163 5.514 1.00 76.85 112 GLN B N 1
ATOM 2313 C CA . GLN B 1 112 ? 44.495 21.311 5.546 1.00 76.11 112 GLN B CA 1
ATOM 2314 C C . GLN B 1 112 ? 43.959 20.191 6.413 1.00 74.67 112 GLN B C 1
ATOM 2315 O O . GLN B 1 112 ? 43.045 20.387 7.211 1.00 74.93 112 GLN B O 1
ATOM 2321 N N . GLN B 1 113 ? 44.545 19.010 6.249 1.00 73.05 113 GLN B N 1
ATOM 2322 C CA . GLN B 1 113 ? 44.144 17.849 7.026 1.00 70.97 113 GLN B CA 1
ATOM 2323 C C . GLN B 1 113 ? 44.361 18.174 8.498 1.00 68.68 113 GLN B C 1
ATOM 2324 O O . GLN B 1 113 ? 43.582 17.762 9.357 1.00 67.97 113 GLN B O 1
ATOM 2338 N N . SER B 1 115 ? 44.489 21.350 9.627 1.00 61.84 115 SER B N 1
ATOM 2339 C CA . SER B 1 115 ? 43.593 22.461 9.907 1.00 59.23 115 SER B CA 1
ATOM 2340 C C . SER B 1 115 ? 42.308 21.903 10.500 1.00 57.02 115 SER B C 1
ATOM 2341 O O . SER B 1 115 ? 41.834 22.371 11.537 1.00 57.84 115 SER B O 1
ATOM 2343 N N . GLU B 1 116 ? 41.748 20.894 9.844 1.00 54.37 116 GLU B N 1
ATOM 2344 C CA . GLU B 1 116 ? 40.527 20.273 10.334 1.00 52.82 116 GLU B CA 1
ATOM 2345 C C . GLU B 1 116 ? 40.798 19.654 11.703 1.00 51.06 116 GLU B C 1
ATOM 2346 O O . GLU B 1 116 ? 39.981 19.775 12.622 1.00 50.50 116 GLU B O 1
ATOM 2352 N N . PHE B 1 117 ? 41.951 18.994 11.828 1.00 49.08 117 PHE B N 1
ATOM 2353 C CA . PHE B 1 117 ? 42.349 18.373 13.086 1.00 47.40 117 PHE B CA 1
ATOM 2354 C C . PHE B 1 117 ? 42.390 19.423 14.198 1.00 47.04 117 PHE B C 1
ATOM 2355 O O . PHE B 1 117 ? 41.926 19.177 15.309 1.00 46.53 117 PHE B O 1
ATOM 2363 N N . LEU B 1 118 ? 42.947 20.589 13.890 1.00 47.45 118 LEU B N 1
ATOM 2364 C CA . LEU B 1 118 ? 43.040 21.680 14.854 1.00 49.14 118 LEU B CA 1
ATOM 2365 C C . LEU B 1 118 ? 41.647 22.102 15.302 1.00 50.01 118 LEU B C 1
ATOM 2366 O O . LEU B 1 118 ? 41.374 22.223 16.498 1.00 49.49 118 LEU B O 1
ATOM 2371 N N . HIS B 1 119 ? 40.769 22.331 14.331 1.00 51.15 119 HIS B N 1
ATOM 2372 C CA . HIS B 1 119 ? 39.401 22.731 14.617 1.00 53.04 119 HIS B CA 1
ATOM 2373 C C . HIS B 1 119 ? 38.686 21.677 15.460 1.00 54.22 119 HIS B C 1
ATOM 2374 O O . HIS B 1 119 ? 37.955 22.010 16.384 1.00 54.20 119 HIS B O 1
ATOM 2381 N N . GLN B 1 120 ? 38.908 20.407 15.136 1.00 55.92 120 GLN B N 1
ATOM 2382 C CA . GLN B 1 120 ? 38.275 19.289 15.842 1.00 57.40 120 GLN B CA 1
ATOM 2383 C C . GLN B 1 120 ? 38.790 19.042 17.256 1.00 57.83 120 GLN B C 1
ATOM 2384 O O . GLN B 1 120 ? 38.006 18.943 18.196 1.00 57.95 120 GLN B O 1
ATOM 2390 N N . SER B 1 121 ? 40.109 18.930 17.39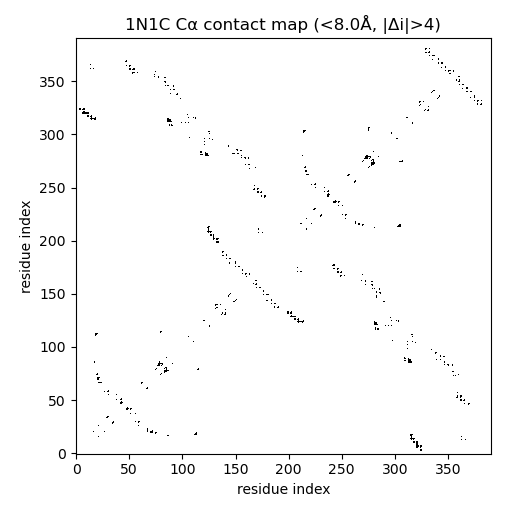2 1.00 58.28 121 SER B N 1
ATOM 2391 C CA . SER B 1 121 ? 40.752 18.646 18.677 1.00 58.31 121 SER B CA 1
ATOM 2392 C C . SER B 1 121 ? 40.482 19.627 19.813 1.00 58.40 121 SER B C 1
ATOM 2393 O O . SER B 1 121 ? 40.499 19.244 20.985 1.00 58.93 121 SER B O 1
ATOM 2396 N N . LYS B 1 122 ? 40.228 20.885 19.481 1.00 58.35 122 LYS B N 1
ATOM 2397 C CA . LYS B 1 122 ? 39.985 21.882 20.515 1.00 59.06 122 LYS B CA 1
ATOM 2398 C C . LYS B 1 122 ? 41.278 22.014 21.320 1.00 59.34 122 LYS B C 1
ATOM 2399 O O . LYS B 1 122 ? 41.284 22.472 22.468 1.00 59.72 122 LYS B O 1
ATOM 2401 N N . LEU B 1 123 ? 42.375 21.590 20.700 1.00 58.68 123 LEU B N 1
ATOM 2402 C CA . LEU B 1 123 ? 43.691 21.662 21.318 1.00 57.90 123 LEU B CA 1
ATOM 2403 C C . LEU B 1 123 ? 44.412 22.927 20.878 1.00 56.20 123 LEU B C 1
ATOM 2404 O O . LEU B 1 123 ? 44.777 23.068 19.709 1.00 56.68 123 LEU B O 1
ATOM 2409 N N . GLN B 1 124 ? 44.598 23.862 21.801 1.00 53.82 124 GLN B N 1
ATOM 2410 C CA . GLN B 1 124 ? 45.341 25.057 21.445 1.00 51.96 124 GLN B CA 1
ATOM 2411 C C . GLN B 1 124 ? 46.557 25.244 22.346 1.00 48.37 124 GLN B C 1
ATOM 2412 O O . GLN B 1 124 ? 46.531 24.956 23.542 1.00 47.15 124 GLN B O 1
ATOM 2418 N N . VAL B 1 125 ? 47.635 25.694 21.724 1.00 45.10 125 VAL B N 1
ATOM 2419 C CA . VAL B 1 125 ? 48.897 25.906 22.393 1.00 42.52 125 VAL B CA 1
ATOM 2420 C C . VAL B 1 125 ? 48.921 27.231 23.142 1.00 41.50 125 VAL B C 1
ATOM 2421 O O . VAL B 1 125 ? 48.108 28.112 22.877 1.00 41.07 125 VAL B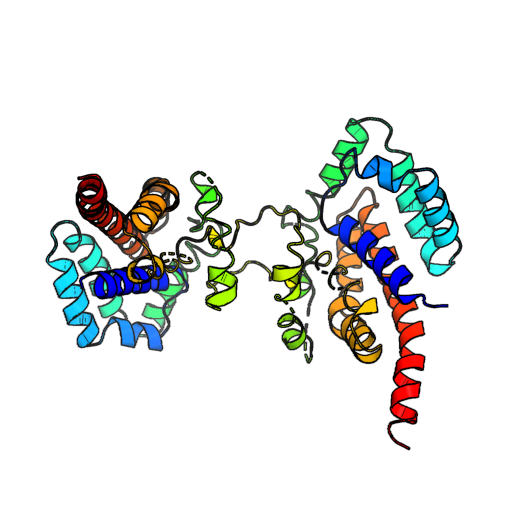 O 1
ATOM 2425 N N . GLN B 1 126 ? 49.833 27.348 24.103 1.00 40.38 126 GLN B N 1
ATOM 2426 C CA . GLN B 1 126 ? 49.979 28.580 24.856 1.00 39.31 126 GLN B CA 1
ATOM 2427 C C . GLN B 1 126 ? 50.547 29.523 23.805 1.00 38.99 126 GLN B C 1
ATOM 2428 O O . GLN B 1 126 ? 51.440 29.138 23.043 1.00 37.69 126 GLN B O 1
ATOM 2434 N N . SER B 1 127 ? 50.031 30.746 23.760 1.00 38.64 127 SER B N 1
ATOM 2435 C CA . SER B 1 127 ? 50.483 31.706 22.768 1.00 38.75 127 SER B CA 1
ATOM 2436 C C . SER B 1 127 ? 50.257 33.152 23.204 1.00 39.30 127 SER B C 1
ATOM 2437 O O . SER B 1 127 ? 49.274 33.461 23.876 1.00 39.67 127 SER B O 1
ATOM 2440 N N . HIS B 1 128 ? 51.178 34.036 22.836 1.00 40.03 128 HIS B N 1
ATOM 2441 C CA . HIS B 1 128 ? 51.019 35.450 23.164 1.00 40.89 128 HIS B CA 1
ATOM 2442 C C . HIS B 1 128 ? 50.420 36.133 21.939 1.00 41.73 128 HIS B C 1
ATOM 2443 O O . HIS B 1 128 ? 50.185 37.338 21.944 1.00 41.68 128 HIS B O 1
ATOM 2450 N N . PHE B 1 129 ? 50.185 35.348 20.891 1.00 41.77 129 PHE B N 1
ATOM 2451 C CA . PHE B 1 129 ? 49.595 35.864 19.662 1.00 42.55 129 PHE B CA 1
ATOM 2452 C C . PHE B 1 129 ? 48.147 36.240 19.885 1.00 42.47 129 PHE B C 1
ATOM 2453 O O . PHE B 1 129 ? 47.417 35.549 20.603 1.00 43.38 129 PHE B O 1
ATOM 2461 N N . PRO B 1 130 ? 47.708 37.351 19.277 1.00 42.29 130 PRO B N 1
ATOM 2462 C CA . PRO B 1 130 ? 46.309 37.753 19.445 1.00 41.25 130 PRO B CA 1
ATOM 2463 C C . PRO B 1 130 ? 45.399 36.722 18.752 1.00 41.04 130 PRO B C 1
ATOM 2464 O O . PRO B 1 130 ? 45.804 36.062 17.790 1.00 40.60 130 PRO B O 1
ATOM 2468 N N A GLU B 1 131 ? 44.176 36.589 19.251 0.50 41.20 131 GLU B N 1
ATOM 2469 N N B GLU B 1 131 ? 44.177 36.589 19.252 0.50 40.99 131 GLU B N 1
ATOM 2470 C CA A GLU B 1 131 ? 43.207 35.650 18.695 0.50 41.93 131 GLU B CA 1
ATOM 2471 C CA B GLU B 1 131 ? 43.217 35.648 18.693 0.50 41.53 131 GLU B CA 1
ATOM 2472 C C A GLU B 1 131 ? 42.811 36.075 17.276 0.50 41.53 131 GLU B C 1
ATOM 2473 C C B GLU B 1 131 ? 42.820 36.075 17.275 0.50 41.31 131 GLU B C 1
ATOM 2474 O O A GLU B 1 131 ? 42.460 37.232 17.037 0.50 41.78 131 GLU B O 1
ATOM 2475 O O B GLU B 1 131 ? 42.474 37.235 17.036 0.50 41.56 131 GLU B O 1
ATOM 2486 N N . PRO B 1 132 ? 42.878 35.144 16.312 1.00 40.86 132 PRO B N 1
ATOM 2487 C CA . PRO B 1 132 ? 42.517 35.456 14.926 1.00 40.35 132 PRO B CA 1
ATOM 2488 C C . PRO B 1 132 ? 41.139 36.114 14.774 1.00 40.25 132 PRO B C 1
ATOM 2489 O O . PRO B 1 132 ? 40.983 37.052 13.995 1.00 40.88 132 PRO B O 1
ATOM 2493 N N . ALA B 1 133 ? 40.146 35.642 15.517 1.00 38.78 133 ALA B N 1
ATOM 2494 C CA . ALA B 1 133 ? 38.818 36.227 15.421 1.00 39.06 133 ALA B CA 1
ATOM 2495 C C . ALA B 1 133 ? 38.757 37.603 16.066 1.00 38.44 133 ALA B C 1
ATOM 2496 O O . ALA B 1 133 ? 37.680 38.199 16.139 1.00 38.57 133 ALA B O 1
ATOM 2498 N N . ASP B 1 134 ? 39.895 38.106 16.541 1.00 36.77 134 ASP B N 1
ATOM 2499 C CA . ASP B 1 134 ? 39.934 39.435 17.156 1.00 36.35 134 ASP B CA 1
ATOM 2500 C C . ASP B 1 134 ? 40.368 40.487 16.147 1.00 34.06 134 ASP B C 1
ATOM 2501 O O . ASP B 1 134 ? 40.492 41.666 16.465 1.00 33.32 134 ASP B O 1
ATOM 2506 N N . HIS B 1 135 ? 40.595 40.029 14.925 1.00 33.61 135 HIS B N 1
ATOM 2507 C CA . HIS B 1 135 ? 41.011 40.881 13.820 1.00 32.36 135 HIS B CA 1
ATOM 2508 C C . HIS B 1 135 ? 39.771 41.589 13.274 1.00 30.69 135 HIS B C 1
ATOM 2509 O O . HIS B 1 135 ? 38.760 40.948 13.000 1.00 30.50 135 HIS B O 1
ATOM 2516 N N . LEU B 1 136 ? 39.858 42.910 13.143 1.00 30.33 136 LEU B N 1
ATOM 2517 C CA . LEU B 1 136 ? 38.758 43.739 12.645 1.00 29.65 136 LEU B CA 1
ATOM 2518 C C . LEU B 1 136 ? 38.163 43.178 11.355 1.00 29.58 136 LEU B C 1
ATOM 2519 O O . LEU B 1 136 ? 36.940 43.138 11.200 1.00 29.18 136 LEU B O 1
ATOM 2524 N N . ALA B 1 137 ? 39.025 42.746 10.434 1.00 28.62 137 ALA B N 1
ATOM 2525 C CA . ALA B 1 137 ? 38.564 42.180 9.175 1.00 28.27 137 ALA B CA 1
ATOM 2526 C C . ALA B 1 137 ? 37.611 41.020 9.445 1.00 27.65 137 ALA B C 1
ATOM 2527 O O . ALA B 1 137 ? 36.551 40.898 8.808 1.00 28.06 137 ALA B O 1
ATOM 2529 N N . VAL B 1 138 ? 37.982 40.178 10.402 1.00 27.17 138 VAL B N 1
ATOM 2530 C CA . VAL B 1 138 ? 37.172 39.020 10.760 1.00 26.19 138 VAL B CA 1
ATOM 2531 C C . VAL B 1 138 ? 35.846 39.429 11.405 1.00 26.64 138 VAL B C 1
ATOM 2532 O O . VAL B 1 138 ? 34.786 38.898 11.068 1.00 26.02 138 VAL B O 1
ATOM 2544 N N . LEU B 1 140 ? 34.220 42.242 11.043 1.00 27.12 140 LEU B N 1
ATOM 2545 C CA . LEU B 1 140 ? 33.344 42.864 10.050 1.00 27.92 140 LEU B CA 1
ATOM 2546 C C . LEU B 1 140 ? 32.786 41.800 9.107 1.00 28.53 140 LEU B C 1
ATOM 2547 O O . LEU B 1 140 ? 31.599 41.834 8.750 1.00 28.48 140 LEU B O 1
ATOM 2552 N N . ALA B 1 141 ? 33.634 40.849 8.724 1.00 28.31 141 ALA B N 1
ATOM 2553 C CA . ALA B 1 141 ? 33.203 39.773 7.839 1.00 28.45 141 ALA B CA 1
ATOM 2554 C C . ALA B 1 141 ? 32.108 38.945 8.523 1.00 29.30 141 ALA B C 1
ATOM 2555 O O . ALA B 1 141 ? 31.147 38.483 7.881 1.00 28.97 141 ALA B O 1
ATOM 2557 N N . TYR B 1 142 ? 32.259 38.765 9.832 1.00 30.37 142 TYR B N 1
ATOM 2558 C CA . TYR B 1 142 ? 31.295 37.998 10.611 1.00 30.94 142 TYR B CA 1
ATOM 2559 C C . TYR B 1 142 ? 29.996 38.809 10.749 1.00 31.32 142 TYR B C 1
ATOM 2560 O O . TYR B 1 142 ? 28.907 38.247 10.682 1.00 32.03 142 TYR B O 1
ATOM 2577 N N . ALA B 1 144 ? 28.858 40.849 8.612 1.00 29.62 144 ALA B N 1
ATOM 2578 C CA . ALA B 1 144 ? 28.190 40.767 7.311 1.00 29.54 144 ALA B CA 1
ATOM 2579 C C . ALA B 1 144 ? 27.388 39.470 7.315 1.00 29.34 144 ALA B C 1
ATOM 2580 O O . ALA B 1 144 ? 26.292 39.401 6.757 1.00 28.98 144 ALA B O 1
ATOM 2582 N N . HIS B 1 145 ? 27.938 38.443 7.963 1.00 29.71 145 HIS B N 1
ATOM 2583 C CA . HIS B 1 145 ? 27.246 37.166 8.039 1.00 30.18 145 HIS B CA 1
ATOM 2584 C C . HIS B 1 145 ? 26.032 37.307 8.962 1.00 29.27 145 HIS B C 1
ATOM 2585 O O . HIS B 1 145 ? 24.966 36.790 8.663 1.00 28.90 145 HIS B O 1
ATOM 2592 N N . LEU B 1 146 ? 26.180 38.028 10.066 1.00 29.27 146 LEU B N 1
ATOM 2593 C CA . LEU B 1 146 ? 25.045 38.208 10.969 1.00 30.85 146 LEU B CA 1
ATOM 2594 C C . LEU B 1 146 ? 23.882 38.978 10.334 1.00 32.17 146 LEU B C 1
ATOM 2595 O O . LEU B 1 146 ? 22.720 38.665 10.593 1.00 32.53 146 LEU B O 1
ATOM 2600 N N . CYS B 1 147 ? 24.179 39.969 9.498 1.00 32.91 147 CYS B N 1
ATOM 2601 C CA . CYS B 1 147 ? 23.117 40.752 8.858 1.00 34.11 147 CYS B CA 1
ATOM 2602 C C . CYS B 1 147 ? 22.023 39.903 8.206 1.00 35.53 147 CYS B C 1
ATOM 2603 O O . CYS B 1 147 ? 20.850 40.196 8.353 1.00 36.51 147 CYS B O 1
ATOM 2606 N N . CYS B 1 148 ? 22.405 38.843 7.501 1.00 37.24 148 CYS B N 1
ATOM 2607 C CA . CYS B 1 148 ? 21.428 37.995 6.828 1.00 38.33 148 CYS B CA 1
ATOM 2608 C C . CYS B 1 148 ? 21.167 36.645 7.494 1.00 39.13 148 CYS B C 1
ATOM 2609 O O . CYS B 1 148 ? 20.319 35.887 7.029 1.00 40.14 148 CYS B O 1
ATOM 2612 N N . HIS B 1 149 ? 21.875 36.327 8.575 1.00 39.30 149 HIS B N 1
ATOM 2613 C CA . HIS B 1 149 ? 21.663 35.032 9.215 1.00 40.00 149 HIS B CA 1
ATOM 2614 C C . HIS B 1 149 ? 21.321 35.067 10.699 1.00 39.83 149 HIS B C 1
ATOM 2615 O O . HIS B 1 149 ? 21.346 34.027 11.365 1.00 40.23 149 HIS B O 1
ATOM 2622 N N . SER B 1 150 ? 20.999 36.247 11.219 1.00 39.08 150 SER B N 1
ATOM 2623 C CA . SER B 1 150 ? 20.662 36.364 12.629 1.00 38.72 150 SER B CA 1
ATOM 2624 C C . SER B 1 150 ? 19.599 37.419 12.923 1.00 37.79 150 SER B C 1
ATOM 2625 O O . SER B 1 150 ? 19.312 38.270 12.096 1.00 38.14 150 SER B O 1
ATOM 2628 N N . GLU B 1 151 ? 19.011 37.352 14.111 1.00 37.49 151 GLU B N 1
ATOM 2629 C CA . GLU B 1 151 ? 17.994 38.320 14.515 1.00 37.17 151 GLU B CA 1
ATOM 2630 C C . GLU B 1 151 ? 18.670 39.685 14.714 1.00 34.84 151 GLU B C 1
ATOM 2631 O O . GLU B 1 151 ? 19.882 39.753 14.986 1.00 33.79 151 GLU B O 1
ATOM 2637 N N . ASN B 1 152 ? 17.898 40.761 14.594 1.00 34.01 152 ASN B N 1
ATOM 2638 C CA . ASN B 1 152 ? 18.455 42.104 14.763 1.00 34.22 152 ASN B CA 1
ATOM 2639 C C . ASN B 1 152 ? 19.115 42.255 16.122 1.00 33.44 152 ASN B C 1
ATOM 2640 O O . ASN B 1 152 ? 20.142 42.914 16.239 1.00 32.65 152 ASN B O 1
ATOM 2645 N N . SER B 1 153 ? 18.536 41.618 17.138 1.00 32.95 153 SER B N 1
ATOM 2646 C CA . SER B 1 153 ? 19.069 41.687 18.486 1.00 33.31 153 SER B CA 1
ATOM 2647 C C . SER B 1 153 ? 20.483 41.122 18.555 1.00 32.66 153 SER B C 1
ATOM 2648 O O . SER B 1 153 ? 21.342 41.665 19.257 1.00 32.54 153 SER B O 1
ATOM 2651 N N . VAL B 1 154 ? 20.727 40.032 17.830 1.00 32.83 154 VAL B N 1
ATOM 2652 C CA . VAL B 1 154 ? 22.060 39.429 17.808 1.00 31.87 154 VAL B CA 1
ATOM 2653 C C . VAL B 1 154 ? 23.015 40.393 17.089 1.00 32.11 154 VAL B C 1
ATOM 2654 O O . VAL B 1 154 ? 24.133 40.618 17.550 1.00 31.85 154 VAL B O 1
ATOM 2658 N N . GLN B 1 155 ? 22.569 40.978 15.976 1.00 31.13 155 GLN B N 1
ATOM 2659 C CA . GLN B 1 155 ? 23.407 41.938 15.254 1.00 31.20 155 GLN B CA 1
ATOM 2660 C C . GLN B 1 155 ? 23.764 43.154 16.120 1.00 31.19 155 GLN B C 1
ATOM 2661 O O . GLN B 1 155 ? 24.934 43.524 16.218 1.00 30.81 155 GLN B O 1
ATOM 2667 N N . LEU B 1 156 ? 22.756 43.779 16.728 1.00 30.96 156 LEU B N 1
ATOM 2668 C CA . LEU B 1 156 ? 22.978 44.953 17.564 1.00 31.67 156 LEU B CA 1
ATOM 2669 C C . LEU B 1 156 ? 23.926 44.624 18.713 1.00 33.09 156 LEU B C 1
ATOM 2670 O O . LEU B 1 156 ? 24.910 45.324 18.950 1.00 34.15 156 LEU B O 1
ATOM 2675 N N . SER B 1 157 ? 23.616 43.552 19.429 1.00 33.18 157 SER B N 1
ATOM 2676 C CA . SER B 1 157 ? 24.426 43.119 20.555 1.00 33.39 157 SER B CA 1
ATOM 2677 C C . SER B 1 157 ? 25.892 42.985 20.145 1.00 32.24 157 SER B C 1
ATOM 2678 O O . SER B 1 157 ? 26.784 43.461 20.841 1.00 33.22 157 SER B O 1
ATOM 2681 N N . PHE B 1 158 ? 26.137 42.344 19.008 1.00 31.56 158 PHE B N 1
ATOM 2682 C CA . PHE B 1 158 ? 27.497 42.170 18.521 1.00 31.34 158 PHE B CA 1
ATOM 2683 C C . PHE B 1 158 ? 28.206 43.497 18.199 1.00 31.51 158 PHE B C 1
ATOM 2684 O O . PHE B 1 158 ? 29.399 43.651 18.478 1.00 31.15 158 PHE B O 1
ATOM 2692 N N . LEU B 1 159 ? 27.491 44.448 17.603 1.00 31.05 159 LEU B N 1
ATOM 2693 C CA . LEU B 1 159 ? 28.108 45.727 17.274 1.00 31.86 159 LEU B CA 1
ATOM 2694 C C . LEU B 1 159 ? 28.495 46.459 18.546 1.00 33.55 159 LEU B C 1
ATOM 2695 O O . LEU B 1 159 ? 29.602 46.986 18.648 1.00 33.83 159 LEU B O 1
ATOM 2700 N N . GLN B 1 160 ? 27.588 46.477 19.520 1.00 35.20 160 GLN B N 1
ATOM 2701 C CA . GLN B 1 160 ? 27.835 47.164 20.790 1.00 37.50 160 GLN B CA 1
ATOM 2702 C C . GLN B 1 160 ? 28.928 46.497 21.621 1.00 38.43 160 GLN B C 1
ATOM 2703 O O . GLN B 1 160 ? 29.798 47.160 22.180 1.00 39.77 160 GLN B O 1
ATOM 2709 N N . THR B 1 161 ? 28.879 45.177 21.692 1.00 38.91 161 THR B N 1
ATOM 2710 C CA . THR B 1 161 ? 29.836 44.412 22.472 1.00 39.57 161 THR B CA 1
ATOM 2711 C C . THR B 1 161 ? 31.241 44.254 21.878 1.00 39.77 161 THR B C 1
ATOM 2712 O O . THR B 1 161 ? 32.238 44.547 22.545 1.00 39.81 161 THR B O 1
ATOM 2716 N N . CYS B 1 162 ? 31.320 43.811 20.626 1.00 39.58 162 CYS B N 1
ATOM 2717 C CA . CYS B 1 162 ? 32.615 43.554 19.998 1.00 40.41 162 CYS B CA 1
ATOM 2718 C C . CYS B 1 162 ? 33.221 44.590 19.048 1.00 39.97 162 CYS B C 1
ATOM 2719 O O . CYS B 1 162 ? 34.423 44.559 18.792 1.00 40.29 162 CYS B O 1
ATOM 2722 N N . VAL B 1 163 ? 32.417 45.506 18.530 1.00 39.93 163 VAL B N 1
ATOM 2723 C CA . VAL B 1 163 ? 32.948 46.486 17.595 1.00 40.35 163 VAL B CA 1
ATOM 2724 C C . VAL B 1 163 ? 32.990 47.908 18.143 1.00 41.13 163 VAL B C 1
ATOM 2725 O O . VAL B 1 163 ? 34.056 48.474 18.348 1.00 41.49 163 VAL B O 1
ATOM 2729 N N . ASN B 1 164 ? 31.822 48.483 18.376 1.00 42.50 164 ASN B N 1
ATOM 2730 C CA . ASN B 1 164 ? 31.712 49.839 18.890 1.00 43.64 164 ASN B CA 1
ATOM 2731 C C . ASN B 1 164 ? 32.449 50.050 20.225 1.00 44.43 164 ASN B C 1
ATOM 2732 O O . ASN B 1 164 ? 32.738 51.183 20.619 1.00 45.11 164 ASN B O 1
ATOM 2737 N N . SER B 1 165 ? 32.770 48.965 20.915 1.00 44.46 165 SER B N 1
ATOM 2738 C CA . SER B 1 165 ? 33.442 49.088 22.199 1.00 44.85 165 SER B CA 1
ATOM 2739 C C . SER B 1 165 ? 34.919 49.437 22.114 1.00 44.39 165 SER B C 1
ATOM 2740 O O . SER B 1 165 ? 35.509 49.817 23.118 1.00 44.77 165 SER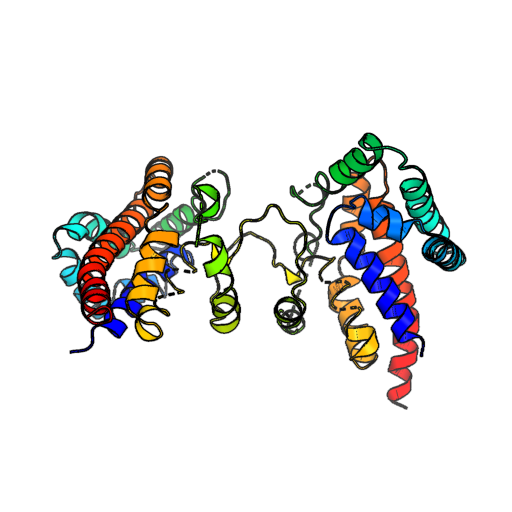 B O 1
ATOM 2743 N N . TRP B 1 166 ? 35.526 49.322 20.937 1.00 43.45 166 TRP B N 1
ATOM 2744 C CA . TRP B 1 166 ? 36.949 49.627 20.830 1.00 42.18 166 TRP B CA 1
ATOM 2745 C C . TRP B 1 166 ? 37.420 50.368 19.590 1.00 41.65 166 TRP B C 1
ATOM 2746 O O . TRP B 1 166 ? 38.574 50.788 19.537 1.00 41.91 166 TRP B O 1
ATOM 2757 N N . LEU B 1 167 ? 36.561 50.531 18.590 1.00 41.25 167 LEU B N 1
ATOM 2758 C CA . LEU B 1 167 ? 36.998 51.216 17.382 1.00 40.73 167 LEU B CA 1
ATOM 2759 C C . LEU B 1 167 ? 37.585 52.589 17.653 1.00 40.53 167 LEU B C 1
ATOM 2760 O O . LEU B 1 167 ? 38.644 52.925 17.124 1.00 40.11 167 LEU B O 1
ATOM 2765 N N . ALA B 1 168 ? 36.904 53.384 18.469 1.00 41.04 168 ALA B N 1
ATOM 2766 C CA . ALA B 1 168 ? 37.390 54.719 18.778 1.00 42.60 168 ALA B CA 1
ATOM 2767 C C . ALA B 1 168 ? 38.865 54.706 19.183 1.00 43.95 168 ALA B C 1
ATOM 2768 O O . ALA B 1 168 ? 39.650 55.529 18.707 1.00 44.65 168 ALA B O 1
ATOM 2770 N N . LYS B 1 169 ? 39.246 53.770 20.048 1.00 44.69 169 LYS B N 1
ATOM 2771 C CA . LYS B 1 169 ? 40.634 53.674 20.496 1.00 46.27 169 LYS B CA 1
ATOM 2772 C C . LYS B 1 169 ? 41.543 53.341 19.323 1.00 46.16 169 LYS B C 1
ATOM 2773 O O . LYS B 1 169 ? 42.560 53.997 19.111 1.00 46.89 169 LYS B O 1
ATOM 2779 N N . PHE B 1 170 ? 41.165 52.317 18.566 1.00 45.60 170 PHE B N 1
ATOM 2780 C CA . PHE B 1 170 ? 41.911 51.894 17.390 1.00 44.66 170 PHE B CA 1
ATOM 2781 C C . PHE B 1 170 ? 42.084 53.095 16.463 1.00 44.88 170 PHE B C 1
ATOM 2782 O O . PHE B 1 170 ? 43.192 53.385 16.019 1.00 45.14 170 PHE B O 1
ATOM 2790 N N . ILE B 1 171 ? 40.984 53.786 16.172 1.00 45.02 171 ILE B N 1
ATOM 2791 C CA . ILE B 1 171 ? 41.023 54.963 15.309 1.00 45.81 171 ILE B CA 1
ATOM 2792 C C . ILE B 1 171 ? 42.005 55.996 15.861 1.00 47.24 171 ILE B C 1
ATOM 2793 O O . ILE B 1 171 ? 42.845 56.517 15.132 1.00 46.96 171 ILE B O 1
ATOM 2798 N N . ASN B 1 172 ? 41.899 56.283 17.154 1.00 49.37 172 ASN B N 1
ATOM 2799 C CA . ASN B 1 172 ? 42.784 57.252 17.788 1.00 51.79 172 ASN B CA 1
ATOM 2800 C C . ASN B 1 172 ? 44.255 56.896 17.569 1.00 53.02 172 ASN B C 1
ATOM 2801 O O . ASN B 1 172 ? 45.052 57.746 17.160 1.00 53.63 172 ASN B O 1
ATOM 2806 N N . HIS B 1 173 ? 44.618 55.644 17.825 1.00 53.33 173 HIS B N 1
ATOM 2807 C CA . HIS B 1 173 ? 46.002 55.237 17.643 1.00 55.05 173 HIS B CA 1
ATOM 2808 C C . HIS B 1 173 ? 46.406 55.167 16.175 1.00 55.54 173 HIS B C 1
ATOM 2809 O O . HIS B 1 173 ? 47.583 55.275 15.837 1.00 55.51 173 HIS B O 1
ATOM 2816 N N . LEU B 1 174 ? 45.418 54.990 15.306 1.00 56.21 174 LEU B N 1
ATOM 2817 C CA . LEU B 1 174 ? 45.650 54.915 13.870 1.00 56.24 174 LEU B CA 1
ATOM 2818 C C . LEU B 1 174 ? 45.985 56.312 13.340 1.00 57.23 174 LEU B C 1
ATOM 2819 O O . LEU B 1 174 ? 46.745 56.458 12.384 1.00 57.26 174 LEU B O 1
ATOM 2824 N N . THR B 1 175 ? 45.429 57.342 13.972 1.00 58.49 175 THR B N 1
ATOM 2825 C CA . THR B 1 175 ? 45.679 58.713 13.540 1.00 59.97 175 THR B CA 1
ATOM 2826 C C . THR B 1 175 ? 47.068 59.198 13.960 1.00 61.05 175 THR B C 1
ATOM 2827 O O . THR B 1 175 ? 47.469 60.310 13.625 1.00 61.42 175 THR B O 1
ATOM 2831 N N . GLN B 1 176 ? 47.799 58.365 14.695 1.00 61.83 176 GLN B N 1
ATOM 2832 C CA . GLN B 1 176 ? 49.144 58.720 15.136 1.00 62.48 176 GLN B CA 1
ATOM 2833 C C . GLN B 1 176 ? 50.174 57.859 14.414 1.00 62.31 176 GLN B C 1
ATOM 2834 O O . GLN B 1 176 ? 51.376 57.986 14.643 1.00 63.18 176 GLN B O 1
ATOM 2840 N N . CYS B 1 177 ? 49.702 56.986 13.533 1.00 61.51 177 CYS B N 1
ATOM 2841 C CA . CYS B 1 177 ? 50.596 56.101 12.803 1.00 60.77 177 CYS B CA 1
ATOM 2842 C C . CYS B 1 177 ? 50.453 56.220 11.293 1.00 60.03 177 CYS B C 1
ATOM 2843 O O . CYS B 1 177 ? 51.391 55.909 10.551 1.00 60.19 177 CYS B O 1
ATOM 2846 N N . ASN B 1 178 ? 49.285 56.665 10.837 1.00 58.67 178 ASN B N 1
ATOM 2847 C CA . ASN B 1 178 ? 49.034 56.780 9.408 1.00 58.01 178 ASN B CA 1
ATOM 2848 C C . ASN B 1 178 ? 49.224 58.200 8.896 1.00 57.63 178 ASN B C 1
ATOM 2849 O O . ASN B 1 178 ? 48.311 59.023 8.977 1.00 57.48 178 ASN B O 1
ATOM 2854 N N . LYS B 1 179 ? 50.414 58.474 8.362 1.00 56.97 179 LYS B N 1
ATOM 2855 C CA . LYS B 1 179 ? 50.738 59.798 7.833 1.00 56.45 179 LYS B CA 1
ATOM 2856 C C . LYS B 1 179 ? 49.845 60.141 6.646 1.00 55.47 179 LYS B C 1
ATOM 2857 O O . LYS B 1 179 ? 49.288 61.241 6.576 1.00 55.63 179 LYS B O 1
ATOM 2859 N N . ASN B 1 180 ? 49.709 59.195 5.719 1.00 54.01 180 ASN B N 1
ATOM 2860 C CA . ASN B 1 180 ? 48.882 59.397 4.536 1.00 52.33 180 ASN B CA 1
ATOM 2861 C C . ASN B 1 180 ? 47.420 59.627 4.913 1.00 49.50 180 ASN B C 1
ATOM 2862 O O . ASN B 1 180 ? 46.781 60.533 4.389 1.00 49.85 180 ASN B O 1
ATOM 2867 N N . GLY B 1 181 ? 46.893 58.808 5.818 1.00 46.61 181 GLY B N 1
ATOM 2868 C CA . GLY B 1 181 ? 45.514 58.973 6.244 1.00 44.17 181 GLY B CA 1
ATOM 2869 C C . GLY B 1 181 ? 44.459 58.113 5.559 1.00 42.33 181 GLY B C 1
ATOM 2870 O O . GLY B 1 181 ? 43.274 58.228 5.866 1.00 42.78 181 GLY B O 1
ATOM 2871 N N . PHE B 1 182 ? 44.863 57.252 4.634 1.00 40.05 182 PHE B N 1
ATOM 2872 C CA . PHE B 1 182 ? 43.896 56.403 3.957 1.00 38.63 182 PHE B CA 1
ATOM 2873 C C . PHE B 1 182 ? 43.188 55.458 4.933 1.00 38.14 182 PHE B C 1
ATOM 2874 O O . PHE B 1 182 ? 41.955 55.405 4.996 1.00 37.72 182 PHE B O 1
ATOM 2882 N N . TYR B 1 183 ? 43.983 54.702 5.682 1.00 37.90 183 TYR B N 1
ATOM 2883 C CA . TYR B 1 183 ? 43.434 53.739 6.625 1.00 37.38 183 TYR B CA 1
ATOM 2884 C C . TYR B 1 183 ? 42.785 54.397 7.819 1.00 36.87 183 TYR B C 1
ATOM 2885 O O . TYR B 1 183 ? 41.921 53.801 8.458 1.00 37.70 183 TYR B O 1
ATOM 2894 N N . SER B 1 184 ? 43.173 55.634 8.111 1.00 36.30 184 SER B N 1
ATOM 2895 C CA . SER B 1 184 ? 42.546 56.347 9.218 1.00 36.04 184 SER B CA 1
ATOM 2896 C C . SER B 1 184 ? 41.128 56.694 8.768 1.00 35.35 184 SER B C 1
ATOM 2897 O O . SER B 1 184 ? 40.181 56.675 9.568 1.00 35.27 184 SER B O 1
ATOM 2900 N N . ALA B 1 185 ? 40.995 57.000 7.477 1.00 33.75 185 ALA B N 1
ATOM 2901 C CA . ALA B 1 185 ? 39.706 57.356 6.902 1.00 33.23 185 ALA B CA 1
ATOM 2902 C C . ALA B 1 185 ? 38.828 56.110 6.841 1.00 32.57 185 ALA B C 1
ATOM 2903 O O . ALA B 1 185 ? 37.633 56.185 7.117 1.00 33.35 185 ALA B O 1
ATOM 2905 N N . VAL B 1 186 ? 39.416 54.969 6.498 1.00 31.29 186 VAL B N 1
ATOM 2906 C CA . VAL B 1 186 ? 38.647 53.722 6.454 1.00 31.82 186 VAL B CA 1
ATOM 2907 C C . VAL B 1 186 ? 38.077 53.398 7.847 1.00 31.73 186 VAL B C 1
ATOM 2908 O O . VAL B 1 186 ? 36.893 53.071 7.984 1.00 31.38 186 VAL B O 1
ATOM 2912 N N . ALA B 1 187 ? 38.928 53.495 8.870 1.00 31.52 187 ALA B N 1
ATOM 2913 C CA . ALA B 1 187 ? 38.520 53.251 10.253 1.00 31.52 187 ALA B CA 1
ATOM 2914 C C . ALA B 1 187 ? 37.401 54.218 10.655 1.00 31.66 187 ALA B C 1
ATOM 2915 O O . ALA B 1 187 ? 36.406 53.814 11.272 1.00 30.73 187 ALA B O 1
ATOM 2917 N N . THR B 1 188 ? 37.579 55.493 10.299 1.00 32.02 188 THR B N 1
ATOM 2918 C CA . THR B 1 188 ? 36.609 56.545 10.606 1.00 31.77 188 THR B CA 1
ATOM 2919 C C . THR B 1 188 ? 35.252 56.235 9.992 1.00 31.77 188 THR B C 1
ATOM 2920 O O . THR B 1 188 ? 34.217 56.391 10.644 1.00 32.52 188 THR B O 1
ATOM 2924 N N . LEU B 1 189 ? 35.264 55.798 8.734 1.00 31.16 189 LEU B N 1
ATOM 2925 C CA . LEU B 1 189 ? 34.040 55.438 8.032 1.00 29.77 189 LEU B CA 1
ATOM 2926 C C . LEU B 1 189 ? 33.418 54.210 8.695 1.00 30.30 189 LEU B C 1
ATOM 2927 O O . LEU B 1 189 ? 32.202 54.127 8.864 1.00 30.67 189 LEU B O 1
ATOM 2932 N N . THR B 1 190 ? 34.259 53.247 9.060 1.00 29.87 190 THR B N 1
ATOM 2933 C CA . THR B 1 190 ? 33.765 52.040 9.700 1.00 29.30 190 THR B CA 1
ATOM 2934 C C . THR B 1 190 ? 32.991 52.366 10.977 1.00 28.92 190 THR B C 1
ATOM 2935 O O . THR B 1 190 ? 31.896 51.842 11.187 1.00 28.63 190 THR B O 1
ATOM 2939 N N . LEU B 1 191 ? 33.549 53.232 11.823 1.00 29.75 191 LEU B N 1
ATOM 2940 C CA . LEU B 1 191 ? 32.877 53.614 13.069 1.00 29.70 191 LEU B CA 1
ATOM 2941 C C . LEU B 1 191 ? 31.574 54.358 12.756 1.00 29.36 191 LEU B C 1
ATOM 2942 O O . LEU B 1 191 ? 30.533 54.079 13.357 1.00 30.04 191 LEU B O 1
ATOM 2947 N N . ALA B 1 192 ? 31.634 55.303 11.817 1.00 27.43 192 ALA B N 1
ATOM 2948 C CA . ALA B 1 192 ? 30.444 56.064 11.421 1.00 26.54 192 ALA B CA 1
ATOM 2949 C C . ALA B 1 192 ? 29.390 55.113 10.877 1.00 26.20 192 ALA B C 1
ATOM 2950 O O . ALA B 1 192 ? 28.204 55.250 11.180 1.00 26.50 192 ALA B O 1
ATOM 2952 N N . TRP B 1 193 ? 29.821 54.153 10.063 1.00 26.04 193 TRP B N 1
ATOM 2953 C CA . TRP B 1 193 ? 28.888 53.180 9.503 1.00 26.37 193 TRP B CA 1
ATOM 2954 C C . TRP B 1 193 ? 28.283 52.366 10.654 1.00 26.13 193 TRP B C 1
ATOM 2955 O O . TRP B 1 193 ? 27.074 52.152 10.705 1.00 25.48 193 TRP B O 1
ATOM 2966 N N . VAL B 1 194 ? 29.125 51.941 11.590 1.00 26.71 194 VAL B N 1
ATOM 2967 C CA . VAL B 1 194 ? 28.648 51.174 12.732 1.00 28.74 194 VAL B CA 1
ATOM 2968 C C . VAL B 1 194 ? 27.649 51.943 13.592 1.00 30.15 194 VAL B C 1
ATOM 2969 O O . VAL B 1 194 ? 26.643 51.381 14.014 1.00 30.20 194 VAL B O 1
ATOM 2973 N N . LYS B 1 195 ? 27.932 53.219 13.859 1.00 31.61 195 LYS B N 1
ATOM 2974 C CA . LYS B 1 195 ? 27.039 54.037 14.682 1.00 33.27 195 LYS B CA 1
ATOM 2975 C C . LYS B 1 195 ? 25.680 54.162 14.027 1.00 33.40 195 LYS B C 1
ATOM 2976 O O . LYS B 1 195 ? 24.648 53.976 14.669 1.00 34.00 195 LYS B O 1
ATOM 2982 N N . GLN B 1 196 ? 25.678 54.478 12.741 1.00 33.05 196 GLN B N 1
ATOM 2983 C CA . GLN B 1 196 ? 24.426 54.622 12.033 1.00 33.23 196 GLN B CA 1
ATOM 2984 C C . GLN B 1 196 ? 23.687 53.289 12.006 1.00 32.88 196 GLN B C 1
ATOM 2985 O O . GLN B 1 196 ? 22.463 53.248 12.137 1.00 32.75 196 GLN B O 1
ATOM 2991 N N . ASP B 1 197 ? 24.422 52.191 11.858 1.00 31.35 197 ASP B N 1
ATOM 2992 C CA . ASP B 1 197 ? 23.767 50.895 11.811 1.00 31.27 197 ASP B CA 1
ATOM 2993 C C . ASP B 1 197 ? 23.161 50.580 13.179 1.00 31.64 197 ASP B C 1
ATOM 2994 O O . ASP B 1 197 ? 22.070 50.011 13.267 1.00 31.98 197 ASP B O 1
ATOM 2999 N N . ILE B 1 198 ? 23.863 50.960 14.244 1.00 31.49 198 ILE B N 1
ATOM 3000 C CA . ILE B 1 198 ? 23.361 50.744 15.599 1.00 31.17 198 ILE B CA 1
ATOM 3001 C C . ILE B 1 198 ? 22.066 51.539 15.829 1.00 30.73 198 ILE B C 1
ATOM 3002 O O . ILE B 1 198 ? 21.146 51.061 16.493 1.00 30.74 198 ILE B O 1
ATOM 3007 N N . ALA B 1 199 ? 21.996 52.742 15.267 1.00 29.81 199 ALA B N 1
ATOM 3008 C CA . ALA B 1 199 ? 20.814 53.589 15.419 1.00 30.88 199 ALA B CA 1
ATOM 3009 C C . ALA B 1 199 ? 19.612 53.056 14.636 1.00 30.17 199 ALA B C 1
ATOM 3010 O O . ALA B 1 199 ? 18.466 53.402 14.933 1.00 32.19 199 ALA B O 1
ATOM 3012 N N . GLN B 1 200 ? 19.867 52.222 13.638 0.50 28.43 200 GLN B N 1
ATOM 3013 C CA . GLN B 1 200 ? 18.783 51.662 12.851 0.50 27.77 200 GLN B CA 1
ATOM 3014 C C . GLN B 1 200 ? 18.294 50.406 13.565 0.50 27.42 200 GLN B C 1
ATOM 3015 O O . GLN B 1 200 ? 17.117 50.074 13.546 0.50 26.06 200 GLN B O 1
ATOM 3021 N N . LEU B 1 201 ? 19.226 49.721 14.210 1.00 28.96 201 LEU B N 1
ATOM 3022 C CA . LEU B 1 201 ? 18.946 48.486 14.946 1.00 31.01 201 LEU B CA 1
ATOM 3023 C C . LEU B 1 201 ? 18.270 48.690 16.301 1.00 30.94 201 LEU B C 1
ATOM 3024 O O . LEU B 1 201 ? 17.453 47.873 16.700 1.00 31.59 201 LEU B O 1
ATOM 3029 N N . GLU B 1 202 ? 18.607 49.765 17.009 1.00 30.94 202 GLU B N 1
ATOM 3030 C CA . GLU B 1 202 ? 18.011 50.003 18.327 1.00 32.15 202 GLU B CA 1
ATOM 3031 C C . GLU B 1 202 ? 16.481 49.980 18.359 1.00 31.47 202 GLU B C 1
ATOM 3032 O O . GLU B 1 202 ? 15.894 49.227 19.135 1.00 30.82 202 GLU B O 1
ATOM 3038 N N . PRO B 1 203 ? 15.818 50.799 17.528 1.00 32.00 203 PRO B N 1
ATOM 3039 C CA . PRO B 1 203 ? 14.352 50.774 17.547 1.00 33.34 203 PRO B CA 1
ATOM 3040 C C . PRO B 1 203 ? 13.787 49.405 17.158 1.00 35.17 203 PRO B C 1
ATOM 3041 O O . PRO B 1 203 ? 12.834 48.918 17.780 1.00 35.19 203 PRO B O 1
ATOM 3045 N N . ALA B 1 204 ? 14.379 48.785 16.136 1.00 35.75 204 ALA B N 1
ATOM 3046 C CA . ALA B 1 204 ? 13.931 47.470 15.681 1.00 37.09 204 ALA B CA 1
ATOM 3047 C C . ALA B 1 204 ? 13.946 46.474 16.849 1.00 37.94 204 ALA B C 1
ATOM 3048 O O . ALA B 1 204 ? 12.938 45.811 17.137 1.00 38.21 204 ALA B O 1
ATOM 3050 N N . VAL B 1 205 ? 15.098 46.376 17.506 1.00 37.68 205 VAL B N 1
ATOM 3051 C CA . VAL B 1 205 ? 15.279 45.489 18.645 1.00 38.13 205 VAL B CA 1
ATOM 3052 C C . VAL B 1 205 ? 14.349 45.890 19.794 1.00 39.71 205 VAL B C 1
ATOM 3053 O O . VAL B 1 205 ? 13.791 45.034 20.475 1.00 39.77 205 VAL B O 1
ATOM 3057 N N . ALA B 1 206 ? 14.183 47.192 20.005 1.00 41.06 206 ALA B N 1
ATOM 3058 C CA . ALA B 1 206 ? 13.297 47.681 21.057 1.00 42.64 206 ALA B CA 1
ATOM 3059 C C . ALA B 1 206 ? 11.831 47.324 20.764 1.00 44.55 206 ALA B C 1
ATOM 3060 O O . ALA B 1 206 ? 11.075 47.026 21.687 1.00 44.42 206 ALA B O 1
ATOM 3062 N N . ILE B 1 207 ? 11.424 47.351 19.494 1.00 46.43 207 ILE B N 1
ATOM 3063 C CA . ILE B 1 207 ? 10.041 47.000 19.146 1.00 49.60 207 ILE B CA 1
ATOM 3064 C C . ILE B 1 207 ? 9.744 45.576 19.600 1.00 51.00 207 ILE B C 1
ATOM 3065 O O . ILE B 1 207 ? 8.686 45.293 20.147 1.00 50.57 207 ILE B O 1
ATOM 3070 N N . ILE B 1 208 ? 10.699 44.687 19.358 1.00 52.83 208 ILE B N 1
ATOM 3071 C CA . ILE B 1 208 ? 10.582 43.279 19.701 1.00 54.42 208 ILE B CA 1
ATOM 3072 C C . ILE B 1 208 ? 10.517 43.014 21.202 1.00 56.24 208 ILE B C 1
ATOM 3073 O O . ILE B 1 208 ? 9.935 42.016 21.630 1.00 56.79 208 ILE B O 1
ATOM 3078 N N . SER B 1 209 ? 11.114 43.892 22.003 1.00 57.51 209 SER B N 1
ATOM 3079 C CA . SER B 1 209 ? 11.082 43.720 23.453 1.00 59.17 209 SER B CA 1
ATOM 3080 C C . SER B 1 209 ? 9.777 44.279 24.000 1.00 60.58 209 SER B C 1
ATOM 3081 O O . SER B 1 209 ? 9.252 43.785 24.995 1.00 61.01 209 SER B O 1
ATOM 3084 N N . LEU B 1 210 ? 9.255 45.315 23.354 1.00 61.67 210 LEU B N 1
ATOM 3085 C CA . LEU B 1 210 ? 7.996 45.911 23.791 1.00 63.49 210 LEU B CA 1
ATOM 3086 C C . LEU B 1 210 ? 6.842 44.977 23.424 1.00 65.81 210 LEU B C 1
ATOM 3087 O O . LEU B 1 210 ? 5.787 44.989 24.064 1.00 66.00 210 LEU B O 1
ATOM 3092 N N . GLU B 1 211 ? 7.064 44.164 22.394 1.00 67.60 211 GLU B N 1
ATOM 3093 C CA . GLU B 1 211 ? 6.068 43.221 21.906 1.00 69.49 211 GLU B CA 1
ATOM 3094 C C . GLU B 1 211 ? 6.169 41.880 22.625 1.00 70.69 211 GLU B C 1
ATOM 3095 O O . GLU B 1 211 ? 5.154 41.276 22.966 1.00 70.93 211 GLU B O 1
ATOM 3101 N N . HIS B 1 212 ? 7.396 41.419 22.854 1.00 71.94 212 HIS B N 1
ATOM 3102 C CA . HIS B 1 212 ? 7.631 40.141 23.528 1.00 73.34 212 HIS B CA 1
ATOM 3103 C C . HIS B 1 212 ? 7.503 40.263 25.043 1.00 74.37 212 HIS B C 1
ATOM 3104 O O . HIS B 1 212 ? 7.852 39.341 25.788 1.00 74.95 212 HIS B O 1
ATOM 3106 N N . HIS B 1 213 ? 7.000 41.403 25.497 1.00 75.06 213 HIS B N 1
ATOM 3107 C CA . HIS B 1 213 ? 6.833 41.641 26.918 1.00 76.12 213 HIS B CA 1
ATOM 3108 C C . HIS B 1 213 ? 5.352 41.796 27.225 1.00 77.14 213 HIS B C 1
ATOM 3109 O O . HIS B 1 213 ? 4.887 41.433 28.314 1.00 77.30 213 HIS B O 1
ATOM 3111 N N . HIS B 1 214 ? 4.619 42.330 26.250 1.00 77.82 214 HIS B N 1
ATOM 3112 C CA . HIS B 1 214 ? 3.186 42.564 26.396 1.00 78.55 214 HIS B CA 1
ATOM 3113 C C . HIS B 1 214 ? 2.344 41.338 26.048 1.00 79.09 214 HIS B C 1
ATOM 3114 O O . HIS B 1 214 ? 2.856 40.429 25.340 1.00 79.48 214 HIS B O 1
#

Secondary structure (DSSP, 8-state):
---HHHHHHHHHHHHHHHHS---HHHHHHHHSHHHHHHHHHHHTSTTTHHHHHHHHHHHHH--SHHHHHHHHHHHIIIIIS------BGGGG---SGGGS---HHHHHH------SSPPGGGBTT-----HHHHHS-HHHHHHHIIIIITTTHHHHHHHHHHH-SS-HHHHHHHHHHHHHHHHHHHHHHHHHGGG-/--HHHHHHHHHHHHHHHHS---HHHHHHHSSHHHHHHHHHHHTSTTTHHHHHHHHHHHHT--SHHHHHHHHHHHHHHHS------BGGGT--GGGT--HHHHHH-------SPPGGGBTT-----HHHHHS-HHHHHHHIIIIITTTHHHHHHHHTTT-SS-HHHHHHHHHHHHHHHHHHHHHHHHHHHHHHTT-

B-factor: mean 43.77, std 13.35, range [16.39, 91.6]

CATH classification: 1.20.120.1820 (+1 more: 1.20.1280.20)